Protein AF-A0A9P9WY53-F1 (afdb_monomer_lite)

Sequence (409 aa):
MLSVRAVSGLALAAVLSTARLGLASPLDHPAYRSVFDVDAVASCSATGQASCQNTTVQTNLCCFNAPGGALLQTQFWDTDPVTGPDDSWTIHGLWPDNCDGTYESSCDSSRAYTDITGILTSAGETELVSYMETMWVSNSGTPESFWEHEWSKHGTCVSTLDPKCYTGYTKGQEAVDFFKKVVALFKTLPTYDWLSAAGITPSSSKTYTLAQIQAALTKNHGASVYLGCNNAEISEVWYFFNVKGSVQTGTFVPVASLNSAECPSTGIKYLPKNGGGDDGGGSGGGGGDGGGTVFSGSGTLNVYSSGTQKGCLISAGTWYTSGTCATYTATASGSGFTLKSSKGNCGLSGGVFTCGSGVTSTVFTASGSSLMASGSTAFSADSTASGSTQVKVYSGSSHSVKLTVQWAS

Radius of gyration: 28.32 Å; chains: 1; bounding box: 71×73×102 Å

InterPro domains:
  IPR001568 Ribonuclease T2-like [PF00445] (69-244)
  IPR001568 Ribonuclease T2-like [PTHR11240] (50-266)
  IPR018188 Ribonuclease T2, His active site 1 [PS00530] (89-96)
  IPR033130 Ribonuclease T2, His active site 2 [PS00531] (146-157)
  IPR033697 Ribonuclease T2, eukaryotic [cd01061] (67-270)
  IPR036430 Ribonuclease T2-like superfamily [G3DSA:3.90.730.10] (40-279)
  IPR036430 Ribonuclease T2-like superfamily [SSF55895] (50-269)
  IPR057328 RNase T2-like, C-terminal domain [PF25488] (294-407)

Structure (mmCIF, N/CA/C/O backbone):
data_AF-A0A9P9WY53-F1
#
_entry.id   AF-A0A9P9WY53-F1
#
loop_
_atom_site.group_PDB
_atom_site.id
_atom_site.type_symbol
_atom_site.label_atom_id
_atom_site.label_alt_id
_atom_site.label_comp_id
_atom_site.label_asym_id
_atom_site.label_entity_id
_atom_site.label_seq_id
_atom_site.pdbx_PDB_ins_code
_atom_site.Cartn_x
_atom_site.Cartn_y
_atom_site.Cartn_z
_atom_site.occupancy
_atom_site.B_iso_or_equiv
_atom_site.auth_seq_id
_atom_site.auth_comp_id
_atom_site.auth_asym_id
_atom_site.auth_atom_id
_atom_site.pdbx_PDB_model_num
ATOM 1 N N . MET A 1 1 ? -46.934 -36.806 -68.868 1.00 34.78 1 MET A N 1
ATOM 2 C CA . MET A 1 1 ? -45.612 -36.744 -69.528 1.00 34.78 1 MET A CA 1
ATOM 3 C C . MET A 1 1 ? -44.962 -35.420 -69.162 1.00 34.78 1 MET A C 1
ATOM 5 O O . MET A 1 1 ? -45.695 -34.446 -69.096 1.00 34.78 1 MET A O 1
ATOM 9 N N . LEU A 1 2 ? -43.658 -35.468 -68.849 1.00 33.75 2 LEU A N 1
ATOM 10 C CA . LEU A 1 2 ? -42.581 -34.466 -69.017 1.00 33.75 2 LEU A CA 1
ATOM 11 C C . LEU A 1 2 ? -42.977 -33.010 -69.369 1.00 33.75 2 LEU A C 1
ATOM 13 O O . LEU A 1 2 ? -43.847 -32.798 -70.193 1.00 33.75 2 LEU A O 1
ATOM 17 N N . SER A 1 3 ? -42.282 -31.943 -68.980 1.00 33.88 3 SER A N 1
ATOM 18 C CA . SER A 1 3 ? -41.001 -31.729 -68.303 1.00 33.88 3 SER A CA 1
ATOM 19 C C . SER A 1 3 ? -40.841 -30.205 -68.129 1.00 33.88 3 SER A C 1
ATOM 21 O O . SER A 1 3 ? -41.247 -29.439 -68.997 1.00 33.88 3 SER A O 1
ATOM 23 N N . VAL A 1 4 ? -40.255 -29.818 -66.996 1.00 42.78 4 VAL A N 1
ATOM 24 C CA . VAL A 1 4 ? -39.410 -28.646 -66.684 1.00 42.78 4 VAL A CA 1
ATOM 25 C C . VAL A 1 4 ? -39.227 -27.561 -67.765 1.00 42.78 4 VAL A C 1
ATOM 27 O O . VAL A 1 4 ? -38.699 -27.842 -68.839 1.00 42.78 4 VAL A O 1
ATOM 30 N N . ARG A 1 5 ? -39.429 -26.286 -67.381 1.00 36.91 5 ARG A N 1
ATOM 31 C CA . ARG A 1 5 ? -38.379 -25.240 -67.436 1.00 36.91 5 ARG A CA 1
ATOM 32 C C . ARG A 1 5 ? -38.738 -23.986 -66.633 1.00 36.91 5 ARG A C 1
ATOM 34 O O . ARG A 1 5 ? -39.850 -23.480 -66.684 1.00 36.91 5 ARG A O 1
ATOM 41 N N . ALA A 1 6 ? -37.742 -23.550 -65.869 1.00 45.53 6 ALA A N 1
ATOM 42 C CA . ALA A 1 6 ? -37.726 -22.417 -64.961 1.00 45.53 6 ALA A CA 1
ATOM 43 C C . ALA A 1 6 ? -37.694 -21.069 -65.692 1.00 45.53 6 ALA A C 1
ATOM 45 O O . ALA A 1 6 ? -37.074 -20.973 -66.750 1.00 45.53 6 ALA A O 1
ATOM 46 N N . VAL A 1 7 ? -38.231 -20.023 -65.054 1.00 38.66 7 VAL A N 1
ATOM 47 C CA . VAL A 1 7 ? -37.725 -18.650 -65.193 1.00 38.66 7 VAL A CA 1
ATOM 48 C C . VAL A 1 7 ? -37.784 -17.955 -63.834 1.00 38.66 7 VAL A C 1
ATOM 50 O O . VAL A 1 7 ? -38.788 -17.987 -63.127 1.00 38.66 7 VAL A O 1
ATOM 53 N N . SER A 1 8 ? -36.645 -17.370 -63.495 1.00 41.56 8 SER A N 1
ATOM 54 C CA . SER A 1 8 ? -36.292 -16.640 -62.290 1.00 41.56 8 SER A CA 1
ATOM 55 C C . SER A 1 8 ? -37.048 -15.314 -62.155 1.00 41.56 8 SER A C 1
ATOM 57 O O . SER A 1 8 ? -37.125 -14.546 -63.111 1.00 41.56 8 SER A O 1
ATOM 59 N N . GLY A 1 9 ? -37.518 -15.002 -60.945 1.00 38.72 9 GLY A N 1
ATOM 60 C CA . GLY A 1 9 ? -37.957 -13.664 -60.546 1.00 38.72 9 GLY A CA 1
ATOM 61 C C . GLY A 1 9 ? -37.144 -13.201 -59.342 1.00 38.72 9 GLY A C 1
ATOM 62 O O . GLY A 1 9 ? -37.290 -13.750 -58.254 1.00 38.72 9 GLY A O 1
ATOM 63 N N . LEU A 1 10 ? -36.253 -12.230 -59.556 1.00 37.78 10 LEU A N 1
ATOM 64 C CA . LEU A 1 10 ? -35.496 -11.542 -58.509 1.00 37.78 10 LEU A CA 1
ATOM 65 C C . LEU A 1 10 ? -36.462 -10.837 -57.542 1.00 37.78 10 LEU A C 1
ATOM 67 O O . LEU A 1 10 ? -37.207 -9.951 -57.955 1.00 37.78 10 LEU A O 1
ATOM 71 N N . ALA A 1 11 ? -36.400 -11.176 -56.254 1.00 39.72 11 ALA A N 1
ATOM 72 C CA . ALA A 1 11 ? -36.968 -10.356 -55.190 1.00 39.72 11 ALA A CA 1
ATOM 73 C C . ALA A 1 11 ? -35.929 -9.308 -54.764 1.00 39.72 11 ALA A C 1
ATOM 75 O O . ALA A 1 11 ? -34.837 -9.642 -54.305 1.00 39.72 11 ALA A O 1
ATOM 76 N N . LEU A 1 12 ? -36.270 -8.035 -54.948 1.00 38.75 12 LEU A N 1
ATOM 77 C CA . LEU A 1 12 ? -35.481 -6.885 -54.524 1.00 38.75 12 LEU A CA 1
ATOM 78 C C . LEU A 1 12 ? -35.648 -6.713 -53.001 1.00 38.75 12 LEU A C 1
ATOM 80 O O . LEU A 1 12 ? -36.653 -6.176 -52.543 1.00 38.75 12 LEU A O 1
ATOM 84 N N . ALA A 1 13 ? -34.695 -7.199 -52.205 1.00 37.19 13 ALA A N 1
ATOM 85 C CA . ALA A 1 13 ? -34.647 -6.911 -50.772 1.00 37.19 13 ALA A CA 1
ATOM 86 C C . ALA A 1 13 ? -33.915 -5.579 -50.549 1.00 37.19 13 ALA A C 1
ATOM 88 O O . ALA A 1 13 ? -32.710 -5.469 -50.775 1.00 37.19 13 ALA A O 1
ATOM 89 N N . ALA A 1 14 ? -34.655 -4.555 -50.126 1.00 38.44 14 ALA A N 1
ATOM 90 C CA . ALA A 1 14 ? -34.094 -3.285 -49.688 1.00 38.44 14 ALA A CA 1
ATOM 91 C C . ALA A 1 14 ? -33.285 -3.495 -48.396 1.00 38.44 14 ALA A C 1
ATOM 93 O O . ALA A 1 14 ? -33.844 -3.799 -47.344 1.00 38.44 14 ALA A O 1
ATOM 94 N N . VAL A 1 15 ? -31.964 -3.327 -48.471 1.00 37.22 15 VAL A N 1
ATOM 95 C CA . VAL A 1 15 ? -31.099 -3.253 -47.289 1.00 37.22 15 VAL A CA 1
ATOM 96 C C . VAL A 1 15 ? -31.235 -1.845 -46.711 1.00 37.22 15 VAL A C 1
ATOM 98 O O . VAL A 1 15 ? -30.659 -0.891 -47.231 1.00 37.22 15 VAL A O 1
ATOM 101 N N . LEU A 1 16 ? -32.016 -1.700 -45.637 1.00 36.06 16 LEU A N 1
ATOM 102 C CA . LEU A 1 16 ? -31.950 -0.518 -44.780 1.00 36.06 16 LEU A CA 1
ATOM 103 C C . LEU A 1 16 ? -30.589 -0.531 -44.068 1.00 36.06 16 LEU A C 1
ATOM 105 O O . LEU A 1 16 ? -30.392 -1.248 -43.090 1.00 36.06 16 LEU A O 1
ATOM 109 N N . SER A 1 17 ? -29.638 0.257 -44.566 1.00 35.50 17 SER A N 1
ATOM 110 C CA . SER A 1 17 ? -28.422 0.578 -43.821 1.00 35.50 17 SER A CA 1
ATOM 111 C C . SER A 1 17 ? -28.790 1.567 -42.717 1.00 35.50 17 SER A C 1
ATOM 113 O O . SER A 1 17 ? -28.965 2.760 -42.962 1.00 35.50 17 SER A O 1
ATOM 115 N N . THR A 1 18 ? -28.961 1.081 -41.489 1.00 37.84 18 THR A N 1
ATOM 116 C CA . THR A 1 18 ? -28.984 1.962 -40.320 1.00 37.84 18 THR A CA 1
ATOM 117 C C . THR A 1 18 ? -27.558 2.438 -40.070 1.00 37.84 18 THR A C 1
ATOM 119 O O . THR A 1 18 ? -26.758 1.722 -39.465 1.00 37.84 18 THR A O 1
ATOM 122 N N . ALA A 1 19 ? -27.234 3.644 -40.533 1.00 40.16 19 ALA A N 1
ATOM 123 C CA . ALA A 1 19 ? -26.040 4.351 -40.098 1.00 40.16 19 ALA A CA 1
ATOM 124 C C . ALA A 1 19 ? -26.155 4.602 -38.588 1.00 40.16 19 ALA A C 1
ATOM 126 O O . ALA A 1 19 ? -26.906 5.468 -38.139 1.00 40.16 19 ALA A O 1
ATOM 127 N N . ARG A 1 20 ? -25.437 3.814 -37.783 1.00 36.72 20 ARG A N 1
ATOM 128 C CA . ARG A 1 20 ? -25.203 4.160 -36.384 1.00 36.72 20 ARG A CA 1
ATOM 129 C C . ARG A 1 20 ? -24.158 5.270 -36.372 1.00 36.72 20 ARG A C 1
ATOM 131 O O . ARG A 1 20 ? -22.989 5.008 -36.640 1.00 36.72 20 ARG A O 1
ATOM 138 N N . LEU A 1 21 ? -24.576 6.497 -36.065 1.00 37.03 21 LEU A N 1
ATOM 139 C CA . LEU A 1 21 ? -23.648 7.501 -35.554 1.00 37.03 21 LEU A CA 1
ATOM 140 C C . LEU A 1 21 ? -23.112 6.976 -34.218 1.00 37.03 21 LEU A C 1
ATOM 142 O O . LEU A 1 21 ? -23.807 7.006 -33.204 1.00 37.03 21 LEU A O 1
ATOM 146 N N . GLY A 1 22 ? -21.891 6.446 -34.237 1.00 35.56 22 GLY A N 1
ATOM 147 C CA . GLY A 1 22 ? -21.110 6.267 -33.026 1.00 35.56 22 GLY A CA 1
ATOM 148 C C . GLY A 1 22 ? -20.785 7.649 -32.475 1.00 35.56 22 GLY A C 1
ATOM 149 O O . GLY A 1 22 ? -20.062 8.414 -33.107 1.00 35.56 22 GLY A O 1
ATOM 150 N N . LEU A 1 23 ? -21.357 7.985 -31.321 1.00 37.25 23 LEU A N 1
ATOM 151 C CA . LEU A 1 23 ? -20.871 9.088 -30.503 1.00 37.25 23 LEU A CA 1
ATOM 152 C C . LEU A 1 23 ? -19.451 8.718 -30.071 1.00 37.25 23 LEU A C 1
ATOM 154 O O . LEU A 1 23 ? -19.266 7.806 -29.267 1.00 37.25 23 LEU A O 1
ATOM 158 N N . ALA A 1 24 ? -18.459 9.381 -30.663 1.00 37.66 24 ALA A N 1
ATOM 159 C CA . ALA A 1 24 ? -17.080 9.296 -30.218 1.00 37.66 24 ALA A CA 1
ATOM 160 C C . ALA A 1 24 ? -17.008 9.769 -28.760 1.00 37.66 24 ALA A C 1
ATOM 162 O O . ALA A 1 24 ? -17.452 10.871 -28.425 1.00 37.66 24 ALA A O 1
ATOM 163 N N . SER A 1 25 ? -16.489 8.907 -27.892 1.00 38.03 25 SER A N 1
ATOM 164 C CA . SER A 1 25 ? -16.187 9.235 -26.504 1.00 38.03 25 SER A CA 1
ATOM 165 C C . SER A 1 25 ? -15.178 10.396 -26.455 1.00 38.03 25 SER A C 1
ATOM 167 O O . SER A 1 25 ? -14.256 10.413 -27.269 1.00 38.03 25 SER A O 1
ATOM 169 N N . PRO A 1 26 ? -15.256 11.341 -25.498 1.00 35.94 26 PRO A N 1
ATOM 170 C CA . PRO A 1 26 ? -14.372 12.516 -25.460 1.00 35.94 26 PRO A CA 1
ATOM 171 C C . PRO A 1 26 ? -12.906 12.225 -25.081 1.00 35.94 26 PRO A C 1
ATOM 173 O O . PRO A 1 26 ? -12.176 13.153 -24.742 1.00 35.94 26 PRO A O 1
ATOM 176 N N . LEU A 1 27 ? -12.469 10.963 -25.098 1.00 38.38 27 LEU A N 1
ATOM 177 C CA . LEU A 1 27 ? -11.152 10.547 -24.606 1.00 38.38 27 LEU A CA 1
ATOM 178 C C . LEU A 1 27 ? -10.075 10.418 -25.694 1.00 38.38 27 LEU A C 1
ATOM 180 O O . LEU A 1 27 ? -8.916 10.216 -25.354 1.00 38.38 27 LEU A O 1
ATOM 184 N N . ASP A 1 28 ? -10.400 10.645 -26.967 1.00 35.56 28 ASP A N 1
ATOM 185 C CA . ASP A 1 28 ? -9.404 10.687 -28.048 1.00 35.56 28 ASP A CA 1
ATOM 186 C C . ASP A 1 28 ? -8.825 12.102 -28.240 1.00 35.56 28 ASP A C 1
ATOM 188 O O . ASP A 1 28 ? -8.848 12.671 -29.331 1.00 35.56 28 ASP A O 1
ATOM 192 N N . HIS A 1 29 ? -8.309 12.702 -27.161 1.00 34.91 29 HIS A N 1
ATOM 193 C CA . HIS A 1 29 ? -7.468 13.898 -27.263 1.00 34.91 29 HIS A CA 1
ATOM 194 C C . HIS A 1 29 ? -5.985 13.488 -27.327 1.00 34.91 29 HIS A C 1
ATOM 196 O O . HIS A 1 29 ? -5.458 12.951 -26.352 1.00 34.91 29 HIS A O 1
ATOM 202 N N . PRO A 1 30 ? -5.260 13.786 -28.423 1.00 36.59 30 PRO A N 1
ATOM 203 C CA . PRO A 1 30 ? -3.889 13.313 -28.654 1.00 36.59 30 PRO A CA 1
ATOM 204 C C . PRO A 1 30 ? -2.811 14.014 -27.800 1.00 36.59 30 PRO A C 1
ATOM 206 O O . PRO A 1 30 ? -1.625 13.882 -28.082 1.00 36.59 30 PRO A O 1
ATOM 209 N N . ALA A 1 31 ? -3.189 14.760 -26.758 1.00 36.19 31 ALA A N 1
ATOM 210 C CA . ALA A 1 31 ? -2.281 15.616 -25.989 1.00 36.19 31 ALA A CA 1
ATOM 211 C C . ALA A 1 31 ? -1.795 15.014 -24.653 1.00 36.19 31 ALA A C 1
ATOM 213 O O . ALA A 1 31 ? -1.090 15.689 -23.911 1.00 36.19 31 ALA A O 1
ATOM 214 N N . TYR A 1 32 ? -2.137 13.758 -24.346 1.00 35.66 32 TYR A N 1
ATOM 215 C CA . TYR A 1 32 ? -1.671 13.048 -23.145 1.00 35.66 32 TYR A CA 1
ATOM 216 C C . TYR A 1 32 ? -1.222 11.615 -23.481 1.00 35.66 32 TYR A C 1
ATOM 218 O O . TYR A 1 32 ? -1.654 10.634 -22.884 1.00 35.66 32 TYR A O 1
ATOM 226 N N . ARG A 1 33 ? -0.327 11.471 -24.464 1.00 34.38 33 ARG A N 1
ATOM 227 C CA . ARG A 1 33 ? 0.544 10.290 -24.526 1.00 34.38 33 ARG A CA 1
ATOM 228 C C . ARG A 1 33 ? 1.718 10.548 -23.588 1.00 34.38 33 ARG A C 1
ATOM 230 O O . ARG A 1 33 ? 2.646 11.267 -23.941 1.00 34.38 33 ARG A O 1
ATOM 237 N N . SER A 1 34 ? 1.634 9.993 -22.380 1.00 40.41 34 SER A N 1
ATOM 238 C CA . SER A 1 34 ? 2.817 9.776 -21.547 1.00 40.41 34 SER A CA 1
ATOM 239 C C . SER A 1 34 ? 3.851 9.021 -22.383 1.00 40.41 34 SER A C 1
ATOM 241 O O . SER A 1 34 ? 3.508 8.059 -23.072 1.00 40.41 34 SER A O 1
ATOM 243 N N . VAL A 1 35 ? 5.092 9.500 -22.374 1.00 39.69 35 VAL A N 1
ATOM 244 C CA . VAL A 1 35 ? 6.221 8.908 -23.096 1.00 39.69 35 VAL A CA 1
ATOM 245 C C . VAL A 1 35 ? 6.683 7.671 -22.328 1.00 39.69 35 VAL A C 1
ATOM 247 O O . VAL A 1 35 ? 7.740 7.672 -21.720 1.00 39.69 35 VAL A O 1
ATOM 250 N N . PHE A 1 36 ? 5.868 6.622 -22.327 1.00 41.28 36 PHE A N 1
ATOM 251 C CA . PHE A 1 36 ? 6.325 5.269 -22.046 1.00 41.28 36 PHE A CA 1
ATOM 252 C C . PHE A 1 36 ? 5.616 4.333 -23.004 1.00 41.28 36 PHE A C 1
ATOM 254 O O . PHE A 1 36 ? 4.417 4.068 -22.900 1.00 41.28 36 PHE A O 1
ATOM 261 N N . ASP A 1 37 ? 6.390 3.896 -23.987 1.00 39.88 37 ASP A N 1
ATOM 262 C CA . ASP A 1 37 ? 5.979 2.896 -24.943 1.00 39.88 37 ASP A CA 1
ATOM 263 C C . ASP A 1 37 ? 5.831 1.562 -24.211 1.00 39.88 37 ASP A C 1
ATOM 265 O O . ASP A 1 37 ? 6.793 1.009 -23.677 1.00 39.88 37 ASP A O 1
ATOM 269 N N . VAL A 1 38 ? 4.621 1.009 -24.241 1.00 47.94 38 VAL A N 1
ATOM 270 C CA . VAL A 1 38 ? 4.382 -0.417 -23.963 1.00 47.94 38 VAL A CA 1
ATOM 271 C C . VAL A 1 38 ? 5.217 -1.320 -24.894 1.00 47.94 38 VAL A C 1
ATOM 273 O O . VAL A 1 38 ? 5.351 -2.509 -24.621 1.00 47.94 38 VAL A O 1
ATOM 276 N N . ASP A 1 39 ? 5.828 -0.743 -25.937 1.00 50.22 39 ASP A N 1
ATOM 277 C CA . ASP A 1 39 ? 6.748 -1.373 -26.886 1.00 50.22 39 ASP A CA 1
ATOM 278 C C . ASP A 1 39 ? 8.173 -1.625 -26.333 1.00 50.22 39 ASP A C 1
ATOM 280 O O . ASP A 1 39 ? 8.968 -2.300 -26.989 1.00 50.22 39 ASP A O 1
ATOM 284 N N . ALA A 1 40 ? 8.530 -1.128 -25.138 1.00 62.75 40 ALA A N 1
ATOM 285 C CA . ALA A 1 40 ? 9.886 -1.289 -24.587 1.00 62.75 40 ALA A CA 1
ATOM 286 C C . ALA A 1 40 ? 10.119 -2.602 -23.806 1.00 62.75 40 ALA A C 1
ATOM 288 O O . ALA A 1 40 ? 11.270 -2.960 -23.550 1.00 62.75 40 ALA A O 1
ATOM 289 N N . VAL A 1 41 ? 9.064 -3.337 -23.439 1.00 75.88 41 VAL A N 1
ATOM 290 C CA . VAL A 1 41 ? 9.145 -4.621 -22.711 1.00 75.88 41 VAL A CA 1
ATOM 291 C C . VAL A 1 41 ? 8.838 -5.773 -23.667 1.00 75.88 41 VAL A C 1
ATOM 293 O O . VAL A 1 41 ? 8.019 -5.627 -24.573 1.00 75.88 41 VAL A O 1
ATOM 296 N N . ALA A 1 42 ? 9.466 -6.938 -23.475 1.00 73.88 42 ALA A N 1
ATOM 297 C CA . ALA A 1 42 ? 9.141 -8.141 -24.239 1.00 73.88 42 ALA A CA 1
ATOM 298 C C . ALA A 1 42 ? 7.617 -8.391 -24.285 1.00 73.88 42 ALA A C 1
ATOM 300 O O . ALA A 1 42 ? 6.957 -8.537 -2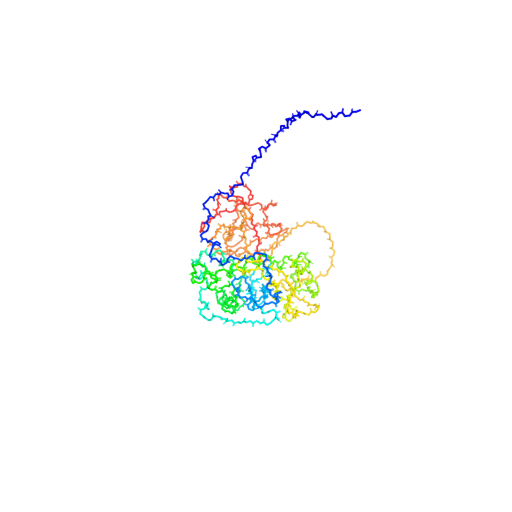3.254 1.00 73.88 42 ALA A O 1
ATOM 301 N N . SER A 1 43 ? 7.053 -8.451 -25.497 1.00 78.06 43 SER A N 1
ATOM 302 C CA . SER A 1 43 ? 5.635 -8.753 -25.698 1.00 78.06 43 SER A CA 1
ATOM 303 C C . SER A 1 43 ? 5.385 -10.241 -25.462 1.00 78.06 43 SER A C 1
ATOM 305 O O . SER A 1 43 ? 5.921 -11.101 -26.165 1.00 78.06 43 SER A O 1
ATOM 307 N N . CYS A 1 44 ? 4.571 -10.549 -24.456 1.00 82.88 44 CYS A N 1
ATOM 308 C CA . CYS A 1 44 ? 4.282 -11.914 -24.040 1.00 82.88 44 CYS A CA 1
ATOM 309 C C . CYS A 1 44 ? 2.855 -12.316 -24.406 1.00 82.88 44 CYS A C 1
ATOM 311 O O . CYS A 1 44 ? 1.917 -11.527 -24.315 1.00 82.88 44 CYS A O 1
ATOM 313 N N . SER A 1 45 ? 2.671 -13.579 -24.792 1.00 75.31 45 SER A N 1
ATOM 314 C CA . SER A 1 45 ? 1.340 -14.111 -25.081 1.00 75.31 45 SER A CA 1
ATOM 315 C C . SER A 1 45 ? 0.481 -14.154 -23.812 1.00 75.31 45 SER A C 1
ATOM 317 O O . SER A 1 45 ? 0.800 -14.869 -22.862 1.00 75.31 45 SER A O 1
ATOM 319 N N . ALA A 1 46 ? -0.659 -13.458 -23.829 1.00 66.19 46 ALA A N 1
ATOM 320 C CA . ALA A 1 46 ? -1.642 -13.493 -22.742 1.00 66.19 46 ALA A CA 1
ATOM 321 C C . ALA A 1 46 ? -2.316 -14.872 -22.569 1.00 66.19 46 ALA A C 1
ATOM 323 O O . ALA A 1 46 ? -2.923 -15.149 -21.536 1.00 66.19 46 ALA A O 1
ATOM 324 N N . THR A 1 47 ? -2.206 -15.756 -23.567 1.00 69.31 47 THR A N 1
ATOM 325 C CA . THR A 1 47 ? -2.735 -17.129 -23.527 1.00 69.31 47 THR A CA 1
ATOM 326 C C . THR A 1 47 ? -1.714 -18.151 -23.023 1.00 69.31 47 THR A C 1
ATOM 328 O O . THR A 1 47 ? -1.993 -19.348 -23.042 1.00 69.31 47 THR A O 1
ATOM 331 N N . GLY A 1 48 ? -0.529 -17.699 -22.602 1.00 77.75 48 GLY A N 1
ATOM 332 C CA . GLY A 1 48 ? 0.511 -18.557 -22.046 1.00 77.75 48 GLY A CA 1
ATOM 333 C C . GLY A 1 48 ? 0.086 -19.262 -20.755 1.00 77.75 48 GLY A C 1
ATOM 334 O O . GLY A 1 48 ? -0.821 -18.831 -20.036 1.00 77.75 48 GLY A O 1
ATOM 335 N N . GLN A 1 49 ? 0.766 -20.368 -20.460 1.00 88.94 49 GLN A N 1
ATOM 336 C CA . GLN A 1 49 ? 0.623 -21.070 -19.191 1.00 88.94 49 GLN A CA 1
ATOM 337 C C . GLN A 1 49 ? 1.104 -20.180 -18.035 1.00 88.94 49 GLN A C 1
ATOM 339 O O . GLN A 1 49 ? 2.068 -19.431 -18.187 1.00 88.94 49 GLN A O 1
ATOM 344 N N . ALA A 1 50 ? 0.430 -20.257 -16.887 1.00 94.62 50 ALA A N 1
ATOM 345 C CA . ALA A 1 50 ? 0.872 -19.550 -15.690 1.00 94.62 50 ALA A CA 1
ATOM 346 C C . ALA A 1 50 ? 2.152 -20.190 -15.125 1.00 94.62 50 ALA A C 1
ATOM 348 O O . ALA A 1 50 ? 2.346 -21.405 -15.251 1.00 94.62 50 ALA A O 1
ATOM 349 N N . SER A 1 51 ? 2.999 -19.390 -14.479 1.00 96.81 51 SER A N 1
ATOM 350 C CA . SER A 1 51 ? 4.149 -19.885 -13.716 1.00 96.81 51 SER A CA 1
ATOM 351 C C . SER A 1 51 ? 3.755 -20.975 -12.708 1.00 96.81 51 SER A C 1
ATOM 353 O O . SER A 1 51 ? 2.590 -21.092 -12.325 1.00 96.81 51 SER A O 1
ATOM 355 N N . CYS A 1 52 ? 4.703 -21.844 -12.348 1.00 96.62 52 CYS A N 1
ATOM 356 C CA . CYS A 1 52 ? 4.506 -23.002 -11.460 1.00 96.62 52 CYS A CA 1
ATOM 357 C C . CYS A 1 52 ? 3.507 -24.075 -11.913 1.00 96.62 52 CYS A C 1
ATOM 359 O O . CYS A 1 52 ? 3.318 -25.068 -11.216 1.00 96.62 52 CYS A O 1
ATOM 361 N N . GLN A 1 53 ? 2.882 -23.922 -13.080 1.00 93.06 53 GLN A N 1
ATOM 362 C CA . GLN A 1 53 ? 2.010 -24.947 -13.658 1.00 93.06 53 GLN A CA 1
ATOM 363 C C . GLN A 1 53 ? 2.706 -25.737 -14.773 1.00 93.06 53 GLN A C 1
ATOM 365 O O . GLN A 1 53 ? 2.181 -26.753 -15.228 1.00 93.06 53 GLN A O 1
ATOM 370 N N . ASN A 1 54 ? 3.864 -25.270 -15.247 1.00 90.50 54 ASN A N 1
ATOM 371 C CA . ASN A 1 54 ? 4.600 -25.875 -16.350 1.00 90.50 54 ASN A CA 1
ATOM 372 C C . ASN A 1 54 ? 5.099 -27.283 -16.004 1.00 90.50 54 ASN A C 1
ATOM 374 O O . ASN A 1 54 ? 5.645 -27.528 -14.935 1.00 90.50 54 ASN A O 1
ATOM 378 N N . THR A 1 55 ? 4.986 -28.200 -16.962 1.00 87.19 55 THR A N 1
ATOM 379 C CA . THR A 1 55 ? 5.513 -29.570 -16.842 1.00 87.19 55 THR A CA 1
ATOM 380 C C . THR A 1 55 ? 6.864 -29.746 -17.535 1.00 87.19 55 THR A C 1
ATOM 382 O O . THR A 1 55 ? 7.472 -30.810 -17.460 1.00 87.19 55 THR A O 1
ATOM 385 N N . THR A 1 56 ? 7.334 -28.716 -18.240 1.00 87.75 56 THR A N 1
ATOM 386 C CA . THR A 1 56 ? 8.630 -28.682 -18.925 1.00 87.75 56 THR A CA 1
ATOM 387 C C . THR A 1 56 ? 9.401 -27.436 -18.526 1.00 87.75 56 THR A C 1
ATOM 389 O O . THR A 1 56 ? 8.802 -26.399 -18.221 1.00 87.75 56 THR A O 1
ATOM 392 N N . VAL A 1 57 ? 10.731 -27.516 -18.577 1.00 88.88 57 VAL A N 1
ATOM 393 C CA . VAL A 1 57 ? 11.613 -26.360 -18.373 1.00 88.88 57 VAL A CA 1
ATOM 394 C C . VAL A 1 57 ? 11.259 -25.264 -19.379 1.00 88.88 57 VAL A C 1
ATOM 396 O O . VAL A 1 57 ? 11.121 -25.533 -20.573 1.00 88.88 57 VAL A O 1
ATOM 399 N N . GLN A 1 58 ? 11.091 -24.040 -18.885 1.00 91.31 58 GLN A N 1
ATOM 400 C CA . GLN A 1 58 ? 10.806 -22.868 -19.706 1.00 91.31 58 GLN A CA 1
ATOM 401 C C . GLN A 1 58 ? 12.104 -22.124 -20.007 1.00 91.31 58 GLN A C 1
ATOM 403 O O . GLN A 1 58 ? 12.926 -21.917 -19.119 1.00 91.31 58 GLN A O 1
ATOM 408 N N . THR A 1 59 ? 12.294 -21.733 -21.266 1.00 89.88 59 THR A N 1
ATOM 409 C CA . THR A 1 59 ? 13.524 -21.072 -21.731 1.00 89.88 59 THR A CA 1
ATOM 410 C C . THR A 1 59 ? 13.344 -19.575 -21.966 1.00 89.88 59 THR A C 1
ATOM 412 O O . THR A 1 59 ? 14.305 -18.819 -21.845 1.00 89.88 59 THR A O 1
ATOM 415 N N . ASN A 1 60 ? 12.123 -19.117 -22.265 1.00 92.56 60 ASN A N 1
ATOM 416 C CA . ASN A 1 60 ? 11.824 -17.695 -22.417 1.00 92.56 60 ASN A CA 1
ATOM 417 C C . ASN A 1 60 ? 11.444 -17.067 -21.069 1.00 92.56 60 ASN A C 1
ATOM 419 O O . ASN A 1 60 ? 10.268 -16.836 -20.783 1.00 92.56 60 ASN A O 1
ATOM 423 N N . LEU A 1 61 ? 12.459 -16.768 -20.261 1.00 95.06 61 LEU A N 1
ATOM 424 C CA . LEU A 1 61 ? 12.283 -16.173 -18.934 1.00 95.06 61 LEU A CA 1
ATOM 425 C C . LEU A 1 61 ? 11.865 -14.695 -18.956 1.00 95.06 61 LEU A C 1
ATOM 427 O O . LEU A 1 61 ? 11.520 -14.151 -17.918 1.00 95.06 61 LEU A O 1
ATOM 431 N N . CYS A 1 62 ? 11.819 -14.054 -20.127 1.00 95.62 62 CYS A N 1
ATOM 432 C CA . CYS A 1 62 ? 11.206 -12.730 -20.265 1.00 95.62 62 CYS A CA 1
ATOM 433 C C . CYS A 1 62 ? 9.674 -12.796 -20.302 1.00 95.62 62 CYS A C 1
ATOM 435 O O . CYS A 1 62 ? 9.008 -11.805 -20.019 1.00 95.62 62 CYS A O 1
ATOM 437 N N . CYS A 1 63 ? 9.112 -13.968 -20.612 1.00 94.38 63 CYS A N 1
ATOM 438 C CA . CYS A 1 63 ? 7.669 -14.201 -20.669 1.00 94.38 63 CYS A CA 1
ATOM 439 C C . CYS A 1 63 ? 7.180 -15.307 -19.737 1.00 94.38 63 CYS A C 1
ATOM 441 O O . CYS A 1 63 ? 6.023 -15.721 -19.833 1.00 94.38 63 CYS A O 1
ATOM 443 N N . PHE A 1 64 ? 8.049 -15.793 -18.856 1.00 95.62 64 PHE A N 1
ATOM 444 C CA . PHE A 1 64 ? 7.715 -16.828 -17.899 1.00 95.62 64 PHE A CA 1
ATOM 445 C C . PHE A 1 64 ? 8.537 -16.650 -16.626 1.00 95.62 64 PHE A C 1
ATOM 447 O O . PHE A 1 64 ? 9.763 -16.692 -16.669 1.00 95.62 64 PHE A O 1
ATOM 454 N N . ASN A 1 65 ? 7.859 -16.486 -15.491 1.00 97.06 65 ASN A N 1
ATOM 455 C CA . ASN A 1 65 ? 8.520 -16.331 -14.198 1.00 97.06 65 ASN A CA 1
ATOM 456 C C . ASN A 1 65 ? 9.013 -17.692 -13.690 1.00 97.06 65 ASN A C 1
ATOM 458 O O . ASN A 1 65 ? 8.207 -18.558 -13.343 1.00 97.06 65 ASN A O 1
ATOM 462 N N . ALA A 1 66 ? 10.333 -17.879 -13.685 1.00 96.38 66 ALA A N 1
ATOM 463 C CA . ALA A 1 66 ? 11.025 -19.016 -13.076 1.00 96.38 66 ALA A CA 1
ATOM 464 C C . ALA A 1 66 ? 12.469 -18.629 -12.670 1.00 96.38 66 ALA A C 1
ATOM 466 O O . ALA A 1 66 ? 13.043 -17.749 -13.319 1.00 96.38 66 ALA A O 1
ATOM 467 N N . PRO A 1 67 ? 13.066 -19.268 -11.641 1.00 95.38 67 PRO A N 1
ATOM 468 C CA . PRO A 1 67 ? 12.453 -20.274 -10.764 1.00 95.38 67 PRO A CA 1
ATOM 469 C C . PRO A 1 67 ? 11.432 -19.677 -9.777 1.00 95.38 67 PRO A C 1
ATOM 471 O O . PRO A 1 67 ? 10.491 -20.377 -9.407 1.00 95.38 67 PRO A O 1
ATOM 474 N N . GLY A 1 68 ? 11.534 -18.372 -9.492 1.00 96.94 68 GLY A N 1
ATOM 475 C CA . GLY A 1 68 ? 10.605 -17.581 -8.681 1.00 96.94 68 GLY A CA 1
ATOM 476 C C . GLY A 1 68 ? 9.233 -17.354 -9.335 1.00 96.94 68 GLY A C 1
ATOM 477 O O . GLY A 1 68 ? 8.908 -16.249 -9.767 1.00 96.94 68 GLY A O 1
ATOM 478 N N . GLY A 1 69 ? 8.472 -18.431 -9.524 1.00 97.25 69 GLY A N 1
ATOM 479 C CA . GLY A 1 69 ? 7.198 -18.435 -10.235 1.00 97.25 69 GLY A CA 1
ATOM 480 C C . GLY A 1 69 ? 5.973 -18.162 -9.362 1.00 97.25 69 GLY A C 1
ATOM 481 O O . GLY A 1 69 ? 4.926 -17.817 -9.913 1.00 97.25 69 GLY A O 1
ATOM 482 N N . ALA A 1 70 ? 6.084 -18.306 -8.044 1.00 98.12 70 ALA A N 1
ATOM 483 C CA . ALA A 1 70 ? 5.029 -17.970 -7.099 1.00 98.12 70 ALA A CA 1
ATOM 484 C C . ALA A 1 70 ? 5.280 -16.550 -6.581 1.00 98.12 70 ALA A C 1
ATOM 486 O O . ALA A 1 70 ? 6.230 -16.306 -5.851 1.00 98.12 70 ALA A O 1
ATOM 487 N N . LEU A 1 71 ? 4.456 -15.593 -6.999 1.00 98.69 71 LEU A N 1
ATOM 488 C CA . LEU A 1 71 ? 4.603 -14.189 -6.629 1.00 98.69 71 LEU A CA 1
ATOM 489 C C . LEU A 1 71 ? 3.722 -13.879 -5.419 1.00 98.69 71 LEU A C 1
ATOM 491 O O . LEU A 1 71 ? 2.515 -14.121 -5.457 1.00 98.69 71 LEU A O 1
ATOM 495 N N . LEU A 1 72 ? 4.313 -13.313 -4.372 1.00 98.44 72 LEU A N 1
ATOM 496 C CA . LEU A 1 72 ? 3.631 -12.964 -3.129 1.00 98.44 72 LEU A CA 1
ATOM 497 C C . LEU A 1 72 ? 3.515 -11.448 -3.021 1.00 98.44 72 LEU A C 1
ATOM 499 O O . LEU A 1 72 ? 4.531 -10.781 -2.869 1.00 98.44 72 LEU A O 1
ATOM 503 N N . GLN A 1 73 ? 2.302 -10.895 -3.060 1.00 98.75 73 GLN A N 1
ATOM 504 C CA . GLN A 1 73 ? 2.084 -9.511 -2.631 1.00 98.75 73 GLN A CA 1
ATOM 505 C C . GLN A 1 73 ? 1.890 -9.517 -1.113 1.00 98.75 73 GLN A C 1
ATOM 507 O O . GLN A 1 73 ? 0.906 -10.069 -0.617 1.00 98.75 73 GLN A O 1
ATOM 512 N N . THR A 1 74 ? 2.844 -8.943 -0.384 1.00 98.62 74 THR A N 1
ATOM 513 C CA . THR A 1 74 ? 2.894 -8.992 1.081 1.00 98.62 74 THR A CA 1
ATOM 514 C C . THR A 1 74 ? 2.512 -7.647 1.689 1.00 98.62 74 THR A C 1
ATOM 516 O O . THR A 1 74 ? 2.834 -6.582 1.148 1.00 98.62 74 THR A O 1
ATOM 519 N N . GLN A 1 75 ? 1.770 -7.681 2.794 1.00 98.62 75 GLN A N 1
ATOM 520 C CA . GLN A 1 75 ? 1.267 -6.484 3.464 1.00 98.62 75 GLN A CA 1
ATOM 521 C C . GLN A 1 75 ? 1.469 -6.553 4.975 1.00 98.62 75 GLN A C 1
ATOM 523 O O . GLN A 1 75 ? 1.400 -7.638 5.556 1.00 98.62 75 GLN A O 1
ATOM 528 N N . PHE A 1 76 ? 1.628 -5.381 5.588 1.00 97.00 76 PHE A N 1
ATOM 529 C CA . PHE A 1 76 ? 1.769 -5.194 7.024 1.00 97.00 76 PHE A CA 1
ATOM 530 C C . PHE A 1 76 ? 0.540 -4.567 7.674 1.00 97.00 76 PHE A C 1
ATOM 532 O O . PHE A 1 76 ? -0.161 -3.727 7.097 1.00 97.00 76 PHE A O 1
ATOM 539 N N . TRP A 1 77 ? 0.338 -4.949 8.930 1.00 95.38 77 TRP A N 1
ATOM 540 C CA . TRP A 1 77 ? -0.452 -4.216 9.900 1.00 95.38 77 TRP A CA 1
ATOM 541 C C . TRP A 1 77 ? 0.433 -3.848 11.090 1.00 95.38 77 TRP A C 1
ATOM 543 O O . TRP A 1 77 ? 0.570 -4.617 12.039 1.00 95.38 77 TRP A O 1
ATOM 553 N N . ASP A 1 78 ? 1.054 -2.672 11.012 1.00 83.50 78 ASP A N 1
ATOM 554 C CA . ASP A 1 78 ? 1.952 -2.170 12.050 1.00 83.50 78 ASP A CA 1
ATOM 555 C C . ASP A 1 78 ? 1.198 -1.322 13.080 1.00 83.50 78 ASP A C 1
ATOM 557 O O . ASP A 1 78 ? 0.618 -0.284 12.741 1.00 83.50 78 ASP A O 1
ATOM 561 N N . THR A 1 79 ? 1.234 -1.750 14.339 1.00 80.12 79 THR A N 1
ATOM 562 C CA . THR A 1 79 ? 0.591 -1.083 15.485 1.00 80.12 79 THR A CA 1
ATOM 563 C C . THR A 1 79 ? 1.600 -0.531 16.495 1.00 80.12 79 THR A C 1
ATOM 565 O O . THR A 1 79 ? 1.268 0.396 17.231 1.00 80.12 79 THR A O 1
ATOM 568 N N . ASP A 1 80 ? 2.836 -1.045 16.516 1.00 76.25 80 ASP A N 1
ATOM 569 C CA . ASP A 1 80 ? 3.919 -0.558 17.379 1.00 76.25 80 ASP A CA 1
ATOM 570 C C . ASP A 1 80 ? 5.314 -0.765 16.735 1.00 76.25 80 ASP A C 1
ATOM 572 O O . ASP A 1 80 ? 5.839 -1.883 16.747 1.00 76.25 80 ASP A O 1
ATOM 576 N N . PRO A 1 81 ? 5.934 0.289 16.168 1.00 77.56 81 PRO A N 1
ATOM 577 C CA . PRO A 1 81 ? 5.353 1.609 15.942 1.00 77.56 81 PRO A CA 1
ATOM 578 C C . PRO A 1 81 ? 4.295 1.573 14.833 1.00 77.56 81 PRO A C 1
ATOM 580 O O . PRO A 1 81 ? 4.370 0.777 13.902 1.00 77.56 81 PRO A O 1
ATOM 583 N N . VAL A 1 82 ? 3.330 2.486 14.903 1.00 74.62 82 VAL A N 1
ATOM 584 C CA . VAL A 1 82 ? 2.306 2.653 13.865 1.00 74.62 82 VAL A CA 1
ATOM 585 C C . VAL A 1 82 ? 2.921 3.127 12.553 1.00 74.62 82 VAL A C 1
ATOM 587 O O . VAL A 1 82 ? 3.672 4.106 12.534 1.00 74.62 82 VAL A O 1
ATOM 590 N N . THR A 1 83 ? 2.524 2.497 11.447 1.00 74.00 83 THR A N 1
ATOM 591 C CA . THR A 1 83 ? 2.844 2.966 10.094 1.00 74.00 83 THR A CA 1
ATOM 592 C C . THR A 1 83 ? 1.603 3.019 9.198 1.00 74.00 83 THR A C 1
ATOM 594 O O . THR A 1 83 ? 0.660 2.233 9.341 1.00 74.00 83 THR A O 1
ATOM 597 N N . GLY A 1 84 ? 1.605 3.957 8.248 1.00 72.12 84 GLY A N 1
ATOM 598 C CA . GLY A 1 84 ? 0.520 4.154 7.286 1.00 72.12 84 GLY A CA 1
ATOM 599 C C . GLY A 1 84 ? -0.824 4.560 7.912 1.00 72.12 84 GLY A C 1
ATOM 600 O O . GLY A 1 84 ? -0.882 4.920 9.087 1.00 72.12 84 GLY A O 1
ATOM 601 N N . PRO A 1 85 ? -1.915 4.530 7.126 1.00 77.56 85 PRO A N 1
ATOM 602 C CA . PRO A 1 85 ? -3.249 4.902 7.600 1.00 77.56 85 PRO A CA 1
ATOM 603 C C . PRO A 1 85 ? -3.839 3.915 8.621 1.00 77.56 85 PRO A C 1
ATOM 605 O O . PRO A 1 85 ? -3.580 2.708 8.553 1.00 77.56 85 PRO A O 1
ATOM 608 N N . ASP A 1 86 ? -4.694 4.423 9.513 1.00 70.56 86 ASP A N 1
ATOM 609 C CA . ASP A 1 86 ? -5.426 3.654 10.538 1.00 70.56 86 ASP A CA 1
ATOM 610 C C . ASP A 1 86 ? -6.402 2.625 9.962 1.00 70.56 86 ASP A C 1
ATOM 612 O O . ASP A 1 86 ? -6.737 1.641 10.618 1.00 70.56 86 ASP A O 1
ATOM 616 N N . ASP A 1 87 ? -6.873 2.858 8.743 1.00 77.06 87 ASP A N 1
ATOM 617 C CA . ASP A 1 87 ? -7.857 2.057 8.024 1.00 77.06 87 ASP A CA 1
ATOM 618 C C . ASP A 1 87 ? -7.255 1.371 6.793 1.00 77.06 87 ASP A C 1
ATOM 620 O O . ASP A 1 87 ? -7.958 0.999 5.857 1.00 77.06 87 ASP A O 1
ATOM 624 N N . SER A 1 88 ? -5.936 1.171 6.783 1.00 83.06 88 SER A N 1
ATOM 625 C CA . SER A 1 88 ? -5.283 0.442 5.707 1.00 83.06 88 SER A CA 1
ATOM 626 C C . SER A 1 88 ? -4.133 -0.410 6.203 1.00 83.06 88 SER A C 1
ATOM 628 O O . SER A 1 88 ? -3.340 -0.020 7.057 1.00 83.06 88 SER A O 1
ATOM 630 N N . TRP A 1 89 ? -3.997 -1.576 5.586 1.00 95.06 89 TRP A N 1
ATOM 631 C CA . TRP A 1 89 ? -2.732 -2.298 5.581 1.00 95.06 89 TRP A CA 1
ATOM 632 C C . TRP A 1 89 ? -1.719 -1.523 4.728 1.00 95.06 89 TRP A C 1
ATOM 634 O O . TRP A 1 89 ? -2.109 -0.698 3.898 1.00 95.06 89 TRP A O 1
ATOM 644 N N . THR A 1 90 ? -0.431 -1.748 4.943 1.00 93.38 90 THR A N 1
ATOM 645 C CA . THR A 1 90 ? 0.662 -1.141 4.167 1.00 93.38 90 THR A CA 1
ATOM 646 C C . THR A 1 90 ? 1.385 -2.208 3.355 1.00 93.38 90 THR A C 1
ATOM 648 O O . THR A 1 90 ? 1.253 -3.402 3.607 1.00 93.38 90 THR A O 1
ATOM 651 N N . ILE A 1 91 ? 2.116 -1.798 2.327 1.00 98.19 91 ILE A N 1
ATOM 652 C CA . ILE A 1 91 ? 2.930 -2.676 1.495 1.00 98.19 91 ILE A CA 1
ATOM 653 C C . ILE A 1 91 ? 4.152 -3.115 2.304 1.00 98.19 91 ILE A C 1
ATOM 655 O O . ILE A 1 91 ? 4.877 -2.276 2.836 1.00 98.19 91 ILE A O 1
ATOM 659 N N . HIS A 1 92 ? 4.395 -4.425 2.330 1.00 97.69 92 HIS A N 1
ATOM 660 C CA . HIS A 1 92 ? 5.692 -4.989 2.687 1.00 97.69 92 HIS A CA 1
ATOM 661 C C . HIS A 1 92 ? 6.519 -5.184 1.409 1.00 97.69 92 HIS A C 1
ATOM 663 O O . HIS A 1 92 ? 7.584 -4.589 1.286 1.00 97.69 92 HIS A O 1
ATOM 669 N N . GLY A 1 93 ? 5.992 -5.903 0.410 1.00 97.94 93 GLY A N 1
ATOM 670 C CA . GLY A 1 93 ? 6.686 -6.075 -0.865 1.00 97.94 93 GLY A CA 1
ATOM 671 C C . GLY A 1 93 ? 5.971 -6.939 -1.905 1.00 97.94 93 GLY A C 1
ATOM 672 O O . GLY A 1 93 ? 4.756 -7.172 -1.856 1.00 97.94 93 GLY A O 1
ATOM 673 N N . LEU A 1 94 ? 6.760 -7.371 -2.894 1.00 98.75 94 LEU A N 1
ATOM 674 C CA . LEU A 1 94 ? 6.401 -8.363 -3.909 1.00 98.75 94 LEU A CA 1
ATOM 675 C C . LEU A 1 94 ? 7.555 -9.353 -4.069 1.00 98.75 94 LEU A C 1
ATOM 677 O O . LEU A 1 94 ? 8.627 -8.966 -4.540 1.00 98.75 94 LEU A O 1
ATOM 681 N N . TRP A 1 95 ? 7.347 -10.614 -3.694 1.00 98.69 95 TRP A N 1
ATOM 682 C CA . TRP A 1 95 ? 8.438 -11.587 -3.588 1.00 98.69 95 TRP A CA 1
ATOM 683 C C . TRP A 1 95 ? 8.279 -12.751 -4.567 1.00 98.69 95 TRP A C 1
ATOM 685 O O . TRP A 1 95 ? 7.174 -13.284 -4.684 1.00 98.69 95 TRP A O 1
ATOM 695 N N . PRO A 1 96 ? 9.348 -13.133 -5.289 1.00 98.19 96 PRO A N 1
ATOM 696 C CA . PRO A 1 96 ? 9.338 -14.286 -6.178 1.00 98.19 96 PRO A CA 1
ATOM 697 C C . PRO A 1 96 ? 9.827 -15.553 -5.458 1.00 98.19 96 PRO A C 1
ATOM 699 O O . PRO A 1 96 ? 11.026 -15.828 -5.405 1.00 98.19 96 PRO A O 1
ATOM 702 N N . ASP A 1 97 ? 8.892 -16.356 -4.963 1.00 98.38 97 ASP A N 1
ATOM 703 C CA . ASP A 1 97 ? 9.178 -17.672 -4.394 1.00 98.38 97 ASP A CA 1
ATOM 704 C C . ASP A 1 97 ? 9.251 -18.739 -5.488 1.00 98.38 97 ASP A C 1
ATOM 706 O O . ASP A 1 97 ? 8.554 -18.707 -6.513 1.00 98.38 97 ASP A O 1
ATOM 710 N N . ASN A 1 98 ? 10.085 -19.741 -5.241 1.00 97.75 98 ASN A N 1
ATOM 711 C CA . ASN A 1 98 ? 10.076 -20.977 -5.997 1.00 97.75 98 ASN A CA 1
ATOM 712 C C . ASN A 1 98 ? 8.736 -21.693 -5.809 1.00 97.75 98 ASN A C 1
ATOM 714 O O . ASN A 1 98 ? 8.040 -21.557 -4.805 1.00 97.75 98 ASN A O 1
ATOM 718 N N . CYS A 1 99 ? 8.382 -22.527 -6.781 1.00 95.81 99 CYS A N 1
ATOM 719 C CA . CYS A 1 99 ? 7.094 -23.221 -6.792 1.00 95.81 99 CYS A CA 1
ATOM 720 C C . CYS A 1 99 ? 6.900 -24.236 -5.649 1.00 95.81 99 CYS A C 1
ATOM 722 O O . CYS A 1 99 ? 5.796 -24.748 -5.479 1.00 95.81 99 CYS A O 1
ATOM 724 N N . ASP A 1 100 ? 7.958 -24.547 -4.896 1.00 94.38 100 ASP A N 1
ATOM 725 C CA . ASP A 1 100 ? 7.940 -25.403 -3.707 1.00 94.38 100 ASP A CA 1
ATOM 726 C C . ASP A 1 100 ? 7.872 -24.619 -2.381 1.00 94.38 100 ASP A C 1
ATOM 728 O O . ASP A 1 100 ? 7.873 -25.233 -1.315 1.00 94.38 100 ASP A O 1
ATOM 732 N N . GLY A 1 101 ? 7.796 -23.284 -2.437 1.00 93.88 101 GLY A N 1
ATOM 733 C CA . GLY A 1 101 ? 7.755 -22.397 -1.271 1.00 93.88 101 GLY A CA 1
ATOM 734 C C . GLY A 1 101 ? 9.128 -22.036 -0.692 1.00 93.88 101 GLY A C 1
ATOM 735 O O . GLY A 1 101 ? 9.194 -21.336 0.315 1.00 93.88 101 GLY A O 1
ATOM 736 N N . THR A 1 102 ? 10.230 -22.502 -1.291 1.00 96.38 102 THR A N 1
ATOM 737 C CA . THR A 1 102 ? 11.560 -21.915 -1.042 1.00 96.38 102 THR A CA 1
ATOM 738 C C . THR A 1 102 ? 11.710 -20.601 -1.813 1.00 96.38 102 THR A C 1
ATOM 740 O O . THR A 1 102 ? 10.897 -20.302 -2.680 1.00 96.38 102 THR A O 1
ATOM 743 N N . TYR A 1 103 ? 12.747 -19.805 -1.547 1.00 97.12 103 TYR A N 1
ATOM 744 C CA . TYR A 1 103 ? 12.968 -18.548 -2.268 1.00 97.12 103 TYR A CA 1
ATOM 745 C C . TYR A 1 103 ? 14.452 -18.271 -2.504 1.00 97.12 103 TYR A C 1
ATOM 747 O O . TYR A 1 103 ? 15.323 -18.750 -1.773 1.00 97.12 103 TYR A O 1
ATOM 755 N N . GLU A 1 104 ? 14.728 -17.479 -3.537 1.00 97.31 104 GLU A N 1
ATOM 756 C CA . GLU A 1 104 ? 16.046 -16.897 -3.781 1.00 97.31 104 GLU A CA 1
ATOM 757 C C . GLU A 1 104 ? 16.096 -15.464 -3.241 1.00 97.31 104 GLU A C 1
ATOM 759 O O . GLU A 1 104 ? 15.071 -14.798 -3.086 1.00 97.31 104 GLU A O 1
ATOM 764 N N . SER A 1 105 ? 17.295 -14.972 -2.938 1.00 97.50 105 SER A N 1
ATOM 765 C CA . SER A 1 105 ? 17.477 -13.622 -2.405 1.00 97.50 105 SER A CA 1
ATOM 766 C C . SER A 1 105 ? 18.732 -12.973 -2.958 1.00 97.50 105 SER A C 1
ATOM 768 O O . SER A 1 105 ? 19.771 -13.630 -3.040 1.00 97.50 105 SER A O 1
ATOM 770 N N . SER A 1 106 ? 18.660 -11.671 -3.232 1.00 97.62 106 SER A N 1
ATOM 771 C CA . SER A 1 106 ? 19.807 -10.864 -3.665 1.00 97.62 106 SER A CA 1
ATOM 772 C C . SER A 1 106 ? 20.484 -11.426 -4.919 1.00 97.62 106 SER A C 1
ATOM 774 O O . SER A 1 106 ? 21.707 -11.554 -4.982 1.00 97.62 106 SER A O 1
ATOM 776 N N . CYS A 1 107 ? 19.669 -11.783 -5.913 1.00 98.25 107 CYS A N 1
ATOM 777 C CA . CYS A 1 107 ? 20.077 -12.558 -7.084 1.00 98.25 107 CYS A CA 1
ATOM 778 C C . CYS A 1 107 ? 21.024 -11.815 -8.038 1.00 98.25 107 CYS A C 1
ATOM 780 O O . CYS A 1 107 ? 21.686 -12.446 -8.860 1.00 98.25 107 CYS A O 1
ATOM 782 N N . ASP A 1 108 ? 21.104 -10.484 -7.945 1.00 98.00 108 ASP A N 1
ATOM 783 C CA . ASP A 1 108 ? 21.985 -9.677 -8.789 1.00 98.00 108 ASP A CA 1
ATOM 784 C C . ASP A 1 108 ? 22.482 -8.419 -8.064 1.00 98.00 108 ASP A C 1
ATOM 786 O O . ASP A 1 108 ? 21.809 -7.388 -8.010 1.00 98.00 108 ASP A O 1
ATOM 790 N N . SER A 1 109 ? 23.707 -8.483 -7.543 1.00 97.81 109 SER A N 1
ATOM 791 C CA . SER A 1 109 ? 24.335 -7.355 -6.850 1.00 97.81 109 SER A CA 1
ATOM 792 C C . SER A 1 109 ? 24.689 -6.185 -7.772 1.00 97.81 109 SER A C 1
ATOM 794 O O . SER A 1 109 ? 24.848 -5.066 -7.291 1.00 97.81 109 SER A O 1
ATOM 796 N N . SER A 1 110 ? 24.783 -6.394 -9.091 1.00 98.00 110 SER A N 1
ATOM 797 C CA . SER A 1 110 ? 25.076 -5.312 -10.043 1.00 98.00 110 SER A CA 1
ATOM 798 C C . SER A 1 110 ? 23.887 -4.367 -10.254 1.00 98.00 110 SER A C 1
ATOM 800 O O . SER A 1 110 ? 24.072 -3.217 -10.667 1.00 98.00 110 SER A O 1
ATOM 802 N N . ARG A 1 111 ? 22.678 -4.840 -9.923 1.00 98.06 111 ARG A N 1
ATOM 803 C CA . ARG A 1 111 ? 21.425 -4.078 -9.945 1.00 98.06 111 ARG A CA 1
ATOM 804 C C . ARG A 1 111 ? 20.944 -3.667 -8.555 1.00 98.06 111 ARG A C 1
ATOM 806 O O . ARG A 1 111 ? 19.875 -3.082 -8.455 1.00 98.06 111 ARG A O 1
ATOM 813 N N . ALA A 1 112 ? 21.699 -3.921 -7.488 1.00 98.12 112 ALA A N 1
ATOM 814 C CA . ALA A 1 112 ? 21.348 -3.468 -6.142 1.00 98.12 112 ALA A CA 1
ATOM 815 C C . ALA A 1 112 ? 21.552 -1.944 -6.012 1.00 98.12 112 ALA A C 1
ATOM 817 O O . ALA A 1 112 ? 22.646 -1.470 -5.704 1.00 98.12 112 ALA A O 1
ATOM 818 N N . TYR A 1 113 ? 20.509 -1.174 -6.321 1.00 98.38 113 TYR A N 1
ATOM 819 C CA . TYR A 1 113 ? 20.525 0.289 -6.279 1.00 98.38 113 TYR A CA 1
ATOM 820 C C . TYR A 1 113 ? 20.384 0.833 -4.850 1.00 98.38 113 TYR A C 1
ATOM 822 O O . TYR A 1 113 ? 19.768 0.193 -4.004 1.00 98.38 113 TYR A O 1
ATOM 830 N N . THR A 1 114 ? 20.936 2.027 -4.621 1.00 97.75 114 THR A N 1
ATOM 831 C CA . THR A 1 114 ? 20.928 2.754 -3.333 1.00 97.75 114 THR A CA 1
ATOM 832 C C . THR A 1 114 ? 20.359 4.179 -3.473 1.00 97.75 114 THR A C 1
ATOM 834 O O . THR A 1 114 ? 20.830 5.113 -2.828 1.00 97.75 114 THR A O 1
ATOM 837 N N . ASP A 1 115 ? 19.518 4.386 -4.487 1.00 97.56 115 ASP A N 1
ATOM 838 C CA . ASP A 1 115 ? 18.832 5.656 -4.774 1.00 97.56 115 ASP A CA 1
ATOM 839 C C . ASP A 1 115 ? 17.563 5.358 -5.590 1.00 97.56 115 ASP A C 1
ATOM 841 O O . ASP A 1 115 ? 17.407 5.751 -6.750 1.00 97.56 115 ASP A O 1
ATOM 845 N N . ILE A 1 116 ? 16.681 4.549 -5.007 1.00 98.62 116 ILE A N 1
ATOM 846 C CA . ILE A 1 116 ? 15.386 4.184 -5.578 1.00 98.62 116 ILE A CA 1
ATOM 847 C C . ILE A 1 116 ? 14.535 5.436 -5.784 1.00 98.62 116 ILE A C 1
ATOM 849 O O . ILE A 1 116 ? 13.985 5.614 -6.874 1.00 98.62 116 ILE A O 1
ATOM 853 N N . THR A 1 117 ? 14.467 6.339 -4.799 1.00 97.38 117 THR A N 1
ATOM 854 C CA . THR A 1 117 ? 13.750 7.618 -4.938 1.00 97.38 117 THR A CA 1
ATOM 855 C C . THR A 1 117 ? 14.234 8.408 -6.155 1.00 97.38 117 THR A C 1
ATOM 857 O O . THR A 1 117 ? 13.412 8.895 -6.942 1.00 97.38 117 THR A O 1
ATOM 860 N N . GLY A 1 118 ? 15.552 8.522 -6.348 1.00 97.69 118 GLY A N 1
ATOM 861 C CA . GLY A 1 118 ? 16.144 9.206 -7.491 1.00 97.69 118 GLY A CA 1
ATOM 862 C C . GLY A 1 118 ? 15.840 8.520 -8.821 1.00 97.69 118 GLY A C 1
ATOM 863 O O . GLY A 1 118 ? 15.494 9.208 -9.785 1.00 97.69 118 GLY A O 1
ATOM 864 N N . ILE A 1 119 ? 15.889 7.183 -8.879 1.00 98.38 119 ILE A N 1
ATOM 865 C CA . ILE A 1 119 ? 15.517 6.397 -10.071 1.00 98.38 119 ILE A CA 1
ATOM 866 C C . ILE A 1 119 ? 14.055 6.654 -10.460 1.00 98.38 119 ILE A C 1
ATOM 868 O O . ILE A 1 119 ? 13.778 6.995 -11.612 1.00 98.38 119 ILE A O 1
ATOM 872 N N . LEU A 1 120 ? 13.126 6.550 -9.504 1.00 97.94 120 LEU A N 1
ATOM 873 C CA . LEU A 1 120 ? 11.694 6.762 -9.742 1.00 97.94 120 LEU A CA 1
ATOM 874 C C . LEU A 1 120 ? 11.403 8.207 -10.166 1.00 97.94 120 LEU A C 1
ATOM 876 O O . LEU A 1 120 ? 10.721 8.450 -11.162 1.00 97.94 120 LEU A O 1
ATOM 880 N N . THR A 1 121 ? 11.978 9.180 -9.459 1.00 95.81 121 THR A N 1
ATOM 881 C CA . THR A 1 121 ? 11.796 10.606 -9.763 1.00 95.81 121 THR A CA 1
ATOM 882 C C . THR A 1 121 ? 12.361 10.968 -11.135 1.00 95.81 121 THR A C 1
ATOM 884 O O . THR A 1 121 ? 11.718 11.692 -11.895 1.00 95.81 121 THR A O 1
ATOM 887 N N . SER A 1 122 ? 13.529 10.429 -11.499 1.00 96.69 122 SER A N 1
ATOM 888 C CA . SER A 1 122 ? 14.146 10.652 -12.815 1.00 96.69 122 SER A CA 1
ATOM 889 C C . SER A 1 122 ? 13.329 10.042 -13.957 1.00 96.69 122 SER A C 1
ATOM 891 O O . SER A 1 122 ? 13.359 10.558 -15.072 1.00 96.69 122 SER A O 1
ATOM 893 N N . ALA A 1 123 ? 12.564 8.983 -13.678 1.00 96.12 123 ALA A N 1
ATOM 894 C CA . ALA A 1 123 ? 11.595 8.402 -14.605 1.00 96.12 123 ALA A CA 1
ATOM 895 C C . ALA A 1 123 ? 10.253 9.166 -14.654 1.00 96.12 123 ALA A C 1
ATOM 897 O O . ALA A 1 123 ? 9.365 8.790 -15.416 1.00 96.12 123 ALA A O 1
ATOM 898 N N . GLY A 1 124 ? 10.094 10.243 -13.874 1.00 95.00 124 GLY A N 1
ATOM 899 C CA . GLY A 1 124 ? 8.868 11.042 -13.808 1.00 95.00 124 GLY A CA 1
ATOM 900 C C . GLY A 1 124 ? 7.778 10.461 -12.901 1.00 95.00 124 GLY A C 1
ATOM 901 O O . GLY A 1 124 ? 6.643 10.929 -12.942 1.00 95.00 124 GLY A O 1
ATOM 902 N N . GLU A 1 125 ? 8.099 9.470 -12.068 1.00 94.75 125 GLU A N 1
ATOM 903 C CA . GLU A 1 125 ? 7.145 8.752 -11.211 1.00 94.75 125 GLU A CA 1
ATOM 904 C C . GLU A 1 125 ? 7.008 9.405 -9.819 1.00 94.75 125 GLU A C 1
ATOM 906 O O . GLU A 1 125 ? 6.994 8.734 -8.788 1.00 94.75 125 GLU A O 1
ATOM 911 N N . THR A 1 126 ? 6.897 10.736 -9.757 1.00 89.75 126 THR A N 1
ATOM 912 C CA . THR A 1 126 ? 6.827 11.479 -8.480 1.00 89.75 126 THR A CA 1
ATOM 913 C C . THR A 1 126 ? 5.589 11.131 -7.653 1.00 89.75 126 THR A C 1
ATOM 915 O O . THR A 1 126 ? 5.672 11.016 -6.435 1.00 89.75 126 THR A O 1
ATOM 918 N N . GLU A 1 127 ? 4.445 10.905 -8.302 1.00 84.25 127 GLU A N 1
ATOM 919 C CA . GLU A 1 127 ? 3.207 10.498 -7.619 1.00 84.25 127 GLU A CA 1
ATOM 920 C C . GLU A 1 127 ? 3.306 9.079 -7.039 1.00 84.25 127 GLU A C 1
ATOM 922 O O . GLU A 1 127 ? 2.715 8.784 -6.000 1.00 84.25 127 GLU A O 1
ATOM 927 N N . LEU A 1 128 ? 4.063 8.192 -7.696 1.00 87.62 128 LEU A N 1
ATOM 928 C CA . LEU A 1 128 ? 4.345 6.857 -7.174 1.00 87.62 128 LEU A CA 1
ATOM 929 C C . LEU A 1 128 ? 5.195 6.951 -5.907 1.00 87.62 128 LEU A C 1
ATOM 931 O O . LEU A 1 128 ? 4.853 6.305 -4.920 1.00 87.62 128 LEU A O 1
ATOM 935 N N . VAL A 1 129 ? 6.240 7.788 -5.920 1.00 89.38 129 VAL A N 1
ATOM 936 C CA . VAL A 1 129 ? 7.074 8.055 -4.738 1.00 89.38 129 VAL A CA 1
ATOM 937 C C . VAL A 1 129 ? 6.207 8.566 -3.589 1.00 89.38 129 VAL A C 1
ATOM 939 O O . VAL A 1 129 ? 6.189 7.942 -2.534 1.00 89.38 129 VAL A O 1
ATOM 942 N N . SER A 1 130 ? 5.397 9.609 -3.801 1.00 82.19 130 SER A N 1
ATOM 943 C CA . SER A 1 130 ? 4.519 10.145 -2.746 1.00 82.19 130 SER A CA 1
ATOM 944 C C . SER A 1 130 ? 3.512 9.119 -2.212 1.00 82.19 130 SER A C 1
ATOM 946 O O . SER A 1 130 ? 3.209 9.098 -1.019 1.00 82.19 130 SER A O 1
ATOM 948 N N . TYR A 1 131 ? 3.000 8.232 -3.070 1.00 81.19 131 TYR A N 1
ATOM 949 C CA . TYR A 1 131 ? 2.149 7.129 -2.627 1.00 81.19 131 TYR A CA 1
ATOM 950 C C . TYR A 1 131 ? 2.924 6.129 -1.756 1.00 81.19 131 TYR A C 1
ATOM 952 O O . TYR A 1 131 ? 2.439 5.725 -0.698 1.00 81.19 131 TYR A O 1
ATOM 960 N N . MET A 1 132 ? 4.129 5.740 -2.177 1.00 92.75 132 MET A N 1
ATOM 961 C CA . MET A 1 132 ? 4.989 4.812 -1.440 1.00 92.75 132 MET A CA 1
ATOM 962 C C . MET A 1 132 ? 5.437 5.388 -0.093 1.00 92.75 132 MET A C 1
ATOM 964 O O . MET A 1 132 ? 5.449 4.656 0.889 1.00 92.75 132 MET A O 1
ATOM 968 N N . GLU A 1 133 ? 5.705 6.693 0.003 1.00 86.25 133 GLU A N 1
ATOM 969 C CA . GLU A 1 133 ? 6.034 7.372 1.270 1.00 86.25 133 GLU A CA 1
ATOM 970 C C . GLU A 1 133 ? 4.924 7.267 2.326 1.00 86.25 133 GLU A C 1
ATOM 972 O O . GLU A 1 133 ? 5.186 7.447 3.512 1.00 86.25 133 GLU A O 1
ATOM 977 N N . THR A 1 134 ? 3.689 6.973 1.911 1.00 77.12 134 THR A N 1
ATOM 978 C CA . THR A 1 134 ? 2.549 6.772 2.819 1.00 77.12 134 THR A CA 1
ATOM 979 C C . THR A 1 134 ? 2.223 5.293 3.010 1.00 77.12 134 THR A C 1
ATOM 981 O O . THR A 1 134 ? 1.881 4.863 4.110 1.00 77.12 134 THR A O 1
ATOM 984 N N . MET A 1 135 ? 2.299 4.512 1.930 1.00 87.19 135 MET A N 1
ATOM 985 C CA . MET A 1 135 ? 1.742 3.159 1.875 1.00 87.19 135 MET A CA 1
ATOM 986 C C . MET A 1 135 ? 2.791 2.053 1.897 1.00 87.19 135 MET A C 1
ATOM 988 O O . MET A 1 135 ? 2.420 0.915 2.137 1.00 87.19 135 MET A O 1
ATOM 992 N N . TRP A 1 136 ? 4.066 2.349 1.651 1.00 95.06 136 TRP A N 1
ATOM 993 C CA . TRP A 1 136 ? 5.173 1.390 1.650 1.00 95.06 136 TRP A CA 1
ATOM 994 C C . TRP A 1 136 ? 6.271 1.878 2.594 1.00 95.06 136 TRP A C 1
ATOM 996 O O . TRP A 1 136 ? 7.363 2.281 2.196 1.00 95.06 136 TRP A O 1
ATOM 1006 N N . VAL A 1 137 ? 5.922 1.901 3.870 1.00 78.19 137 VAL A N 1
ATOM 1007 C CA . VAL A 1 137 ? 6.680 2.552 4.935 1.00 78.19 137 VAL A CA 1
ATOM 1008 C C . VAL A 1 137 ? 7.314 1.516 5.849 1.00 78.19 137 VAL A C 1
ATOM 1010 O O . VAL A 1 137 ? 6.751 0.453 6.085 1.00 78.19 137 VAL A O 1
ATOM 1013 N N . SER A 1 138 ? 8.503 1.832 6.354 1.00 77.00 138 SER A N 1
ATOM 1014 C CA . SER A 1 138 ? 9.221 0.981 7.299 1.00 77.00 138 SER A CA 1
ATOM 1015 C C . SER A 1 138 ? 8.839 1.322 8.737 1.00 77.00 138 SER A C 1
ATOM 1017 O O . SER A 1 138 ? 8.690 2.496 9.076 1.00 77.00 138 SER A O 1
ATOM 1019 N N . ASN A 1 139 ? 8.762 0.307 9.596 1.00 70.44 139 ASN A N 1
ATOM 1020 C CA . ASN A 1 139 ? 8.586 0.464 11.042 1.00 70.44 139 ASN A CA 1
ATOM 1021 C C . ASN A 1 139 ? 9.924 0.611 11.806 1.00 70.44 139 ASN A C 1
ATOM 1023 O O . ASN A 1 139 ? 9.923 0.858 13.010 1.00 70.44 139 ASN A O 1
ATOM 1027 N N . SER A 1 140 ? 11.076 0.499 11.130 1.00 71.69 140 SER A N 1
ATOM 1028 C CA . SER A 1 140 ? 12.402 0.535 11.774 1.00 71.69 140 SER A CA 1
ATOM 1029 C C . SER A 1 140 ? 13.491 1.281 10.989 1.00 71.69 140 SER A C 1
ATOM 1031 O O . SER A 1 140 ? 14.639 1.328 11.432 1.00 71.69 140 SER A O 1
ATOM 1033 N N . GLY A 1 141 ? 13.169 1.842 9.821 1.00 75.81 141 GLY A N 1
ATOM 1034 C CA . GLY A 1 141 ? 14.118 2.491 8.914 1.00 75.81 141 GLY A CA 1
ATOM 1035 C C . GLY A 1 141 ? 13.495 3.631 8.108 1.00 75.81 141 GLY A C 1
ATOM 1036 O O . GLY A 1 141 ? 12.353 4.027 8.334 1.00 75.81 141 GLY A O 1
ATOM 1037 N N . THR A 1 142 ? 14.255 4.185 7.162 1.00 85.31 142 THR A N 1
ATOM 1038 C CA . THR A 1 142 ? 13.707 5.169 6.216 1.00 85.31 142 THR A CA 1
ATOM 1039 C C . THR A 1 142 ? 12.978 4.451 5.079 1.00 85.31 142 THR A C 1
ATOM 1041 O O . THR A 1 142 ? 13.387 3.340 4.725 1.00 85.31 142 THR A O 1
ATOM 1044 N N . PRO A 1 143 ? 11.955 5.072 4.459 1.00 86.94 143 PRO A N 1
ATOM 1045 C CA . PRO A 1 143 ? 11.312 4.507 3.274 1.00 86.94 143 PRO A CA 1
ATOM 1046 C C . PRO A 1 143 ? 12.319 4.136 2.179 1.00 86.94 143 PRO A C 1
ATOM 1048 O O . PRO A 1 143 ? 12.280 3.018 1.685 1.00 86.94 143 PRO A O 1
ATOM 1051 N N . GLU A 1 144 ? 13.301 5.003 1.908 1.00 94.75 144 GLU A N 1
ATOM 1052 C CA . GLU A 1 144 ? 14.367 4.728 0.935 1.00 94.75 144 GLU A CA 1
ATOM 1053 C C . GLU A 1 144 ? 15.124 3.433 1.255 1.00 94.75 144 GLU A C 1
ATOM 1055 O O . GLU A 1 144 ? 15.136 2.515 0.444 1.00 94.75 144 GLU A O 1
ATOM 1060 N N . SER A 1 145 ? 15.678 3.305 2.468 1.00 95.06 145 SER A N 1
ATOM 1061 C CA . SER A 1 145 ? 16.429 2.101 2.864 1.00 95.06 145 SER A CA 1
ATOM 1062 C C . SER A 1 145 ? 15.591 0.820 2.797 1.00 95.06 145 SER A C 1
ATOM 1064 O O . SER A 1 145 ? 16.114 -0.270 2.558 1.00 95.06 145 SER A O 1
ATOM 1066 N N . PHE A 1 146 ? 14.277 0.940 2.991 1.00 95.19 146 PHE A N 1
ATOM 1067 C CA . PHE A 1 146 ? 13.360 -0.182 2.884 1.00 95.19 146 PHE A CA 1
ATOM 1068 C C . PHE A 1 146 ? 13.080 -0.553 1.427 1.00 95.19 146 PHE A C 1
ATOM 1070 O O . PHE A 1 146 ? 13.136 -1.728 1.076 1.00 95.19 146 PHE A O 1
ATOM 1077 N N . TRP A 1 147 ? 12.877 0.422 0.544 1.00 98.50 147 TRP A N 1
ATOM 1078 C CA . TRP A 1 147 ? 12.722 0.166 -0.888 1.00 98.50 147 TRP A CA 1
ATOM 1079 C C . TRP A 1 147 ? 14.001 -0.401 -1.510 1.00 98.50 147 TRP A C 1
ATOM 1081 O O . TRP A 1 147 ? 13.925 -1.318 -2.327 1.00 98.50 147 TRP A O 1
ATOM 1091 N N . GLU A 1 148 ? 15.175 0.074 -1.086 1.00 98.50 148 GLU A N 1
ATOM 1092 C CA . GLU A 1 148 ? 16.469 -0.515 -1.445 1.00 98.50 148 GLU A CA 1
ATOM 1093 C C . GLU A 1 148 ? 16.544 -1.993 -1.037 1.00 98.50 148 GLU A C 1
ATOM 1095 O O . GLU A 1 148 ? 16.966 -2.831 -1.838 1.00 98.50 148 GLU A O 1
ATOM 1100 N N . HIS A 1 149 ? 16.106 -2.329 0.185 1.00 97.25 149 HIS A N 1
ATOM 1101 C CA . HIS A 1 149 ? 16.055 -3.708 0.673 1.00 97.25 149 HIS A CA 1
ATOM 1102 C C . HIS A 1 149 ? 15.137 -4.577 -0.187 1.00 97.25 149 HIS A C 1
ATOM 1104 O O . HIS A 1 149 ? 15.577 -5.611 -0.691 1.00 97.25 149 HIS A O 1
ATOM 1110 N N . GLU A 1 150 ? 13.891 -4.148 -0.387 1.00 98.50 150 GLU A N 1
ATOM 1111 C CA . GLU A 1 150 ? 12.892 -4.901 -1.148 1.00 98.50 150 GLU A CA 1
ATOM 1112 C C . GLU A 1 150 ? 13.327 -5.105 -2.604 1.00 98.50 150 GLU A C 1
ATOM 1114 O O . GLU A 1 150 ? 13.239 -6.211 -3.145 1.00 98.50 150 GLU A O 1
ATOM 1119 N N . TRP A 1 151 ? 13.886 -4.071 -3.236 1.00 98.81 151 TRP A N 1
ATOM 1120 C CA . TRP A 1 151 ? 14.436 -4.188 -4.582 1.00 98.81 151 TRP A CA 1
ATOM 1121 C C . TRP A 1 151 ? 15.635 -5.138 -4.628 1.00 98.81 151 TRP A C 1
ATOM 1123 O O . TRP A 1 151 ? 15.627 -6.112 -5.383 1.00 98.81 151 TRP A O 1
ATOM 1133 N N . SER A 1 152 ? 16.662 -4.872 -3.819 1.00 98.62 152 SER A N 1
ATOM 1134 C CA . SER A 1 152 ? 17.918 -5.624 -3.836 1.00 98.62 152 SER A CA 1
ATOM 1135 C C . SER A 1 152 ? 17.687 -7.099 -3.529 1.00 98.62 152 SER A C 1
ATOM 1137 O O . SER A 1 152 ? 18.183 -7.960 -4.253 1.00 98.62 152 SER A O 1
ATOM 1139 N N . LYS A 1 153 ? 16.884 -7.401 -2.506 1.00 98.44 153 LYS A N 1
ATOM 1140 C CA . LYS A 1 153 ? 16.647 -8.763 -2.030 1.00 98.44 153 LYS A CA 1
ATOM 1141 C C . LYS A 1 153 ? 15.650 -9.531 -2.891 1.00 98.44 153 LYS A C 1
ATOM 1143 O O . LYS A 1 153 ? 15.904 -10.703 -3.154 1.00 98.44 153 LYS A O 1
ATOM 1148 N N . HIS A 1 154 ? 14.556 -8.900 -3.326 1.00 98.69 154 HIS A N 1
ATOM 1149 C CA . HIS A 1 154 ? 13.443 -9.588 -3.989 1.00 98.69 154 HIS A CA 1
ATOM 1150 C C . HIS A 1 154 ? 13.270 -9.171 -5.453 1.00 98.69 154 HIS A C 1
ATOM 1152 O O . HIS A 1 154 ? 13.182 -10.030 -6.331 1.00 98.69 154 HIS A O 1
ATOM 1158 N N . GLY A 1 155 ? 13.286 -7.869 -5.749 1.00 98.50 155 GLY A N 1
ATOM 1159 C CA . GLY A 1 155 ? 13.134 -7.354 -7.116 1.00 98.50 155 GLY A CA 1
ATOM 1160 C C . GLY A 1 155 ? 14.204 -7.863 -8.090 1.00 98.50 155 GLY A C 1
ATOM 1161 O O . GLY A 1 155 ? 13.890 -8.235 -9.224 1.00 98.50 155 GLY A O 1
ATOM 1162 N N . THR A 1 156 ? 15.458 -7.988 -7.639 1.00 98.62 156 THR A N 1
ATOM 1163 C CA . THR A 1 156 ? 16.552 -8.537 -8.464 1.00 98.62 156 THR A CA 1
ATOM 1164 C C . THR A 1 156 ? 16.347 -10.005 -8.856 1.00 98.62 156 THR A C 1
ATOM 1166 O O . THR A 1 156 ? 16.902 -10.433 -9.869 1.00 98.62 156 THR A O 1
ATOM 1169 N N . CYS A 1 157 ? 15.525 -10.752 -8.115 1.00 98.56 157 CYS A N 1
ATOM 1170 C CA . CYS A 1 157 ? 15.230 -12.168 -8.344 1.00 98.56 157 CYS A CA 1
ATOM 1171 C C . CYS A 1 157 ? 14.054 -12.412 -9.304 1.00 98.56 157 CYS A C 1
ATOM 1173 O O . CYS A 1 157 ? 13.770 -13.552 -9.674 1.00 98.56 157 CYS A O 1
ATOM 1175 N N . VAL A 1 158 ? 13.369 -11.360 -9.758 1.00 98.44 158 VAL A N 1
ATOM 1176 C CA . VAL A 1 158 ? 12.302 -11.491 -10.754 1.00 98.44 158 VAL A CA 1
ATOM 1177 C C . VAL A 1 158 ? 12.921 -11.636 -12.145 1.00 98.44 158 VAL A C 1
ATOM 1179 O O . VAL A 1 158 ? 13.361 -10.665 -12.760 1.00 98.44 158 VAL A O 1
ATOM 1182 N N . SER A 1 159 ? 12.920 -12.857 -12.676 1.00 97.38 159 SER A N 1
ATOM 1183 C CA . SER A 1 159 ? 13.531 -13.183 -13.976 1.00 97.38 159 SER A CA 1
ATOM 1184 C C . SER A 1 159 ? 12.986 -12.370 -15.154 1.00 97.38 159 SER A C 1
ATOM 1186 O O . SER A 1 159 ? 13.740 -12.015 -16.060 1.00 97.38 159 SER A O 1
ATOM 1188 N N . THR A 1 160 ? 11.700 -12.017 -15.126 1.00 97.56 160 THR A N 1
ATOM 1189 C CA . THR A 1 160 ? 11.063 -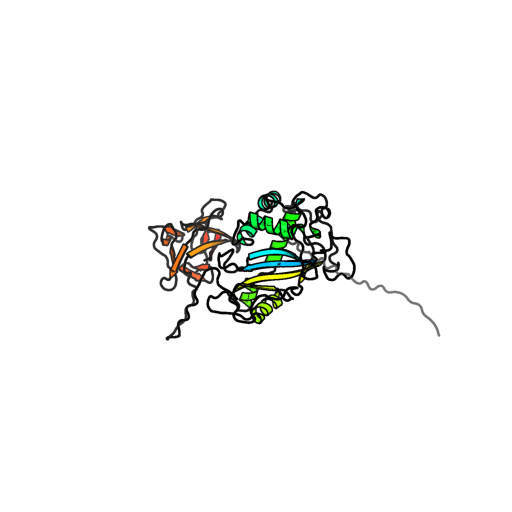11.225 -16.190 1.00 97.56 160 THR A CA 1
ATOM 1190 C C . THR A 1 160 ? 11.456 -9.742 -16.167 1.00 97.56 160 THR A C 1
ATOM 1192 O O . THR A 1 160 ? 11.207 -9.038 -17.145 1.00 97.56 160 THR A O 1
ATOM 1195 N N . LEU A 1 161 ? 12.124 -9.277 -15.101 1.00 97.88 161 LEU A N 1
ATOM 1196 C CA . LEU A 1 161 ? 12.702 -7.934 -14.968 1.00 97.88 161 LEU A CA 1
ATOM 1197 C C . LEU A 1 161 ? 14.192 -7.872 -15.347 1.00 97.88 161 LEU A C 1
ATOM 1199 O O . LEU A 1 161 ? 14.824 -6.833 -15.162 1.00 97.88 161 LEU A O 1
ATOM 1203 N N . ASP A 1 162 ? 14.778 -8.949 -15.873 1.00 97.19 162 ASP A N 1
ATOM 1204 C CA . ASP A 1 162 ? 16.153 -8.921 -16.380 1.00 97.19 162 ASP A CA 1
ATOM 1205 C C . ASP A 1 162 ? 16.290 -7.850 -17.490 1.00 97.19 162 ASP A C 1
ATOM 1207 O O . ASP A 1 162 ? 15.459 -7.822 -18.405 1.00 97.19 162 ASP A O 1
ATOM 1211 N N . PRO A 1 163 ? 17.322 -6.981 -17.463 1.00 97.00 163 PRO A N 1
ATOM 1212 C CA . PRO A 1 163 ? 17.556 -5.967 -18.494 1.00 97.00 163 PRO A CA 1
ATOM 1213 C C . PRO A 1 163 ? 17.497 -6.484 -19.937 1.00 97.00 163 PRO A C 1
ATOM 1215 O O . PRO A 1 163 ? 17.068 -5.758 -20.833 1.00 97.00 163 PRO A O 1
ATOM 1218 N N . LYS A 1 164 ? 17.865 -7.750 -20.186 1.00 96.00 164 LYS A N 1
ATOM 1219 C CA . LYS A 1 164 ? 17.790 -8.361 -21.528 1.00 96.00 164 LYS A CA 1
ATOM 1220 C C . LYS A 1 164 ? 16.361 -8.500 -22.066 1.00 96.00 164 LYS A C 1
ATOM 1222 O O . LYS A 1 164 ? 16.181 -8.751 -23.254 1.00 96.00 164 LYS A O 1
ATOM 1227 N N . CYS A 1 165 ? 15.358 -8.377 -21.199 1.00 96.31 165 CYS A N 1
ATOM 1228 C CA . CYS A 1 165 ? 13.943 -8.428 -21.549 1.00 96.31 165 CYS A CA 1
ATOM 1229 C C . CYS A 1 165 ? 13.398 -7.089 -22.064 1.00 96.31 165 CYS A C 1
ATOM 1231 O O . CYS A 1 165 ? 12.235 -7.025 -22.466 1.00 96.31 165 CYS A O 1
ATOM 1233 N N . TYR A 1 166 ? 14.227 -6.042 -22.079 1.00 95.00 166 TYR A N 1
ATOM 1234 C CA . TYR A 1 166 ? 13.862 -4.703 -22.523 1.00 95.00 166 TYR A CA 1
ATOM 1235 C C . TYR A 1 166 ? 14.505 -4.375 -23.870 1.00 95.00 166 TYR A C 1
ATOM 1237 O O . TYR A 1 166 ? 15.702 -4.577 -24.087 1.00 95.00 166 TYR A O 1
ATOM 1245 N N . THR A 1 167 ? 13.714 -3.802 -24.772 1.00 93.00 167 THR A N 1
ATOM 1246 C CA . THR A 1 167 ? 14.220 -3.215 -26.015 1.00 93.00 167 THR A CA 1
ATOM 1247 C C . THR A 1 167 ? 14.576 -1.757 -25.749 1.00 93.00 167 THR A C 1
ATOM 1249 O O . THR A 1 167 ? 13.722 -0.980 -25.339 1.00 93.00 167 THR A O 1
ATOM 1252 N N . GLY A 1 168 ? 15.835 -1.371 -25.975 1.00 92.75 168 GLY A N 1
ATOM 1253 C CA . GLY A 1 168 ? 16.289 -0.006 -25.672 1.00 92.75 168 GLY A CA 1
ATOM 1254 C C . GLY A 1 168 ? 16.416 0.276 -24.171 1.00 92.75 168 GLY A C 1
ATOM 1255 O O . GLY A 1 168 ? 16.178 1.401 -23.739 1.00 92.75 168 GLY A O 1
ATOM 1256 N N . TYR A 1 169 ? 16.780 -0.749 -23.394 1.00 95.31 169 TYR A N 1
ATOM 1257 C CA . TYR A 1 169 ? 16.948 -0.686 -21.943 1.00 95.31 169 TYR A CA 1
ATOM 1258 C C . TYR A 1 169 ? 17.707 0.561 -21.475 1.00 95.31 169 TYR A C 1
ATOM 1260 O O . TYR A 1 169 ? 18.821 0.840 -21.930 1.00 95.31 169 TYR A O 1
ATOM 1268 N N . THR A 1 170 ? 17.130 1.251 -20.494 1.00 95.31 170 THR A N 1
ATOM 1269 C CA . THR A 1 170 ? 17.822 2.274 -19.707 1.00 95.31 170 THR A CA 1
ATOM 1270 C C . THR A 1 170 ? 18.010 1.773 -18.282 1.00 95.31 170 THR A C 1
ATOM 1272 O O . THR A 1 170 ? 17.101 1.187 -17.702 1.00 95.31 170 THR A O 1
ATOM 1275 N N . LYS A 1 171 ? 19.193 2.006 -17.703 1.00 96.56 171 LYS A N 1
ATOM 1276 C CA . LYS A 1 171 ? 19.521 1.545 -16.347 1.00 96.56 171 LYS A CA 1
ATOM 1277 C C . LYS A 1 171 ? 18.471 2.013 -15.330 1.00 96.56 171 LYS A C 1
ATOM 1279 O O . LYS A 1 171 ? 18.239 3.214 -15.223 1.00 96.56 171 LYS A O 1
ATOM 1284 N N . GLY A 1 172 ? 17.900 1.076 -14.570 1.00 97.38 172 GLY A N 1
ATOM 1285 C CA . GLY A 1 172 ? 16.903 1.346 -13.532 1.00 97.38 172 GLY A CA 1
ATOM 1286 C C . GLY A 1 172 ? 15.452 1.275 -14.016 1.00 97.38 172 GLY A C 1
ATOM 1287 O O . GLY A 1 172 ? 14.547 1.293 -13.185 1.00 97.38 172 GLY A O 1
ATOM 1288 N N . GLN A 1 173 ? 15.208 1.147 -15.326 1.00 97.69 173 GLN A N 1
ATOM 1289 C CA . GLN A 1 173 ? 13.862 0.993 -15.894 1.00 97.69 173 GLN A CA 1
ATOM 1290 C C . GLN A 1 173 ? 13.107 -0.200 -15.287 1.00 97.69 173 GLN A C 1
ATOM 1292 O O . GLN A 1 173 ? 11.919 -0.120 -14.994 1.00 97.69 173 GLN A O 1
ATOM 1297 N N . GLU A 1 174 ? 13.812 -1.296 -15.043 1.00 98.25 174 GLU A N 1
ATOM 1298 C CA . GLU A 1 174 ? 13.286 -2.512 -14.446 1.00 98.25 174 GLU A CA 1
ATOM 1299 C C . GLU A 1 174 ? 12.894 -2.346 -12.972 1.00 98.25 174 GLU A C 1
ATOM 1301 O O . GLU A 1 174 ? 11.928 -2.961 -12.518 1.00 98.25 174 GLU A O 1
ATOM 1306 N N . ALA A 1 175 ? 13.601 -1.483 -12.235 1.00 98.56 175 ALA A N 1
ATOM 1307 C CA . ALA A 1 175 ? 13.230 -1.130 -10.871 1.00 98.56 175 ALA A CA 1
ATOM 1308 C C . ALA A 1 175 ? 11.959 -0.271 -10.873 1.00 98.56 175 ALA A C 1
ATOM 1310 O O . ALA A 1 175 ? 11.032 -0.547 -10.115 1.00 98.56 175 ALA A O 1
ATOM 1311 N N . VAL A 1 176 ? 11.863 0.710 -11.779 1.00 98.62 176 VAL A N 1
ATOM 1312 C CA . VAL A 1 176 ? 10.643 1.519 -11.957 1.00 98.62 176 VAL A CA 1
ATOM 1313 C C . VAL A 1 176 ? 9.424 0.622 -12.198 1.00 98.62 176 VAL A C 1
ATOM 1315 O O . VAL A 1 176 ? 8.406 0.759 -11.515 1.00 98.62 176 VAL A O 1
ATOM 1318 N N . ASP A 1 177 ? 9.537 -0.343 -13.113 1.00 98.38 177 ASP A N 1
ATOM 1319 C CA . ASP A 1 177 ? 8.448 -1.271 -13.428 1.00 98.38 177 ASP A CA 1
ATOM 1320 C C . ASP A 1 177 ? 8.078 -2.186 -12.252 1.00 98.38 177 ASP A C 1
ATOM 1322 O O . ASP A 1 177 ? 6.891 -2.456 -12.036 1.00 98.38 177 ASP A O 1
ATOM 1326 N N . PHE A 1 178 ? 9.058 -2.618 -11.451 1.00 98.81 178 PHE A N 1
ATOM 1327 C CA . PHE A 1 178 ? 8.813 -3.365 -10.217 1.00 98.81 178 PHE A CA 1
ATOM 1328 C C . PHE A 1 178 ? 7.946 -2.572 -9.238 1.00 98.81 178 PHE A C 1
ATOM 1330 O O . PHE A 1 178 ? 6.862 -3.034 -8.877 1.00 98.81 178 PHE A O 1
ATOM 1337 N N . PHE A 1 179 ? 8.366 -1.362 -8.858 1.00 98.81 179 PHE A N 1
ATOM 1338 C CA . PHE A 1 179 ? 7.645 -0.542 -7.877 1.00 98.81 179 PHE A CA 1
ATOM 1339 C C . PHE A 1 179 ? 6.235 -0.179 -8.355 1.00 98.81 179 PHE A C 1
ATOM 1341 O O . PHE A 1 179 ? 5.268 -0.301 -7.596 1.00 98.81 179 PHE A O 1
ATOM 1348 N N . LYS A 1 180 ? 6.083 0.163 -9.643 1.00 98.38 180 LYS A N 1
ATOM 1349 C CA . LYS A 1 180 ? 4.766 0.380 -10.264 1.00 98.38 180 LYS A CA 1
ATOM 1350 C C . LYS A 1 180 ? 3.884 -0.854 -10.149 1.00 98.38 180 LYS A C 1
ATOM 1352 O O . LYS A 1 180 ? 2.702 -0.732 -9.823 1.00 98.38 180 LYS A O 1
ATOM 1357 N N . LYS A 1 181 ? 4.437 -2.043 -10.409 1.00 98.38 181 LYS A N 1
ATOM 1358 C CA . LYS A 1 181 ? 3.683 -3.294 -10.329 1.00 98.38 181 LYS A CA 1
ATOM 1359 C C . LYS A 1 181 ? 3.265 -3.625 -8.903 1.00 98.38 181 LYS A C 1
ATOM 1361 O O . LYS A 1 181 ? 2.102 -3.977 -8.717 1.00 98.38 181 LYS A O 1
ATOM 1366 N N . VAL A 1 182 ? 4.156 -3.483 -7.919 1.00 98.81 182 VAL A N 1
ATOM 1367 C CA . VAL A 1 182 ? 3.819 -3.740 -6.510 1.00 98.81 182 VAL A CA 1
ATOM 1368 C C . VAL A 1 182 ? 2.660 -2.848 -6.074 1.00 98.81 182 VAL A C 1
ATOM 1370 O O . VAL A 1 182 ? 1.648 -3.352 -5.590 1.00 98.81 182 VAL A O 1
ATOM 1373 N N . VAL A 1 183 ? 2.753 -1.539 -6.330 1.00 97.94 183 VAL A N 1
ATOM 1374 C CA . VAL A 1 183 ? 1.701 -0.577 -5.973 1.00 97.94 183 VAL A CA 1
ATOM 1375 C C . VAL A 1 183 ? 0.395 -0.858 -6.718 1.00 97.94 183 VAL A C 1
ATOM 1377 O O . VAL A 1 183 ? -0.680 -0.810 -6.117 1.00 97.94 183 VAL A O 1
ATOM 1380 N N . ALA A 1 184 ? 0.457 -1.162 -8.017 1.00 97.44 184 ALA A N 1
ATOM 1381 C CA . ALA A 1 184 ? -0.733 -1.490 -8.797 1.00 97.44 184 ALA A CA 1
ATOM 1382 C C . ALA A 1 184 ? -1.434 -2.752 -8.273 1.00 97.44 184 ALA A C 1
ATOM 1384 O O . ALA A 1 184 ? -2.658 -2.757 -8.169 1.00 97.44 184 ALA A O 1
ATOM 1385 N N . LEU A 1 185 ? -0.676 -3.794 -7.918 1.00 98.25 185 LEU A N 1
ATOM 1386 C CA . LEU A 1 185 ? -1.222 -5.040 -7.383 1.00 98.25 185 LEU A CA 1
ATOM 1387 C C . LEU A 1 185 ? -1.793 -4.844 -5.973 1.00 98.25 185 LEU A C 1
ATOM 1389 O O . LEU A 1 185 ? -2.924 -5.250 -5.721 1.00 98.25 185 LEU A O 1
ATOM 1393 N N . PHE A 1 186 ? -1.071 -4.150 -5.089 1.00 98.44 186 PHE A N 1
ATOM 1394 C CA . PHE A 1 186 ? -1.532 -3.816 -3.738 1.00 98.44 186 PHE A CA 1
ATOM 1395 C C . PHE A 1 186 ? -2.888 -3.093 -3.744 1.00 98.44 186 PHE A C 1
ATOM 1397 O O . PHE A 1 186 ? -3.790 -3.463 -2.999 1.00 98.44 186 PHE A O 1
ATOM 1404 N N . LYS A 1 187 ? -3.089 -2.128 -4.653 1.00 91.38 187 LYS A N 1
ATOM 1405 C CA . LYS A 1 187 ? -4.368 -1.405 -4.796 1.00 91.38 187 LYS A CA 1
ATOM 1406 C C . LYS A 1 187 ? -5.561 -2.307 -5.145 1.00 91.38 187 LYS A C 1
ATOM 1408 O O . LYS A 1 187 ? -6.700 -1.899 -4.942 1.00 91.38 187 LYS A O 1
ATOM 1413 N N . THR A 1 188 ? -5.325 -3.510 -5.672 1.00 96.75 188 THR A N 1
ATOM 1414 C CA . THR A 1 188 ? -6.385 -4.503 -5.940 1.00 96.75 188 THR A CA 1
ATOM 1415 C C . THR A 1 188 ? -6.695 -5.404 -4.743 1.00 96.75 188 THR A C 1
ATOM 1417 O O . THR A 1 188 ? -7.649 -6.177 -4.795 1.00 96.75 188 THR A O 1
ATOM 1420 N N . LEU A 1 189 ? -5.914 -5.287 -3.666 1.00 97.00 189 LEU A N 1
ATOM 1421 C CA . LEU A 1 189 ? -5.957 -6.125 -2.471 1.00 97.00 189 LEU A CA 1
ATOM 1422 C C . LEU A 1 189 ? -6.219 -5.277 -1.206 1.00 97.00 189 LEU A C 1
ATOM 1424 O O . LEU A 1 189 ? -5.365 -5.240 -0.315 1.00 97.00 189 LEU A O 1
ATOM 1428 N N . PRO A 1 190 ? -7.366 -4.568 -1.102 1.00 95.12 190 PRO A N 1
ATOM 1429 C CA . PRO A 1 190 ? -7.676 -3.716 0.045 1.00 95.12 190 PRO A CA 1
ATOM 1430 C C . PRO A 1 190 ? -8.069 -4.559 1.272 1.00 95.12 190 PRO A C 1
ATOM 1432 O O . PRO A 1 190 ? -9.244 -4.705 1.613 1.00 95.12 190 PRO A O 1
ATOM 1435 N N . THR A 1 191 ? -7.070 -5.136 1.946 1.00 96.19 191 THR A N 1
ATOM 1436 C CA . THR A 1 191 ? -7.247 -6.079 3.065 1.00 96.19 191 THR A CA 1
ATOM 1437 C C . THR A 1 191 ? -8.156 -5.527 4.163 1.00 96.19 191 THR A C 1
ATOM 1439 O O . THR A 1 191 ? -9.044 -6.241 4.630 1.00 96.19 191 THR A O 1
ATOM 1442 N N . TYR A 1 192 ? -7.981 -4.258 4.551 1.00 91.94 192 TYR A N 1
ATOM 1443 C CA . TYR A 1 192 ? -8.816 -3.628 5.579 1.00 91.94 192 TYR A CA 1
ATOM 1444 C C . TYR A 1 192 ? -10.296 -3.639 5.185 1.00 91.94 192 TYR A C 1
ATOM 1446 O O . TYR A 1 192 ? -11.133 -4.095 5.962 1.00 91.94 192 TYR A O 1
ATOM 1454 N N . ASP A 1 193 ? -10.618 -3.210 3.963 1.00 85.81 193 ASP A N 1
ATOM 1455 C CA . ASP A 1 193 ? -11.997 -3.142 3.473 1.00 85.81 193 ASP A CA 1
ATOM 1456 C C . ASP A 1 193 ? -12.645 -4.526 3.422 1.00 85.81 193 ASP A C 1
ATOM 1458 O O . ASP A 1 193 ? -13.808 -4.693 3.794 1.00 85.81 193 ASP A O 1
ATOM 1462 N N . TRP A 1 194 ? -11.893 -5.543 2.995 1.00 97.75 194 TRP A N 1
ATOM 1463 C CA . TRP A 1 194 ? -12.382 -6.921 2.935 1.00 97.75 194 TRP A CA 1
ATOM 1464 C C . TRP A 1 194 ? -12.679 -7.501 4.317 1.00 97.75 194 TRP A C 1
ATOM 1466 O O . TRP A 1 194 ? -13.699 -8.175 4.489 1.00 97.75 194 TRP A O 1
ATOM 1476 N N . LEU A 1 195 ? -11.822 -7.225 5.303 1.00 96.56 195 LEU A N 1
ATOM 1477 C CA . LEU A 1 195 ? -12.046 -7.619 6.694 1.00 96.56 195 LEU A CA 1
ATOM 1478 C C . LEU A 1 195 ? -13.222 -6.842 7.301 1.00 96.56 195 LEU A C 1
ATOM 1480 O O . LEU A 1 195 ? -14.140 -7.447 7.860 1.00 96.56 195 LEU A O 1
ATOM 1484 N N . SER A 1 196 ? -13.254 -5.524 7.111 1.00 85.94 196 SER A N 1
ATOM 1485 C CA . SER A 1 196 ? -14.300 -4.634 7.619 1.00 85.94 196 SER A CA 1
ATOM 1486 C C . SER A 1 196 ? -15.683 -5.008 7.077 1.00 85.94 196 SER A C 1
ATOM 1488 O O . SER A 1 196 ? -16.637 -5.158 7.844 1.00 85.94 196 SER A O 1
ATOM 1490 N N . ALA A 1 197 ? -15.793 -5.306 5.777 1.00 83.75 197 ALA A N 1
ATOM 1491 C CA . ALA A 1 197 ? -17.028 -5.788 5.153 1.00 83.75 197 ALA A CA 1
ATOM 1492 C C . ALA A 1 197 ? -17.509 -7.145 5.705 1.00 83.75 197 ALA A C 1
ATOM 1494 O O . ALA A 1 197 ? -18.693 -7.474 5.598 1.00 83.75 197 ALA A O 1
ATOM 1495 N N . ALA A 1 198 ? -16.614 -7.935 6.305 1.00 93.44 198 ALA A N 1
ATOM 1496 C CA . ALA A 1 198 ? -16.935 -9.172 7.015 1.00 93.44 198 ALA A CA 1
ATOM 1497 C C . ALA A 1 198 ? -17.188 -8.965 8.524 1.00 93.44 198 ALA A C 1
ATOM 1499 O O . ALA A 1 198 ? -17.386 -9.941 9.250 1.00 93.44 198 ALA A O 1
ATOM 1500 N N . GLY A 1 199 ? -17.195 -7.717 9.006 1.00 88.69 199 GLY A N 1
ATOM 1501 C CA . GLY A 1 199 ? -17.353 -7.374 10.421 1.00 88.69 199 GLY A CA 1
ATOM 1502 C C . GLY A 1 199 ? -16.094 -7.601 11.265 1.00 88.69 199 GLY A C 1
ATOM 1503 O O . GLY A 1 199 ? -16.190 -7.663 12.490 1.00 88.69 199 GLY A O 1
ATOM 1504 N N . ILE A 1 200 ? -14.930 -7.746 10.626 1.00 96.38 200 ILE A N 1
ATOM 1505 C CA . ILE A 1 200 ? -13.624 -7.906 11.268 1.00 96.38 200 ILE A CA 1
ATOM 1506 C C . ILE A 1 200 ? -12.922 -6.549 11.219 1.00 96.38 200 ILE A C 1
ATOM 1508 O O . ILE A 1 200 ? -12.295 -6.191 10.228 1.00 96.38 200 ILE A O 1
ATOM 1512 N N . THR A 1 201 ? -13.054 -5.772 12.289 1.00 89.25 201 THR A N 1
ATOM 1513 C CA . THR A 1 201 ? -12.432 -4.445 12.415 1.00 89.25 201 THR A CA 1
ATOM 1514 C C . THR A 1 201 ? -11.395 -4.441 13.533 1.00 89.25 201 THR A C 1
ATOM 1516 O O . THR A 1 201 ? -11.502 -5.259 14.458 1.00 89.25 201 THR A O 1
ATOM 1519 N N . PRO A 1 202 ? -10.426 -3.515 13.517 1.00 89.31 202 PRO A N 1
ATOM 1520 C CA . PRO A 1 202 ? -9.514 -3.373 14.638 1.00 89.31 202 PRO A CA 1
ATOM 1521 C C . PRO A 1 202 ? -10.261 -3.125 15.961 1.00 89.31 202 PRO A C 1
ATOM 1523 O O . PRO A 1 202 ? -11.281 -2.431 15.983 1.00 89.31 202 PRO A O 1
ATOM 1526 N N . SER A 1 203 ? -9.799 -3.723 17.058 1.00 86.88 203 SER A N 1
ATOM 1527 C CA . SER A 1 203 ? -10.382 -3.579 18.400 1.00 86.88 203 SER A CA 1
ATOM 1528 C C . SER A 1 203 ? -9.372 -3.978 19.474 1.00 86.88 203 SER A C 1
ATOM 1530 O O . SER A 1 203 ? -8.599 -4.918 19.299 1.00 86.88 203 SER A O 1
ATOM 1532 N N . SER A 1 204 ? -9.386 -3.270 20.606 1.00 84.88 204 SER A N 1
ATOM 1533 C CA . SER A 1 204 ? -8.516 -3.585 21.743 1.00 84.88 204 SER A CA 1
ATOM 1534 C C . SER A 1 204 ? -9.039 -4.736 22.612 1.00 84.88 204 SER A C 1
ATOM 1536 O O . SER A 1 204 ? -8.326 -5.183 23.509 1.00 84.88 204 SER A O 1
ATOM 1538 N N . SER A 1 205 ? -10.285 -5.184 22.408 1.00 86.31 205 SER A N 1
ATOM 1539 C CA . SER A 1 205 ? -10.927 -6.214 23.240 1.00 86.31 205 SER A CA 1
ATOM 1540 C C . SER A 1 205 ? -11.419 -7.425 22.450 1.00 86.31 205 SER A C 1
ATOM 1542 O O . SER A 1 205 ? -11.380 -8.552 22.951 1.00 86.31 205 SER A O 1
ATOM 1544 N N . LYS A 1 206 ? -11.878 -7.219 21.211 1.00 92.88 206 LYS A N 1
ATOM 1545 C CA . LYS A 1 206 ? -12.366 -8.299 20.360 1.00 92.88 206 LYS A CA 1
ATOM 1546 C C . LYS A 1 206 ? -11.198 -9.122 19.857 1.00 92.88 206 LYS A C 1
ATOM 1548 O O . LYS A 1 206 ? -10.117 -8.623 19.556 1.00 92.88 206 LYS A O 1
ATOM 1553 N N . THR A 1 207 ? -11.469 -10.407 19.712 1.00 98.19 207 THR A N 1
ATOM 1554 C CA . THR A 1 207 ? -10.571 -11.326 19.033 1.00 98.19 207 THR A CA 1
ATOM 1555 C C . THR A 1 207 ? -11.337 -12.104 17.981 1.00 98.19 207 THR A C 1
ATOM 1557 O O . THR A 1 207 ? -12.565 -12.217 18.032 1.00 98.19 207 THR A O 1
ATOM 1560 N N . TYR A 1 208 ? -10.596 -12.636 17.023 1.00 98.31 208 TYR A N 1
ATOM 1561 C CA . TYR A 1 208 ? -11.125 -13.340 15.871 1.00 98.31 208 TYR A CA 1
ATOM 1562 C C . TYR A 1 208 ? -10.554 -14.753 15.801 1.00 98.31 208 TYR A C 1
ATOM 1564 O O . TYR A 1 208 ? -9.547 -15.094 16.431 1.00 98.31 208 TYR A O 1
ATOM 1572 N N . THR A 1 209 ? -11.223 -15.605 15.037 1.00 98.62 209 THR A N 1
ATOM 1573 C CA . THR A 1 209 ? -10.700 -16.925 14.685 1.00 98.62 209 THR A CA 1
ATOM 1574 C C . THR A 1 209 ? -9.974 -16.866 13.351 1.00 98.62 209 THR A C 1
ATOM 1576 O O . THR A 1 209 ? -10.348 -16.093 12.464 1.00 98.62 209 THR A O 1
ATOM 1579 N N . LEU A 1 210 ? -8.977 -17.736 13.178 1.00 98.44 210 LEU A N 1
ATOM 1580 C CA . LEU A 1 210 ? -8.255 -17.870 11.913 1.00 98.44 210 LEU A CA 1
ATOM 1581 C C . LEU A 1 210 ? -9.221 -18.137 10.754 1.00 98.44 210 LEU A C 1
ATOM 1583 O O . LEU A 1 210 ? -9.112 -17.531 9.694 1.00 98.44 210 LEU A O 1
ATOM 1587 N N . ALA A 1 211 ? -10.222 -18.991 10.983 1.00 98.38 211 ALA A N 1
ATOM 1588 C CA . ALA A 1 211 ? -11.224 -19.337 9.981 1.00 98.38 211 ALA A CA 1
ATOM 1589 C C . ALA A 1 211 ? -12.052 -18.126 9.514 1.00 98.38 211 ALA A C 1
ATOM 1591 O O . ALA A 1 211 ? -12.357 -18.029 8.327 1.00 98.38 211 ALA A O 1
ATOM 1592 N N . GLN A 1 212 ? -12.398 -17.193 10.411 1.00 98.25 212 GLN A N 1
ATOM 1593 C CA . GLN A 1 212 ? -13.141 -15.979 10.049 1.00 98.25 212 GLN A CA 1
ATOM 1594 C C . GLN A 1 212 ? -12.315 -15.057 9.149 1.00 98.25 212 GLN A C 1
ATOM 1596 O O . GLN A 1 212 ? -12.798 -14.646 8.093 1.00 98.25 212 GLN A O 1
ATOM 1601 N N . ILE A 1 213 ? -11.068 -14.776 9.541 1.00 98.69 213 ILE A N 1
ATOM 1602 C CA . ILE A 1 213 ? -10.152 -13.923 8.768 1.00 98.69 213 ILE A CA 1
ATOM 1603 C C . ILE A 1 213 ? -9.869 -14.573 7.407 1.00 98.69 213 ILE A C 1
ATOM 1605 O O . ILE A 1 213 ? -10.047 -13.945 6.364 1.00 98.69 213 ILE A O 1
ATOM 1609 N N . GLN A 1 214 ? -9.532 -15.867 7.400 1.00 98.50 214 GLN A N 1
ATOM 1610 C CA . GLN A 1 214 ? -9.258 -16.617 6.177 1.00 98.50 214 GLN A CA 1
ATOM 1611 C C . GLN A 1 214 ? -10.449 -16.599 5.217 1.00 98.50 214 GLN A C 1
ATOM 1613 O O . GLN A 1 214 ? -10.261 -16.390 4.019 1.00 98.50 214 GLN A O 1
ATOM 1618 N N . ALA A 1 215 ? -11.671 -16.805 5.716 1.00 98.38 215 ALA A N 1
ATOM 1619 C CA . ALA A 1 215 ? -12.875 -16.803 4.891 1.00 98.38 215 ALA A CA 1
ATOM 1620 C C . ALA A 1 215 ? -13.138 -15.428 4.256 1.00 98.38 215 ALA A C 1
ATOM 1622 O O . ALA A 1 215 ? -13.465 -15.366 3.069 1.00 98.38 215 ALA A O 1
ATOM 1623 N N . ALA A 1 216 ? -12.959 -14.337 5.010 1.00 98.19 216 ALA A N 1
ATOM 1624 C CA . ALA A 1 216 ? -13.148 -12.974 4.513 1.00 98.19 216 ALA A CA 1
ATOM 1625 C C . ALA A 1 216 ? -12.185 -12.640 3.361 1.00 98.19 216 ALA A C 1
ATOM 1627 O O . ALA A 1 216 ? -12.606 -12.123 2.324 1.00 98.19 216 ALA A O 1
ATOM 1628 N N . LEU A 1 217 ? -10.909 -13.000 3.508 1.00 98.56 217 LEU A N 1
ATOM 1629 C CA . LEU A 1 217 ? -9.881 -12.709 2.506 1.00 98.56 217 LEU A CA 1
ATOM 1630 C C . LEU A 1 217 ? -9.976 -13.646 1.297 1.00 98.56 217 LEU A C 1
ATOM 1632 O O . LEU A 1 217 ? -9.954 -13.189 0.155 1.00 98.56 217 LEU A O 1
ATOM 1636 N N . THR A 1 218 ? -10.196 -14.944 1.526 1.00 97.81 218 THR A N 1
ATOM 1637 C CA . THR A 1 218 ? -10.333 -15.947 0.452 1.00 97.81 218 THR A CA 1
ATOM 1638 C C . THR A 1 218 ? -11.528 -15.652 -0.449 1.00 97.81 218 THR A C 1
ATOM 1640 O O . THR A 1 218 ? -11.447 -15.844 -1.659 1.00 97.81 218 THR A O 1
ATOM 1643 N N . LYS A 1 219 ? -12.634 -15.147 0.117 1.00 96.94 219 LYS A N 1
ATOM 1644 C CA . LYS A 1 219 ? -13.828 -14.764 -0.648 1.00 96.94 219 LYS A CA 1
ATOM 1645 C C . LYS A 1 219 ? -13.528 -13.725 -1.733 1.00 96.94 219 LYS A C 1
ATOM 1647 O O . LYS A 1 219 ? -14.169 -13.766 -2.779 1.00 96.94 219 LYS A O 1
ATOM 1652 N N . ASN A 1 220 ? -12.598 -12.805 -1.479 1.00 95.31 220 ASN A N 1
ATOM 1653 C CA . ASN A 1 220 ? -12.280 -11.712 -2.396 1.00 95.31 220 ASN A CA 1
ATOM 1654 C C . ASN A 1 220 ? -11.044 -12.005 -3.261 1.00 95.31 220 ASN A C 1
ATOM 1656 O O . ASN A 1 220 ? -11.066 -11.718 -4.453 1.00 95.31 220 ASN A O 1
ATOM 1660 N N . HIS A 1 221 ? -10.005 -12.630 -2.695 1.00 97.56 221 HIS A N 1
ATOM 1661 C CA . HIS A 1 221 ? -8.808 -13.049 -3.441 1.00 97.56 221 HIS A CA 1
ATOM 1662 C C . HIS A 1 221 ? -9.091 -14.218 -4.397 1.00 97.56 221 HIS A C 1
ATOM 1664 O O . HIS A 1 221 ? -8.509 -14.312 -5.471 1.00 97.56 221 HIS A O 1
ATOM 1670 N N . GLY A 1 222 ? -10.000 -15.123 -4.022 1.00 97.75 222 GLY A N 1
ATOM 1671 C CA . GLY A 1 222 ? -10.313 -16.347 -4.767 1.00 97.75 222 GLY A CA 1
ATOM 1672 C C . GLY A 1 222 ? -9.473 -17.566 -4.368 1.00 97.75 222 GLY A C 1
ATOM 1673 O O . GLY A 1 222 ? -9.735 -18.666 -4.853 1.00 97.75 222 GLY A O 1
ATOM 1674 N N . ALA A 1 223 ? -8.504 -17.404 -3.466 1.00 97.50 223 ALA A N 1
ATOM 1675 C CA . ALA A 1 223 ? -7.687 -18.483 -2.917 1.00 97.50 223 ALA A CA 1
ATOM 1676 C C . ALA A 1 223 ? -7.278 -18.199 -1.461 1.00 97.50 223 ALA A C 1
ATOM 1678 O O . ALA A 1 223 ? -7.435 -17.075 -0.979 1.00 97.50 223 ALA A O 1
ATOM 1679 N N . SER A 1 224 ? -6.782 -19.214 -0.745 1.00 97.62 224 SER A N 1
ATOM 1680 C CA . SER A 1 224 ? -6.270 -19.014 0.612 1.00 97.62 224 SER A CA 1
ATOM 1681 C C . SER A 1 224 ? -4.997 -18.167 0.605 1.00 97.62 224 SER A C 1
ATOM 1683 O O . SER A 1 224 ? -4.173 -18.251 -0.302 1.00 97.62 224 SER A O 1
ATOM 1685 N N . VAL A 1 225 ? -4.842 -17.373 1.654 1.00 98.38 225 VAL A N 1
ATOM 1686 C CA . VAL A 1 225 ? -3.732 -16.443 1.888 1.00 98.38 225 VAL A CA 1
ATOM 1687 C C . VAL A 1 225 ? -2.917 -16.903 3.088 1.00 98.38 225 VAL A C 1
ATOM 1689 O O . VAL A 1 225 ? -3.431 -17.644 3.925 1.00 98.38 225 VAL A O 1
ATOM 1692 N N . TYR A 1 226 ? -1.670 -16.454 3.181 1.00 98.50 226 TYR A N 1
ATOM 1693 C CA . TYR A 1 226 ? -0.900 -16.597 4.413 1.00 98.50 226 TYR A CA 1
ATOM 1694 C C . TYR A 1 226 ? -1.328 -15.527 5.420 1.00 98.50 226 TYR A C 1
ATOM 1696 O O . TYR A 1 226 ? -1.609 -14.393 5.028 1.00 98.50 226 TYR A O 1
ATOM 1704 N N . LEU A 1 227 ? -1.354 -15.890 6.704 1.00 98.56 227 LEU A N 1
ATOM 1705 C CA . LEU A 1 227 ? -1.637 -14.988 7.819 1.00 98.56 227 LEU A CA 1
ATOM 1706 C C . LEU A 1 227 ? -0.545 -15.155 8.876 1.00 98.56 227 LEU A C 1
ATOM 1708 O O . LEU A 1 227 ? -0.420 -16.229 9.474 1.00 98.56 227 LEU A O 1
ATOM 1712 N N . GLY A 1 228 ? 0.229 -14.092 9.080 1.00 97.88 228 GLY A N 1
ATOM 1713 C CA . GLY A 1 228 ? 1.297 -14.019 10.069 1.00 97.88 228 GLY A CA 1
ATOM 1714 C C . GLY A 1 228 ? 0.820 -13.310 11.330 1.00 97.88 228 GLY A C 1
ATOM 1715 O O . GLY A 1 228 ? 0.166 -12.264 11.253 1.00 97.88 228 GLY A O 1
ATOM 1716 N N . CYS A 1 229 ? 1.144 -13.884 12.488 1.00 97.00 229 CYS A N 1
ATOM 1717 C CA . CYS A 1 229 ? 0.853 -13.277 13.778 1.00 97.00 229 CYS A CA 1
ATOM 1718 C C . CYS A 1 229 ? 2.091 -13.231 14.670 1.00 97.00 229 CYS A C 1
ATOM 1720 O O . CYS A 1 229 ? 2.823 -14.211 14.785 1.00 97.00 229 CYS A O 1
ATOM 1722 N N . ASN A 1 230 ? 2.224 -12.149 15.430 1.00 91.19 230 ASN A N 1
ATOM 1723 C CA . ASN A 1 230 ? 3.155 -12.041 16.544 1.00 91.19 230 ASN A CA 1
ATOM 1724 C C . ASN A 1 230 ? 2.359 -11.982 17.856 1.00 91.19 230 ASN A C 1
ATOM 1726 O O . ASN A 1 230 ? 1.505 -11.124 18.028 1.00 91.19 230 ASN A O 1
ATOM 1730 N N . ASN A 1 231 ? 2.579 -12.910 18.793 1.00 90.56 231 ASN A N 1
ATOM 1731 C CA . ASN A 1 231 ? 1.851 -12.949 20.077 1.00 90.56 231 ASN A CA 1
ATOM 1732 C C . ASN A 1 231 ? 0.310 -12.893 19.939 1.00 90.56 231 ASN A C 1
ATOM 1734 O O . ASN A 1 231 ? -0.389 -12.227 20.716 1.00 90.56 231 ASN A O 1
ATOM 1738 N N . ALA A 1 232 ? -0.207 -13.634 18.952 1.00 94.38 232 ALA A N 1
ATOM 1739 C CA . ALA A 1 232 ? -1.606 -13.663 18.518 1.00 94.38 232 ALA A CA 1
ATOM 1740 C C . ALA A 1 232 ? -2.135 -12.360 17.897 1.00 94.38 232 ALA A C 1
ATOM 1742 O O . ALA A 1 232 ? -3.306 -12.313 17.546 1.00 94.38 232 ALA A O 1
ATOM 1743 N N . GLU A 1 233 ? -1.320 -11.325 17.733 1.00 95.31 233 GLU A N 1
ATOM 1744 C CA . GLU A 1 233 ? -1.667 -10.143 16.955 1.00 95.31 233 GLU A CA 1
ATOM 1745 C C . GLU A 1 233 ? -1.351 -10.372 15.486 1.00 95.31 233 GLU A C 1
ATOM 1747 O O . GLU A 1 233 ? -0.228 -10.737 15.151 1.00 95.31 233 GLU A O 1
ATOM 1752 N N . ILE A 1 234 ? -2.346 -10.197 14.621 1.00 97.56 234 ILE A N 1
ATOM 1753 C CA . ILE A 1 234 ? -2.133 -10.304 13.182 1.00 97.56 234 ILE A CA 1
ATOM 1754 C C . ILE A 1 234 ? -1.286 -9.124 12.701 1.00 97.56 234 ILE A C 1
ATOM 1756 O O . ILE A 1 234 ? -1.634 -7.970 12.941 1.00 97.56 234 ILE A O 1
ATOM 1760 N N . SER A 1 235 ? -0.185 -9.430 12.022 1.00 95.38 235 SER A N 1
ATOM 1761 C CA . SER A 1 235 ? 0.788 -8.439 11.554 1.00 95.38 235 SER A CA 1
ATOM 1762 C C . SER A 1 235 ? 1.051 -8.534 10.057 1.00 95.38 235 SER A C 1
ATOM 1764 O O . SER A 1 235 ? 1.465 -7.549 9.455 1.00 95.38 235 SER A O 1
ATOM 1766 N N . GLU A 1 236 ? 0.796 -9.690 9.434 1.00 97.69 236 GLU A N 1
ATOM 1767 C CA . GLU A 1 236 ? 1.086 -9.908 8.017 1.00 97.69 236 GLU A CA 1
ATOM 1768 C C . GLU A 1 236 ? -0.021 -10.664 7.286 1.00 97.69 236 GLU A C 1
ATOM 1770 O O . GLU A 1 236 ? -0.626 -11.602 7.813 1.00 97.69 236 GLU A O 1
ATOM 1775 N N . VAL A 1 237 ? -0.221 -10.295 6.022 1.00 98.69 237 VAL A N 1
ATOM 1776 C CA . VAL A 1 237 ? -0.981 -11.083 5.050 1.00 98.69 237 VAL A CA 1
ATOM 1777 C C . VAL A 1 237 ? -0.196 -11.185 3.748 1.00 98.69 237 VAL A C 1
ATOM 1779 O O . VAL A 1 237 ? 0.304 -10.177 3.243 1.00 98.69 237 VAL A O 1
ATOM 1782 N N . TRP A 1 238 ? -0.089 -12.393 3.189 1.00 98.69 238 TRP A N 1
ATOM 1783 C CA . TRP A 1 238 ? 0.564 -12.601 1.892 1.00 98.69 238 TRP A CA 1
ATOM 1784 C C . TRP A 1 238 ? -0.403 -13.231 0.888 1.00 98.69 238 TRP A C 1
ATOM 1786 O O . TRP A 1 238 ? -0.970 -14.306 1.119 1.00 98.69 238 TRP A O 1
ATOM 1796 N N . TYR A 1 239 ? -0.568 -12.555 -0.247 1.00 98.81 239 TYR A N 1
ATOM 1797 C CA . TYR A 1 239 ? -1.424 -12.967 -1.354 1.00 98.81 239 TYR A CA 1
ATOM 1798 C C . TYR A 1 239 ? -0.587 -13.610 -2.454 1.00 98.81 239 TYR A C 1
ATOM 1800 O O . TYR A 1 239 ? 0.272 -12.957 -3.044 1.00 98.81 239 TYR A O 1
ATOM 1808 N N . PHE A 1 240 ? -0.854 -14.883 -2.743 1.00 98.62 240 PHE A N 1
ATOM 1809 C CA . PHE A 1 240 ? -0.070 -15.671 -3.691 1.00 98.62 240 PHE A CA 1
ATOM 1810 C C . PHE A 1 240 ? -0.684 -15.633 -5.086 1.00 98.62 240 PHE A C 1
ATOM 1812 O O . PHE A 1 240 ? -1.905 -15.745 -5.258 1.00 98.62 240 PHE A O 1
ATOM 1819 N N . PHE A 1 241 ? 0.190 -15.541 -6.082 1.00 98.69 241 PHE A N 1
ATOM 1820 C CA . PHE A 1 241 ? -0.158 -15.520 -7.490 1.00 98.69 241 PHE A CA 1
ATOM 1821 C C . PHE A 1 241 ? 0.793 -16.386 -8.309 1.00 98.69 241 PHE A C 1
ATOM 1823 O O . PHE A 1 241 ? 2.005 -16.334 -8.137 1.00 98.69 241 PHE A O 1
ATOM 1830 N N . ASN A 1 242 ? 0.243 -17.085 -9.296 1.00 98.19 242 ASN A N 1
ATOM 1831 C CA . ASN A 1 242 ? 1.008 -17.465 -10.479 1.00 98.19 242 ASN A CA 1
ATOM 1832 C C . ASN A 1 242 ? 0.790 -16.402 -11.560 1.00 98.19 242 ASN A C 1
ATOM 1834 O O . ASN A 1 242 ? -0.243 -15.738 -11.588 1.00 98.19 242 ASN A O 1
ATOM 1838 N N . VAL A 1 243 ? 1.726 -16.242 -12.489 1.00 97.00 243 VAL A N 1
ATOM 1839 C CA . VAL A 1 243 ? 1.679 -15.175 -13.496 1.00 97.00 243 VAL A CA 1
ATOM 1840 C C . VAL A 1 243 ? 1.663 -15.771 -14.897 1.00 97.00 243 VAL A C 1
ATOM 1842 O O . VAL A 1 243 ? 2.492 -16.613 -15.238 1.00 97.00 243 VAL A O 1
ATOM 1845 N N . LYS A 1 244 ? 0.720 -15.319 -15.728 1.00 95.25 244 LYS A N 1
ATOM 1846 C CA . LYS A 1 244 ? 0.721 -15.564 -17.176 1.00 95.25 244 LYS A CA 1
ATOM 1847 C C . LYS A 1 244 ? 1.446 -14.415 -17.871 1.00 95.25 244 LYS A C 1
ATOM 1849 O O . LYS A 1 244 ? 0.917 -13.304 -17.907 1.00 95.25 244 LYS A O 1
ATOM 1854 N N . GLY A 1 245 ? 2.624 -14.686 -18.429 1.00 94.25 245 GLY A N 1
ATOM 1855 C CA . GLY A 1 245 ? 3.489 -13.669 -19.029 1.00 94.25 245 GLY A CA 1
ATOM 1856 C C . GLY A 1 245 ? 4.507 -13.104 -18.035 1.00 94.25 245 GLY A C 1
ATOM 1857 O O . GLY A 1 245 ? 4.997 -13.821 -17.164 1.00 94.25 245 GLY A O 1
ATOM 1858 N N . SER A 1 246 ? 4.837 -11.822 -18.188 1.00 95.25 246 SER A N 1
ATOM 1859 C CA . SER A 1 246 ? 5.834 -11.117 -17.377 1.00 95.25 246 SER A CA 1
ATOM 1860 C C . SER A 1 246 ? 5.228 -10.442 -16.141 1.00 95.25 246 SER A C 1
ATOM 1862 O O . SER A 1 246 ? 4.013 -10.272 -16.056 1.00 95.25 246 SER A O 1
ATOM 1864 N N . VAL A 1 247 ? 6.045 -10.028 -15.169 1.00 96.00 247 VAL A N 1
ATOM 1865 C CA . VAL A 1 247 ? 5.553 -9.253 -14.012 1.00 96.00 247 VAL A CA 1
ATOM 1866 C C . VAL A 1 247 ? 5.022 -7.882 -14.447 1.00 96.00 247 VAL A C 1
ATOM 1868 O O . VAL A 1 247 ? 3.978 -7.441 -13.964 1.00 96.00 247 VAL A O 1
ATOM 1871 N N . GLN A 1 248 ? 5.670 -7.237 -15.418 1.00 92.44 248 GLN A N 1
ATOM 1872 C CA . GLN A 1 248 ? 5.339 -5.894 -15.904 1.00 92.44 248 GLN A CA 1
ATOM 1873 C C . GLN A 1 248 ? 3.917 -5.823 -16.477 1.00 92.44 248 GLN A C 1
ATOM 1875 O O . GLN A 1 248 ? 3.135 -4.942 -16.110 1.00 92.44 248 GLN A O 1
ATOM 1880 N N . THR A 1 249 ? 3.540 -6.772 -17.338 1.00 91.25 249 THR A N 1
ATOM 1881 C CA . THR A 1 249 ? 2.299 -6.691 -18.138 1.00 91.25 249 THR A CA 1
ATOM 1882 C C . THR A 1 249 ? 1.420 -7.937 -18.060 1.00 91.25 249 THR A C 1
ATOM 1884 O O . THR A 1 249 ? 0.288 -7.920 -18.541 1.00 91.25 249 THR A O 1
ATOM 1887 N N . GLY A 1 250 ? 1.910 -9.011 -17.444 1.00 92.94 250 GLY A N 1
ATOM 1888 C CA . GLY A 1 250 ? 1.201 -10.277 -17.341 1.00 92.94 250 GLY A CA 1
ATOM 1889 C C . GLY A 1 250 ? -0.004 -10.245 -16.407 1.00 92.94 250 GLY A C 1
ATOM 1890 O O . GLY A 1 250 ? -0.250 -9.299 -15.653 1.00 92.94 250 GLY A O 1
ATOM 1891 N N . THR A 1 251 ? -0.772 -11.331 -16.465 1.00 94.75 251 THR A N 1
ATOM 1892 C CA . THR A 1 251 ? -1.956 -11.532 -15.624 1.00 94.75 251 THR A CA 1
ATOM 1893 C C . THR A 1 251 ? -1.584 -12.316 -14.376 1.00 94.75 251 THR A C 1
ATOM 1895 O O . THR A 1 251 ? -1.113 -13.450 -14.475 1.00 94.75 251 THR A O 1
ATOM 1898 N N . PHE A 1 252 ? -1.849 -11.726 -13.215 1.00 97.25 252 PHE A N 1
ATOM 1899 C CA . PHE A 1 252 ? -1.685 -12.352 -11.909 1.00 97.25 252 PHE A CA 1
ATOM 1900 C C . PHE A 1 252 ? -2.918 -13.212 -11.618 1.00 97.25 252 PHE A C 1
ATOM 1902 O O . PHE A 1 252 ? -4.047 -12.727 -11.621 1.00 97.25 252 PHE A O 1
ATOM 1909 N N . VAL A 1 253 ? -2.703 -14.509 -11.429 1.00 97.38 253 VAL A N 1
ATOM 1910 C CA . VAL A 1 253 ? -3.735 -15.517 -11.185 1.00 97.38 253 VAL A CA 1
ATOM 1911 C C . VAL A 1 253 ? -3.649 -15.932 -9.718 1.00 97.38 253 VAL A C 1
ATOM 1913 O O . VAL A 1 253 ? -2.638 -16.533 -9.349 1.00 97.38 253 VAL A O 1
ATOM 1916 N N . PRO A 1 254 ? -4.668 -15.638 -8.892 1.00 98.19 254 PRO A N 1
ATOM 1917 C CA . PRO A 1 254 ? -4.693 -16.035 -7.489 1.00 98.19 254 PRO A CA 1
ATOM 1918 C C . PRO A 1 254 ? -4.479 -17.537 -7.313 1.00 98.19 254 PRO A C 1
ATOM 1920 O O . PRO A 1 254 ? -5.103 -18.344 -8.006 1.00 98.19 254 PRO A O 1
ATOM 1923 N N . VAL A 1 255 ? -3.618 -17.912 -6.370 1.00 98.12 255 VAL A N 1
ATOM 1924 C CA . VAL A 1 255 ? -3.402 -19.306 -5.962 1.00 98.12 255 VAL A CA 1
ATOM 1925 C C . VAL A 1 255 ? -3.355 -19.424 -4.447 1.00 98.12 255 VAL A C 1
ATOM 1927 O O . VAL A 1 255 ? -3.206 -18.429 -3.739 1.00 98.12 255 VAL A O 1
ATOM 1930 N N . ALA A 1 256 ? -3.553 -20.646 -3.955 1.00 97.50 256 ALA A N 1
ATOM 1931 C CA . ALA A 1 256 ? -3.474 -20.929 -2.530 1.00 97.50 256 ALA A CA 1
ATOM 1932 C C . ALA A 1 256 ? -2.059 -20.650 -2.016 1.00 97.50 256 ALA A C 1
ATOM 1934 O O . ALA A 1 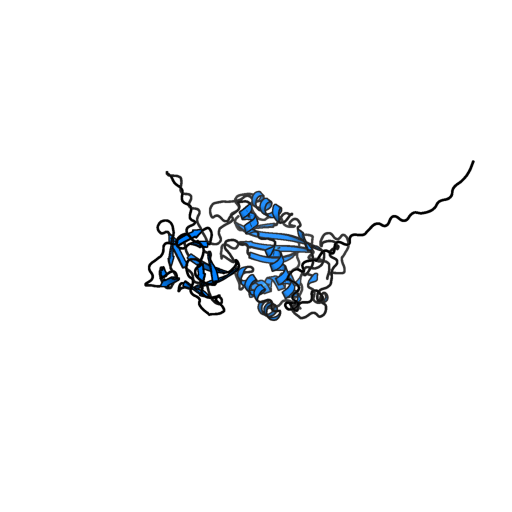256 ? -1.082 -20.900 -2.724 1.00 97.50 256 ALA A O 1
ATOM 1935 N N . SER A 1 257 ? -1.967 -20.164 -0.780 1.00 95.75 257 SER A N 1
ATOM 1936 C CA . SER A 1 257 ? -0.684 -19.998 -0.107 1.00 95.75 257 SER A CA 1
ATOM 1937 C C . SER A 1 257 ? 0.118 -21.300 -0.083 1.00 95.75 257 SER A C 1
ATOM 1939 O O . SER A 1 257 ? -0.430 -22.377 0.162 1.00 95.75 257 SER A O 1
ATOM 1941 N N . LEU A 1 258 ? 1.424 -21.175 -0.328 1.00 93.00 258 LEU A N 1
ATOM 1942 C CA . LEU A 1 258 ? 2.391 -22.265 -0.186 1.00 93.00 258 LEU A CA 1
ATOM 1943 C C . LEU A 1 258 ? 2.818 -22.466 1.277 1.00 93.00 258 LEU A C 1
ATOM 1945 O O . LEU A 1 258 ? 3.373 -23.506 1.625 1.00 93.00 258 LEU A O 1
ATOM 1949 N N . ASN A 1 259 ? 2.528 -21.491 2.140 1.00 90.88 259 ASN A N 1
ATOM 1950 C CA . ASN A 1 259 ? 2.915 -21.476 3.541 1.00 90.88 259 ASN A CA 1
ATOM 1951 C C . ASN A 1 259 ? 1.704 -21.762 4.435 1.00 90.88 259 ASN A C 1
ATOM 1953 O O . ASN A 1 259 ? 0.555 -21.453 4.116 1.00 90.88 259 ASN A O 1
ATOM 1957 N N . SER A 1 260 ? 1.969 -22.360 5.594 1.00 87.50 260 SER A N 1
ATOM 1958 C CA . SER A 1 260 ? 0.952 -22.504 6.637 1.00 87.50 260 SER A CA 1
ATOM 1959 C C . SER A 1 260 ? 0.843 -21.205 7.425 1.00 87.50 260 SER A C 1
ATOM 1961 O O . SER A 1 260 ? 1.859 -20.573 7.681 1.00 87.50 260 SER A O 1
ATOM 1963 N N . ALA A 1 261 ? -0.369 -20.818 7.826 1.00 86.88 261 ALA A N 1
ATOM 1964 C CA . ALA A 1 261 ? -0.565 -19.653 8.685 1.00 86.88 261 ALA A CA 1
ATOM 1965 C C . ALA A 1 261 ? 0.162 -19.818 10.034 1.00 86.88 261 ALA A C 1
ATOM 1967 O O . ALA A 1 261 ? 0.146 -20.901 10.622 1.00 86.88 261 ALA A O 1
ATOM 1968 N N . GLU A 1 262 ? 0.724 -18.724 10.546 1.00 92.62 262 GLU A N 1
ATOM 1969 C CA . GLU A 1 262 ? 1.404 -18.667 11.852 1.00 92.62 262 GLU A CA 1
ATOM 1970 C C . GLU A 1 262 ? 0.511 -18.078 12.959 1.00 92.62 262 GLU A C 1
ATOM 1972 O O . GLU A 1 262 ? 0.895 -17.970 14.123 1.00 92.62 262 GLU A O 1
ATOM 1977 N N . CYS A 1 263 ? -0.729 -17.733 12.617 1.00 96.38 263 CYS A N 1
ATOM 1978 C CA . CYS A 1 263 ? -1.741 -17.300 13.569 1.00 96.38 263 CYS A CA 1
ATOM 1979 C C . CYS A 1 263 ? -2.402 -18.469 14.329 1.00 96.38 263 CYS A C 1
ATOM 1981 O O . CYS A 1 263 ? -2.663 -19.525 13.747 1.00 96.38 263 CYS A O 1
ATOM 1983 N N . PRO A 1 264 ? -2.763 -18.287 15.618 1.00 97.25 264 PRO A N 1
ATOM 1984 C CA . PRO A 1 264 ? -3.523 -19.285 16.368 1.00 97.25 264 PRO A CA 1
ATOM 1985 C C . PRO A 1 264 ? -4.934 -19.468 15.792 1.00 97.25 264 PRO A C 1
ATOM 1987 O O . PRO A 1 264 ? -5.508 -18.559 15.198 1.00 97.25 264 PRO A O 1
ATOM 1990 N N . SER A 1 265 ? -5.552 -20.630 16.024 1.00 97.62 265 SER A N 1
ATOM 1991 C CA . SER A 1 265 ? -6.899 -20.925 15.507 1.00 97.62 265 SER A CA 1
ATOM 1992 C C . SER A 1 265 ? -7.989 -19.990 16.057 1.00 97.62 265 SER A C 1
ATOM 1994 O O . SER A 1 265 ? -8.983 -19.729 15.376 1.00 97.62 265 SER A O 1
ATOM 1996 N N . THR A 1 266 ? -7.800 -19.459 17.266 1.00 98.00 266 THR A N 1
ATOM 1997 C CA . THR A 1 266 ? -8.716 -18.546 17.964 1.00 98.00 266 THR A CA 1
ATOM 1998 C C . THR A 1 266 ? -7.938 -17.495 18.745 1.00 98.00 266 THR A C 1
ATOM 2000 O O . THR A 1 266 ? -6.785 -17.731 19.101 1.00 98.00 266 THR A O 1
ATOM 2003 N N . GLY A 1 267 ? -8.589 -16.390 19.111 1.00 97.44 267 GLY A N 1
ATOM 2004 C CA . GLY A 1 267 ? -7.976 -15.377 19.971 1.00 97.44 267 GLY A CA 1
ATOM 2005 C C . GLY A 1 267 ? -7.036 -14.430 19.225 1.00 97.44 267 GLY A C 1
ATOM 2006 O O . GLY A 1 267 ? -6.238 -13.753 19.867 1.00 97.44 267 GLY A O 1
ATOM 2007 N N . ILE A 1 268 ? -7.127 -14.380 17.891 1.00 98.69 268 ILE A N 1
ATOM 2008 C CA . ILE A 1 268 ? -6.333 -13.463 17.074 1.00 98.69 268 ILE A CA 1
ATOM 2009 C C . ILE A 1 268 ? -6.769 -12.036 17.389 1.00 98.69 268 ILE A C 1
ATOM 2011 O O . ILE A 1 268 ? -7.948 -11.697 17.269 1.00 98.69 268 ILE A O 1
ATOM 2015 N N . LYS A 1 269 ? -5.816 -11.204 17.781 1.00 97.88 269 LYS A N 1
ATOM 2016 C CA . LYS A 1 269 ? -5.994 -9.777 18.003 1.00 97.88 269 LYS A CA 1
ATOM 2017 C C . LYS A 1 269 ? -5.775 -9.063 16.680 1.00 97.88 269 LYS A C 1
ATOM 2019 O O . LYS A 1 269 ? -4.779 -9.296 16.003 1.00 97.88 269 LYS A O 1
ATOM 2024 N N . TYR A 1 270 ? -6.701 -8.186 16.335 1.00 96.25 270 TYR A N 1
ATOM 2025 C CA . TYR A 1 270 ? -6.508 -7.214 15.273 1.00 96.25 270 TYR A CA 1
ATOM 2026 C C . TYR A 1 270 ? -6.544 -5.855 15.954 1.00 96.25 270 TYR A C 1
ATOM 2028 O O . TYR A 1 270 ? -7.623 -5.329 16.214 1.00 96.25 270 TYR A O 1
ATOM 2036 N N . LEU A 1 271 ? -5.386 -5.376 16.412 1.00 91.00 271 LEU A N 1
ATOM 2037 C CA . LEU A 1 271 ? -5.341 -4.198 17.274 1.00 91.00 271 LEU A CA 1
ATOM 2038 C C . LEU A 1 271 ? -5.502 -2.914 16.452 1.00 91.00 271 LEU A C 1
ATOM 2040 O O . LEU A 1 271 ? -5.039 -2.858 15.314 1.00 91.00 271 LEU A O 1
ATOM 2044 N N . PRO A 1 272 ? -6.149 -1.871 16.993 1.00 77.88 272 PRO A N 1
ATOM 2045 C CA . PRO A 1 272 ? -6.135 -0.550 16.382 1.00 77.88 272 PRO A CA 1
ATOM 2046 C C . PRO A 1 272 ? -4.705 -0.013 16.348 1.00 77.88 272 PRO A C 1
ATOM 2048 O O . PRO A 1 272 ? -3.986 -0.144 17.337 1.00 77.88 272 PRO A O 1
ATOM 2051 N N . LYS A 1 273 ? -4.316 0.628 15.243 1.00 70.06 273 LYS A N 1
ATOM 2052 C CA . LYS A 1 273 ? -3.016 1.298 15.136 1.00 70.06 273 LYS A CA 1
ATOM 2053 C C . LYS A 1 273 ? -2.879 2.402 16.188 1.00 70.06 273 LYS A C 1
ATOM 2055 O O . LYS A 1 273 ? -1.940 2.402 16.969 1.00 70.06 273 LYS A O 1
ATOM 2060 N N . ASN A 1 274 ? -3.888 3.254 16.336 1.00 57.03 274 ASN A N 1
ATOM 2061 C CA . ASN A 1 274 ? -3.962 4.197 17.450 1.00 57.03 274 ASN A CA 1
ATOM 2062 C C . ASN A 1 274 ? -4.796 3.605 18.596 1.00 57.03 274 ASN A C 1
ATOM 2064 O O . ASN A 1 274 ? -5.975 3.317 18.406 1.00 57.03 274 ASN A O 1
ATOM 2068 N N . GLY A 1 275 ? -4.180 3.411 19.774 1.00 41.12 275 GLY A N 1
ATOM 2069 C CA . GLY A 1 275 ? -4.673 2.654 20.943 1.00 41.12 275 GLY A CA 1
ATOM 2070 C C . GLY A 1 275 ? -6.010 3.081 21.577 1.00 41.12 275 GLY A C 1
ATOM 2071 O O . GLY A 1 275 ? -6.068 3.420 22.758 1.00 41.12 275 GLY A O 1
ATOM 2072 N N . GLY A 1 276 ? -7.104 3.018 20.822 1.00 32.81 276 GLY A N 1
ATOM 2073 C CA . GLY A 1 276 ? -8.467 3.183 21.308 1.00 32.81 276 GLY A CA 1
ATOM 2074 C C . GLY A 1 276 ? -8.905 1.968 22.119 1.00 32.81 276 GLY A C 1
ATOM 2075 O O . GLY A 1 276 ? -9.203 0.914 21.559 1.00 32.81 276 GLY A O 1
ATOM 2076 N N . GLY A 1 277 ? -8.933 2.131 23.441 1.00 28.14 277 GLY A N 1
ATOM 2077 C CA . GLY A 1 277 ? -9.555 1.192 24.364 1.00 28.14 277 GLY A CA 1
ATOM 2078 C C . GLY A 1 277 ? -11.059 1.064 24.112 1.00 28.14 277 GLY A C 1
ATOM 2079 O O . GLY A 1 277 ? -11.787 2.052 24.113 1.00 28.14 277 GLY A O 1
ATOM 2080 N N . ASP A 1 278 ? -11.515 -0.170 23.923 1.00 33.31 278 ASP A N 1
ATOM 2081 C CA . ASP A 1 278 ? -12.888 -0.603 24.170 1.00 33.31 278 ASP A CA 1
ATOM 2082 C C . ASP A 1 278 ? -13.201 -0.421 25.665 1.00 33.31 278 ASP A C 1
ATOM 2084 O O . ASP A 1 278 ? -12.766 -1.216 26.502 1.00 33.31 278 ASP A O 1
ATOM 2088 N N . ASP A 1 279 ? -13.984 0.601 26.007 1.00 35.12 279 ASP A N 1
ATOM 2089 C CA . ASP A 1 279 ? -14.630 0.688 27.315 1.00 35.12 279 ASP A CA 1
ATOM 2090 C C . ASP A 1 279 ? -15.882 -0.198 27.321 1.00 35.12 279 ASP A C 1
ATOM 2092 O O . ASP A 1 279 ? -16.982 0.181 26.910 1.00 35.12 279 ASP A O 1
ATOM 2096 N N . GLY A 1 280 ? -15.707 -1.416 27.831 1.00 33.22 280 GLY A N 1
ATOM 2097 C CA . GLY A 1 280 ? -16.802 -2.234 28.328 1.00 33.22 280 GLY A CA 1
ATOM 2098 C C . GLY A 1 280 ? -17.339 -1.658 29.640 1.00 33.22 280 GLY A C 1
ATOM 2099 O O . GLY A 1 280 ? -16.795 -1.929 30.707 1.00 33.22 280 GLY A O 1
ATOM 2100 N N . GLY A 1 281 ? -18.437 -0.904 29.573 1.00 30.02 281 GLY A N 1
ATOM 2101 C CA . GLY A 1 281 ? -19.178 -0.409 30.736 1.00 30.02 281 GLY A CA 1
ATOM 2102 C C . GLY A 1 281 ? -20.670 -0.699 30.601 1.00 30.02 281 GLY A C 1
ATOM 2103 O O . GLY A 1 281 ? -21.349 -0.137 29.748 1.00 30.02 281 GLY A O 1
ATOM 2104 N N . GLY A 1 282 ? -21.171 -1.618 31.426 1.00 29.66 282 GLY A N 1
ATOM 2105 C CA . GLY A 1 282 ? -22.523 -2.161 31.357 1.00 29.66 282 GLY A CA 1
ATOM 2106 C C . GLY A 1 282 ? -23.666 -1.152 31.532 1.00 29.66 282 GLY A C 1
ATOM 2107 O O . GLY A 1 282 ? -23.637 -0.257 32.369 1.00 29.66 282 GLY A O 1
ATOM 2108 N N . SER A 1 283 ? -24.701 -1.414 30.732 1.00 31.33 283 SER A N 1
ATOM 2109 C CA . SER A 1 283 ? -26.116 -1.041 30.818 1.00 31.33 283 SER A CA 1
ATOM 2110 C C . SER A 1 283 ? -26.613 -0.399 32.124 1.00 31.33 283 SER A C 1
ATOM 2112 O O . SER A 1 283 ? -26.752 -1.059 33.154 1.00 31.33 283 SER A O 1
ATOM 2114 N N . GLY A 1 284 ? -27.073 0.848 31.997 1.00 26.44 284 GLY A N 1
ATOM 2115 C CA . GLY A 1 284 ? -27.935 1.534 32.955 1.00 26.44 284 GLY A CA 1
ATOM 2116 C C . GLY A 1 284 ? -28.780 2.621 32.284 1.00 26.44 284 GLY A C 1
ATOM 2117 O O . GLY A 1 284 ? -28.434 3.787 32.356 1.00 26.44 284 GLY A O 1
ATOM 2118 N N . GLY A 1 285 ? -29.893 2.219 31.659 1.00 26.75 285 GLY A N 1
ATOM 2119 C CA . GLY A 1 285 ? -31.132 3.007 31.573 1.00 26.75 285 GLY A CA 1
ATOM 2120 C C . GLY A 1 285 ? -31.202 4.228 30.639 1.00 26.75 285 GLY A C 1
ATOM 2121 O O . GLY A 1 285 ? -30.801 5.322 31.007 1.00 26.75 285 GLY A O 1
ATOM 2122 N N . GLY A 1 286 ? -31.953 4.069 29.542 1.00 27.12 286 GLY A N 1
ATOM 2123 C CA . GLY A 1 286 ? -33.016 5.026 29.203 1.00 27.12 286 GLY A CA 1
ATOM 2124 C C . GLY A 1 286 ? -32.759 6.057 28.098 1.00 27.12 286 GLY A C 1
ATOM 2125 O O . GLY A 1 286 ? -32.418 7.192 28.386 1.00 27.12 286 GLY A O 1
ATOM 2126 N N . GLY A 1 287 ? -33.138 5.691 26.867 1.00 27.50 287 GLY A N 1
ATOM 2127 C CA . GLY A 1 287 ? -34.042 6.503 26.039 1.00 27.50 287 GLY A CA 1
ATOM 2128 C C . GLY A 1 287 ? -33.464 7.623 25.162 1.00 27.50 287 GLY A C 1
ATOM 2129 O O . GLY A 1 287 ? -33.162 8.702 25.651 1.00 27.50 287 GLY A O 1
ATOM 2130 N N . GLY A 1 288 ? -33.542 7.416 23.839 1.00 28.14 288 GLY A N 1
ATOM 2131 C CA . GLY A 1 288 ? -33.973 8.469 22.905 1.00 28.14 288 GLY A CA 1
ATOM 2132 C C . GLY A 1 288 ? -32.918 9.094 21.987 1.00 28.14 288 GLY A C 1
ATOM 2133 O O . GLY A 1 288 ? -32.392 10.150 22.297 1.00 28.14 288 GLY A O 1
ATOM 2134 N N . ASP A 1 289 ? -32.690 8.427 20.852 1.00 33.22 289 ASP A N 1
ATOM 2135 C CA . ASP A 1 289 ? -32.588 8.930 19.465 1.00 33.22 289 ASP A CA 1
ATOM 2136 C C . ASP A 1 289 ? -32.015 10.340 19.160 1.00 33.22 289 ASP A C 1
ATOM 2138 O O . ASP A 1 289 ? -32.523 11.365 19.613 1.00 33.22 289 ASP A O 1
ATOM 2142 N N . GLY A 1 290 ? -31.009 10.374 18.273 1.00 31.03 290 GLY A N 1
ATOM 2143 C CA . GLY A 1 290 ? -30.416 11.593 17.707 1.00 31.03 290 GLY A CA 1
ATOM 2144 C C . GLY A 1 290 ? -28.951 11.432 17.288 1.00 31.03 290 GLY A C 1
ATOM 2145 O O . GLY A 1 290 ? -28.063 12.014 17.904 1.00 31.03 290 GLY A O 1
ATOM 2146 N N . GLY A 1 291 ? -28.690 10.611 16.266 1.00 38.59 291 GLY A N 1
ATOM 2147 C CA . GLY A 1 291 ? -27.348 10.299 15.771 1.00 38.59 291 GLY A CA 1
ATOM 2148 C C . GLY A 1 291 ? -26.553 11.509 15.265 1.00 38.59 291 GLY A C 1
ATOM 2149 O O . GLY A 1 291 ? -27.014 12.284 14.431 1.00 38.59 291 GLY A O 1
ATOM 2150 N N . GLY A 1 292 ? -25.311 11.606 15.728 1.00 40.62 292 GLY A N 1
ATOM 2151 C CA . GLY A 1 292 ? -24.261 12.430 15.147 1.00 40.62 292 GLY A CA 1
ATOM 2152 C C . GLY A 1 292 ? -22.923 11.853 15.579 1.00 40.62 292 GLY A C 1
ATOM 2153 O O . GLY A 1 292 ? -22.620 11.818 16.767 1.00 40.62 292 GLY A O 1
ATOM 2154 N N . THR A 1 293 ? -22.139 11.349 14.630 1.00 55.34 293 THR A N 1
ATOM 2155 C CA . THR A 1 293 ? -20.732 11.013 14.861 1.00 55.34 293 THR A CA 1
ATOM 2156 C C . THR A 1 293 ? -20.030 12.268 15.383 1.00 55.34 293 THR A C 1
ATOM 2158 O O . THR A 1 293 ? -20.088 13.317 14.745 1.00 55.34 293 THR A O 1
ATOM 2161 N N . VAL A 1 294 ? -19.427 12.202 16.568 1.00 76.25 294 VAL A N 1
ATOM 2162 C CA . VAL A 1 294 ? -18.695 13.322 17.174 1.00 76.25 294 VAL A CA 1
ATOM 2163 C C . VAL A 1 294 ? -17.215 13.086 16.889 1.00 76.25 294 VAL A C 1
ATOM 2165 O O . VAL A 1 294 ? -16.702 12.030 17.249 1.00 76.25 294 VAL A O 1
ATOM 2168 N N . PHE A 1 295 ? -16.518 14.026 16.241 1.00 89.00 295 PHE A N 1
ATOM 2169 C CA . PHE A 1 295 ? -15.055 13.944 16.175 1.00 89.00 295 PHE A CA 1
ATOM 2170 C C . PHE A 1 295 ? -14.488 14.085 17.587 1.00 89.00 295 PHE A C 1
ATOM 2172 O O . PHE A 1 295 ? -14.941 14.922 18.372 1.00 89.00 295 PHE A O 1
ATOM 2179 N N . SER A 1 296 ? -13.476 13.292 17.907 1.00 91.12 296 SER A N 1
ATOM 2180 C CA . SER A 1 296 ? -12.828 13.302 19.216 1.00 91.12 296 SER A CA 1
ATOM 2181 C C . SER A 1 296 ? -11.326 13.129 19.070 1.00 91.12 296 SER A C 1
ATOM 2183 O O . SER A 1 296 ? -10.873 12.422 18.175 1.00 91.12 296 SER A O 1
ATOM 2185 N N . GLY A 1 297 ? -10.563 13.722 19.986 1.00 90.06 297 GLY A N 1
ATOM 2186 C CA . GLY A 1 297 ? -9.109 13.571 20.010 1.00 90.06 297 GLY A CA 1
ATOM 2187 C C . GLY A 1 297 ? -8.413 14.464 18.988 1.00 90.06 297 GLY A C 1
ATOM 2188 O O . GLY A 1 297 ? -8.965 15.480 18.568 1.00 90.06 297 GLY A O 1
ATOM 2189 N N . SER A 1 298 ? -7.174 14.131 18.641 1.00 93.44 298 SER A N 1
ATOM 2190 C CA . SER A 1 298 ? -6.411 14.885 17.644 1.00 93.44 298 SER A CA 1
ATOM 2191 C C . SER A 1 298 ? -6.630 14.324 16.239 1.00 93.44 298 SER A C 1
ATOM 2193 O O . SER A 1 298 ? -6.925 13.148 16.098 1.00 93.44 298 SER A O 1
ATOM 2195 N N . GLY A 1 299 ? -6.512 15.176 15.223 1.00 91.44 299 GLY A N 1
ATOM 2196 C CA . GLY A 1 299 ? -6.652 14.801 13.818 1.00 91.44 299 GLY A CA 1
ATOM 2197 C C . GLY A 1 299 ? -6.425 15.980 12.880 1.00 91.44 299 GLY A C 1
ATOM 2198 O O . GLY A 1 299 ? -6.147 17.100 13.309 1.00 91.44 299 GLY A O 1
ATOM 2199 N N . THR A 1 300 ? -6.534 15.745 11.583 1.00 96.69 300 THR A N 1
ATOM 2200 C CA . THR A 1 300 ? -6.398 16.744 10.520 1.00 96.69 300 THR A CA 1
ATOM 2201 C C . THR A 1 300 ? -7.734 16.983 9.822 1.00 96.69 300 THR A C 1
ATOM 2203 O O . THR A 1 300 ? -8.650 16.164 9.879 1.00 96.69 300 THR A O 1
ATOM 2206 N N . LEU A 1 301 ? -7.860 18.137 9.164 1.00 97.25 301 LEU A N 1
ATOM 2207 C CA . LEU A 1 301 ? -9.040 18.503 8.378 1.00 97.25 301 LEU A CA 1
ATOM 2208 C C . LEU A 1 301 ? -8.659 18.587 6.899 1.00 97.25 301 LEU A C 1
ATOM 2210 O O . LEU A 1 301 ? -8.121 19.593 6.435 1.00 97.25 301 LEU A O 1
ATOM 2214 N N . ASN A 1 302 ? -8.939 17.518 6.162 1.00 96.50 302 ASN A N 1
ATOM 2215 C CA . ASN A 1 302 ? -8.645 17.370 4.744 1.00 96.50 302 ASN A CA 1
ATOM 2216 C C . ASN A 1 302 ? -9.719 18.038 3.889 1.00 96.50 302 ASN A C 1
ATOM 2218 O O . ASN A 1 302 ? -10.915 17.891 4.137 1.00 96.50 302 ASN A O 1
ATOM 2222 N N . VAL A 1 303 ? -9.300 18.776 2.865 1.00 96.12 303 VAL A N 1
ATOM 2223 C CA . VAL A 1 303 ? -10.213 19.512 1.988 1.00 96.12 303 VAL A CA 1
ATOM 2224 C C . VAL A 1 303 ? -10.406 18.727 0.706 1.00 96.12 303 VAL A C 1
ATOM 2226 O O . VAL A 1 303 ? -9.446 18.427 0.003 1.00 96.12 303 VAL A O 1
ATOM 2229 N N . TYR A 1 304 ? -11.655 18.426 0.378 1.00 94.19 304 TYR A N 1
ATOM 2230 C CA . TYR A 1 304 ? -12.040 17.740 -0.846 1.00 94.19 304 TYR A CA 1
ATOM 2231 C C . TYR A 1 304 ? -12.769 18.703 -1.773 1.00 94.19 304 TYR A C 1
ATOM 2233 O O . TYR A 1 304 ? -13.667 19.423 -1.344 1.00 94.19 304 TYR A O 1
ATOM 2241 N N . SER A 1 305 ? -12.413 18.678 -3.054 1.00 91.00 305 SER A N 1
ATOM 2242 C CA . SER A 1 305 ? -13.104 19.401 -4.121 1.00 91.00 305 SER A CA 1
ATOM 2243 C C . SER A 1 305 ? -13.424 18.422 -5.241 1.00 91.00 305 SER A C 1
ATOM 2245 O O . SER A 1 305 ? -12.551 17.678 -5.685 1.00 91.00 305 SER A O 1
ATOM 2247 N N . SER A 1 306 ? -14.685 18.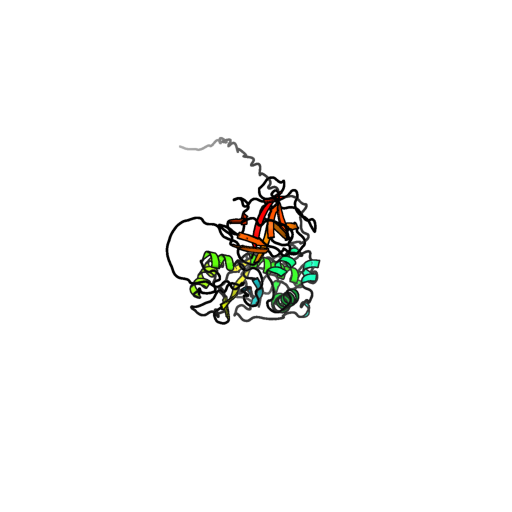394 -5.680 1.00 83.94 306 SER A N 1
ATOM 2248 C CA . SER A 1 306 ? -15.173 17.443 -6.696 1.00 83.94 306 SER A CA 1
ATOM 2249 C C . SER A 1 306 ? -14.839 15.971 -6.379 1.00 83.94 306 SER A C 1
ATOM 2251 O O . SER A 1 306 ? -14.531 15.193 -7.275 1.00 83.94 306 SER A O 1
ATOM 2253 N N . GLY A 1 307 ? -14.862 15.595 -5.094 1.00 75.38 307 GLY A N 1
ATOM 2254 C CA . GLY A 1 307 ? -14.589 14.227 -4.631 1.00 75.38 307 GLY A CA 1
ATOM 2255 C C . GLY A 1 307 ? -13.108 13.843 -4.544 1.00 75.38 307 GLY A C 1
ATOM 2256 O O . GLY A 1 307 ? -12.799 12.739 -4.117 1.00 75.38 307 GLY A O 1
ATOM 2257 N N . THR A 1 308 ? -12.180 14.735 -4.897 1.00 82.56 308 THR A N 1
ATOM 2258 C CA . THR A 1 308 ? -10.734 14.507 -4.754 1.00 82.56 308 THR A CA 1
ATOM 2259 C C . THR A 1 308 ? -10.190 15.299 -3.573 1.00 82.56 308 THR A C 1
ATOM 2261 O O . THR A 1 308 ? -10.504 16.484 -3.444 1.00 82.56 308 THR A O 1
ATOM 2264 N N . GLN A 1 309 ? -9.342 14.684 -2.745 1.00 89.88 309 GLN A N 1
ATOM 2265 C CA . GLN A 1 309 ? -8.601 15.416 -1.720 1.00 89.88 309 GLN A CA 1
ATOM 2266 C C . GLN A 1 309 ? -7.643 16.393 -2.400 1.00 89.88 309 GLN A C 1
ATOM 2268 O O . GLN A 1 309 ? -6.845 16.030 -3.262 1.00 89.88 309 GLN A O 1
ATOM 2273 N N . LYS A 1 310 ? -7.733 17.661 -2.027 1.00 91.06 310 LYS A N 1
ATOM 2274 C CA . LYS A 1 310 ? -6.924 18.740 -2.576 1.00 91.06 310 LYS A CA 1
ATOM 2275 C C . LYS A 1 310 ? -6.228 19.466 -1.440 1.00 91.06 310 LYS A C 1
ATOM 2277 O O . LYS A 1 310 ? -6.438 20.649 -1.280 1.00 91.06 310 LYS A O 1
ATOM 2282 N N . GLY A 1 311 ? -5.406 18.790 -0.644 1.00 92.81 311 GLY A N 1
ATOM 2283 C CA . GLY A 1 311 ? -4.745 19.393 0.520 1.00 92.81 311 GLY A CA 1
ATOM 2284 C C . GLY A 1 311 ? -5.643 19.440 1.759 1.00 92.81 311 GLY A C 1
ATOM 2285 O O . GLY A 1 311 ? -6.536 18.608 1.928 1.00 92.81 311 GLY A O 1
ATOM 2286 N N . CYS A 1 312 ? -5.387 20.392 2.654 1.00 94.62 312 CYS A N 1
ATOM 2287 C CA . CYS A 1 312 ? -5.965 20.397 4.000 1.00 94.62 312 CYS A CA 1
ATOM 2288 C C . CYS A 1 312 ? -5.963 21.790 4.635 1.00 94.62 312 CYS A C 1
ATOM 2290 O O . CYS A 1 312 ? -5.376 22.745 4.112 1.00 94.62 312 CYS A O 1
ATOM 2292 N N . LEU A 1 313 ? -6.656 21.908 5.766 1.00 96.56 313 LEU A N 1
ATOM 2293 C CA . LEU A 1 313 ? -6.666 23.122 6.565 1.00 96.56 313 LEU A CA 1
ATOM 2294 C C . LEU A 1 313 ? -5.385 23.245 7.403 1.00 96.56 313 LEU A C 1
ATOM 2296 O O . LEU A 1 313 ? -4.872 22.268 7.957 1.00 96.56 313 LEU A O 1
ATOM 2300 N N . ILE A 1 314 ? -4.884 24.476 7.516 1.00 94.94 314 ILE A N 1
ATOM 2301 C CA . ILE A 1 314 ? -3.738 24.831 8.363 1.00 94.94 314 ILE A CA 1
ATOM 2302 C C . ILE A 1 314 ? -4.176 25.453 9.677 1.00 94.94 314 ILE A C 1
ATOM 2304 O O . ILE A 1 314 ? -5.337 25.788 9.873 1.00 94.94 314 ILE A O 1
ATOM 2308 N N . SER A 1 315 ? -3.228 25.723 10.577 1.00 95.44 315 SER A N 1
ATOM 2309 C CA . SER A 1 315 ? -3.540 26.088 11.958 1.00 95.44 315 SER A CA 1
ATOM 2310 C C . SER A 1 315 ? -4.394 27.354 12.095 1.00 95.44 315 SER A C 1
ATOM 2312 O O . SER A 1 315 ? -5.016 27.524 13.134 1.00 95.44 315 SER A O 1
ATOM 2314 N N . ALA A 1 316 ? -4.456 28.225 11.082 1.00 95.00 316 ALA A N 1
ATOM 2315 C CA . ALA A 1 316 ? -5.336 29.400 11.051 1.00 95.00 316 ALA A CA 1
ATOM 2316 C C . ALA A 1 316 ? -6.769 29.122 10.536 1.00 95.00 316 ALA A C 1
ATOM 2318 O O . ALA A 1 316 ? -7.637 29.981 10.671 1.00 95.00 316 ALA A O 1
ATOM 2319 N N . GLY A 1 317 ? -7.031 27.946 9.960 1.00 94.62 317 GLY A N 1
ATOM 2320 C CA . GLY A 1 317 ? -8.307 27.553 9.350 1.00 94.62 317 GLY A CA 1
ATOM 2321 C C . GLY A 1 317 ? -8.393 27.775 7.834 1.00 94.62 317 GLY A C 1
ATOM 2322 O O . GLY A 1 317 ? -9.409 27.446 7.230 1.00 94.62 317 GLY A O 1
ATOM 2323 N N . THR A 1 318 ? -7.343 28.313 7.206 1.00 95.81 318 THR A N 1
ATOM 2324 C CA . THR A 1 318 ? -7.246 28.456 5.745 1.00 95.81 318 THR A CA 1
ATOM 2325 C C . THR A 1 318 ? -6.817 27.151 5.078 1.00 95.81 318 THR A C 1
ATOM 2327 O O . THR A 1 318 ? -6.226 26.276 5.703 1.00 95.81 318 THR A O 1
ATOM 2330 N N . TRP A 1 319 ? -7.121 27.028 3.792 1.00 94.75 319 TRP A N 1
ATOM 2331 C CA . TRP A 1 319 ? -6.814 25.879 2.956 1.00 94.75 319 TRP A CA 1
ATOM 2332 C C . TRP A 1 319 ? -5.594 26.151 2.072 1.00 94.75 319 TRP A C 1
ATOM 2334 O O . TRP A 1 319 ? -5.504 27.211 1.453 1.00 94.75 319 TRP A O 1
ATOM 2344 N N . TYR A 1 320 ? -4.669 25.197 1.990 1.00 84.44 320 TYR A N 1
ATOM 2345 C CA . TYR A 1 320 ? -3.563 25.210 1.029 1.00 84.44 320 TYR A CA 1
ATOM 2346 C C . TYR A 1 320 ? -3.193 23.791 0.565 1.00 84.44 320 TYR A C 1
ATOM 2348 O O . TYR A 1 320 ? -3.693 22.805 1.111 1.00 84.44 320 TYR A O 1
ATOM 2356 N N . THR A 1 321 ? -2.330 23.682 -0.450 1.00 84.38 321 THR A N 1
ATOM 2357 C CA . THR A 1 321 ? -2.032 22.397 -1.115 1.00 84.38 321 THR A CA 1
ATOM 2358 C C . THR A 1 321 ? -0.593 21.904 -0.976 1.00 84.38 321 THR A C 1
ATOM 2360 O O . THR A 1 321 ? -0.348 20.747 -1.279 1.00 84.38 321 THR A O 1
ATOM 2363 N N . SER A 1 322 ? 0.364 22.744 -0.563 1.00 73.62 322 SER A N 1
ATOM 2364 C CA . SER A 1 322 ? 1.800 22.408 -0.624 1.00 73.62 322 SER A CA 1
ATOM 2365 C C . SER A 1 322 ? 2.499 22.249 0.728 1.00 73.62 322 SER A C 1
ATOM 2367 O O . SER A 1 322 ? 3.720 22.369 0.785 1.00 73.62 322 SER A O 1
ATOM 2369 N N . GLY A 1 323 ? 1.777 22.083 1.834 1.00 66.19 323 GLY A N 1
ATOM 2370 C CA . GLY A 1 323 ? 2.425 21.949 3.137 1.00 66.19 323 GLY A CA 1
ATOM 2371 C C . GLY A 1 323 ? 1.674 21.057 4.112 1.00 66.19 323 GLY A C 1
ATOM 2372 O O . GLY A 1 323 ? 0.610 20.528 3.806 1.00 66.19 323 GLY A O 1
ATOM 2373 N N . THR A 1 324 ? 2.266 20.904 5.295 1.00 82.44 324 THR A N 1
ATOM 2374 C CA . THR A 1 324 ? 1.787 20.041 6.374 1.00 82.44 324 THR A CA 1
ATOM 2375 C C . THR A 1 324 ? 0.430 20.467 6.932 1.00 82.44 324 THR A C 1
ATOM 2377 O O . THR A 1 324 ? 0.251 21.579 7.435 1.00 82.44 324 THR A O 1
ATOM 2380 N N . CYS A 1 325 ? -0.511 19.530 6.927 1.00 90.00 325 CYS A N 1
ATOM 2381 C CA . CYS A 1 325 ? -1.813 19.705 7.552 1.00 90.00 325 CYS A CA 1
ATOM 2382 C C . CYS A 1 325 ? -1.685 20.044 9.032 1.00 90.00 325 CYS A C 1
ATOM 2384 O O . CYS A 1 325 ? -0.840 19.503 9.746 1.00 90.00 325 CYS A O 1
ATOM 2386 N N . ALA A 1 326 ? -2.542 20.944 9.510 1.00 94.25 326 ALA A N 1
ATOM 2387 C CA . ALA A 1 326 ? -2.559 21.238 10.928 1.00 94.25 326 ALA A CA 1
ATOM 2388 C C . ALA A 1 326 ? -3.261 20.135 11.706 1.00 94.25 326 ALA A C 1
ATOM 2390 O O . ALA A 1 326 ? -4.321 19.651 11.311 1.00 94.25 326 ALA A O 1
ATOM 2391 N N . THR A 1 327 ? -2.698 19.823 12.867 1.00 96.25 327 THR A N 1
ATOM 2392 C CA . THR A 1 327 ? -3.397 19.069 13.895 1.00 96.25 327 THR A CA 1
ATOM 2393 C C . THR A 1 327 ? -4.437 19.961 14.565 1.00 96.25 327 THR A C 1
ATOM 2395 O O . THR A 1 327 ? -4.155 21.084 15.005 1.00 96.25 327 THR A O 1
ATOM 2398 N N . TYR A 1 328 ? -5.640 19.425 14.661 1.00 97.19 328 TYR A N 1
ATOM 2399 C CA . TYR A 1 328 ? -6.765 19.937 15.412 1.00 97.19 328 TYR A CA 1
ATOM 2400 C C . TYR A 1 328 ? -7.077 18.962 16.532 1.00 97.19 328 TYR A C 1
ATOM 2402 O O . TYR A 1 328 ? -6.946 17.760 16.358 1.00 97.19 328 TYR A O 1
ATOM 2410 N N . THR A 1 329 ? -7.536 19.475 17.662 1.00 97.19 329 THR A N 1
ATOM 2411 C CA . THR A 1 329 ? -8.107 18.690 18.747 1.00 97.19 329 THR A CA 1
ATOM 2412 C C . THR A 1 329 ? -9.610 18.913 18.749 1.00 97.19 329 THR A C 1
ATOM 2414 O O . THR A 1 329 ? -10.066 20.048 18.911 1.00 97.19 329 THR A O 1
ATOM 2417 N N . ALA A 1 330 ? -10.366 17.840 18.556 1.00 96.00 330 ALA A N 1
ATOM 2418 C CA . ALA A 1 330 ? -11.805 17.797 18.702 1.00 96.00 330 ALA A CA 1
ATOM 2419 C C . ALA A 1 330 ? -12.176 17.409 20.140 1.00 96.00 330 ALA A C 1
ATOM 2421 O O . ALA A 1 330 ? -11.658 16.448 20.713 1.00 96.00 330 ALA A O 1
ATOM 2422 N N . THR A 1 331 ? -13.063 18.185 20.753 1.00 92.50 331 THR A N 1
ATOM 2423 C CA . THR A 1 331 ? -13.536 17.966 22.125 1.00 92.50 331 THR A CA 1
ATOM 2424 C C . THR A 1 331 ? -15.051 18.053 22.154 1.00 92.50 331 THR A C 1
ATOM 2426 O O . THR A 1 331 ? -15.611 19.066 21.725 1.00 92.50 331 THR A O 1
ATOM 2429 N N . ALA A 1 332 ? -15.704 17.007 22.665 1.00 89.38 332 ALA A N 1
ATOM 2430 C CA . ALA A 1 332 ? -17.157 16.934 22.773 1.00 89.38 332 ALA A CA 1
ATOM 2431 C C . ALA A 1 332 ? -17.735 18.174 23.480 1.00 89.38 332 ALA A C 1
ATOM 2433 O O . ALA A 1 332 ? -17.200 18.650 24.483 1.00 89.38 332 ALA A O 1
ATOM 2434 N N . SER A 1 333 ? -18.819 18.721 22.933 1.00 86.44 333 SER A N 1
ATOM 2435 C CA . SER A 1 333 ? -19.492 19.911 23.452 1.00 86.44 333 SER A CA 1
ATOM 2436 C C . SER A 1 333 ? -20.951 19.928 22.997 1.00 86.44 333 SER A C 1
ATOM 2438 O O . SER A 1 333 ? -21.237 20.029 21.804 1.00 86.44 333 SER A O 1
ATOM 2440 N N . GLY A 1 334 ? -21.889 19.824 23.943 1.00 84.69 334 GLY A N 1
ATOM 2441 C CA . GLY A 1 334 ? -23.317 19.718 23.629 1.00 84.69 334 GLY A CA 1
ATOM 2442 C C . GLY A 1 334 ? -23.624 18.495 22.757 1.00 84.69 334 GLY A C 1
ATOM 2443 O O . GLY A 1 334 ? -23.140 17.403 23.034 1.00 84.69 334 GLY A O 1
ATOM 2444 N N . SER A 1 335 ? -24.406 18.687 21.692 1.00 80.31 335 SER A N 1
ATOM 2445 C CA . SER A 1 335 ? -24.743 17.651 20.701 1.00 80.31 335 SER A CA 1
ATOM 2446 C C . SER A 1 335 ? -23.681 17.464 19.605 1.00 80.31 335 SER A C 1
ATOM 2448 O O . SER A 1 335 ? -23.960 16.865 18.569 1.00 80.31 335 SER A O 1
ATOM 2450 N N . GLY A 1 336 ? -22.483 18.022 19.786 1.00 87.69 336 GLY A N 1
ATOM 2451 C CA . GLY A 1 336 ? -21.421 18.018 18.790 1.00 87.69 336 GLY A CA 1
ATOM 2452 C C . GLY A 1 336 ? -20.039 18.124 19.428 1.00 87.69 336 GLY A C 1
ATOM 2453 O O . GLY A 1 336 ? -19.791 17.578 20.502 1.00 87.69 336 GLY A O 1
ATOM 2454 N N . PHE A 1 337 ? -19.121 18.827 18.773 1.00 94.94 337 PHE A N 1
ATOM 2455 C CA . PHE A 1 337 ? -17.759 19.036 19.261 1.00 94.94 337 PHE A CA 1
ATOM 2456 C C . PHE A 1 337 ? -17.230 20.424 18.906 1.00 94.94 337 PHE A C 1
ATOM 2458 O O . PHE A 1 337 ? -17.650 21.062 17.943 1.00 94.94 337 PHE A O 1
ATOM 2465 N N . THR A 1 338 ? -16.269 20.888 19.694 1.00 97.19 338 THR A N 1
ATOM 2466 C CA . THR A 1 338 ? -15.447 22.063 19.386 1.00 97.19 338 THR A CA 1
ATOM 2467 C C . THR A 1 338 ? -14.099 21.628 18.836 1.00 97.19 338 THR A C 1
ATOM 2469 O O . THR A 1 338 ? -13.620 20.542 19.157 1.00 97.19 338 THR A O 1
ATOM 2472 N N . LEU A 1 339 ? -13.489 22.477 18.011 1.00 97.75 339 LEU A N 1
ATOM 2473 C CA . LEU A 1 339 ? -12.168 22.252 17.427 1.00 97.75 339 LEU A CA 1
ATOM 2474 C C . LEU A 1 339 ? -11.173 23.287 17.955 1.00 97.75 339 LEU A C 1
ATOM 2476 O O . LEU A 1 339 ? -11.516 24.459 18.130 1.00 97.75 339 LEU A O 1
ATOM 2480 N N . LYS A 1 340 ? -9.928 22.867 18.169 1.00 97.62 340 LYS A N 1
ATOM 2481 C CA . LYS A 1 340 ? -8.816 23.733 18.572 1.00 97.62 340 LYS A CA 1
ATOM 2482 C C . LYS A 1 340 ? -7.562 23.381 17.785 1.00 97.62 340 LYS A C 1
ATOM 2484 O O . LYS A 1 340 ? -7.224 22.214 17.685 1.00 97.62 340 LYS A O 1
ATOM 2489 N N . SER A 1 341 ? -6.852 24.374 17.265 1.00 97.31 341 SER A N 1
ATOM 2490 C CA . SER A 1 341 ? -5.533 24.190 16.647 1.00 97.31 341 SER A CA 1
ATOM 2491 C C . SER A 1 341 ? -4.430 24.776 17.538 1.00 97.31 341 SER A C 1
ATOM 2493 O O . SER A 1 341 ? -4.697 25.381 18.582 1.00 97.31 341 SER A O 1
ATOM 2495 N N . SER A 1 342 ? -3.178 24.706 17.079 1.00 95.50 342 SER A N 1
ATOM 2496 C CA . SER A 1 342 ? -2.054 25.417 17.709 1.00 95.50 342 SER A CA 1
ATOM 2497 C C . SER A 1 342 ? -2.218 26.948 17.756 1.00 95.50 342 SER A C 1
ATOM 2499 O O . SER A 1 342 ? -1.510 27.609 18.513 1.00 95.50 342 SER A O 1
ATOM 2501 N N . LYS A 1 343 ? -3.146 27.538 16.983 1.00 94.56 343 LYS A N 1
ATOM 2502 C CA . LYS A 1 343 ? -3.452 28.982 17.023 1.00 94.56 343 LYS A CA 1
ATOM 2503 C C . LYS A 1 343 ? -4.550 29.347 18.018 1.00 94.56 343 LYS A C 1
ATOM 2505 O O . LYS A 1 343 ? -4.687 30.527 18.332 1.00 94.56 343 LYS A O 1
ATOM 2510 N N . GLY A 1 344 ? -5.299 28.374 18.532 1.00 94.19 344 GLY A N 1
ATOM 2511 C CA . GLY A 1 344 ? -6.390 28.589 19.478 1.00 94.19 344 GLY A CA 1
ATOM 2512 C C . GLY A 1 344 ? -7.689 27.928 19.033 1.00 94.19 344 GLY A C 1
ATOM 2513 O O . GLY A 1 344 ? -7.688 27.012 18.210 1.00 94.19 344 GLY A O 1
ATOM 2514 N N . ASN A 1 345 ? -8.795 28.377 19.618 1.00 97.62 345 ASN A N 1
ATOM 2515 C CA . ASN A 1 345 ? -10.123 27.834 19.344 1.00 97.62 345 ASN A CA 1
ATOM 2516 C C . ASN A 1 345 ? -10.513 28.063 17.883 1.00 97.62 345 ASN A C 1
ATOM 2518 O O . ASN A 1 345 ? -10.117 29.064 17.287 1.00 97.62 345 ASN A O 1
ATOM 2522 N N . CYS A 1 346 ? -11.302 27.150 17.324 1.00 98.06 346 CYS A N 1
ATOM 2523 C CA . CYS A 1 346 ? -11.818 27.240 15.967 1.00 98.06 346 CYS A CA 1
ATOM 2524 C C . CYS A 1 346 ? -13.324 27.525 15.960 1.00 98.06 346 CYS A C 1
ATOM 2526 O O . CYS A 1 346 ? -14.092 26.972 16.753 1.00 98.06 346 CYS A O 1
ATOM 2528 N N . GLY A 1 347 ? -13.758 28.367 15.028 1.00 96.56 347 GLY A N 1
ATOM 2529 C CA . GLY A 1 347 ? -15.157 28.739 14.866 1.00 96.56 347 GLY A CA 1
ATOM 2530 C C . GLY A 1 347 ? -15.442 29.438 13.542 1.00 96.56 347 GLY A C 1
ATOM 2531 O O . GLY A 1 347 ? -14.540 29.668 12.736 1.00 96.56 347 GLY A O 1
ATOM 2532 N N . LEU A 1 348 ? -16.713 29.764 13.311 1.00 94.69 348 LEU A N 1
ATOM 2533 C CA . LEU A 1 348 ? -17.170 30.494 12.131 1.00 94.69 348 LEU A CA 1
ATOM 2534 C C . LEU A 1 348 ? -17.249 31.994 12.433 1.00 94.69 348 LEU A C 1
ATOM 2536 O O . LEU A 1 348 ? -18.146 32.447 13.141 1.00 94.69 348 LEU A O 1
ATOM 2540 N N . SER A 1 349 ? -16.336 32.778 11.858 1.00 89.62 349 SER A N 1
ATOM 2541 C CA . SER A 1 349 ? -16.358 34.244 11.932 1.00 89.62 349 SER A CA 1
ATOM 2542 C C . SER A 1 349 ? -16.872 34.810 10.612 1.00 89.62 349 SER A C 1
ATOM 2544 O O . SER A 1 349 ? -16.220 34.665 9.578 1.00 89.62 349 SER A O 1
ATOM 2546 N N . GLY A 1 350 ? -18.083 35.376 10.607 1.00 83.62 350 GLY A N 1
ATOM 2547 C CA . GLY A 1 350 ? -18.730 35.841 9.370 1.00 83.62 350 GLY A CA 1
ATOM 2548 C C . GLY A 1 350 ? -18.919 34.735 8.319 1.00 83.62 350 GLY A C 1
ATOM 2549 O O . GLY A 1 350 ? -18.840 35.010 7.126 1.00 83.62 350 GLY A O 1
ATOM 2550 N N . GLY A 1 351 ? -19.101 33.481 8.755 1.00 88.19 351 GLY A N 1
ATOM 2551 C CA . GLY A 1 351 ? -19.214 32.303 7.883 1.00 88.19 351 GLY A CA 1
ATOM 2552 C C . GLY A 1 351 ? -17.881 31.670 7.462 1.00 88.19 351 GLY A C 1
ATOM 2553 O O . GLY A 1 351 ? -17.898 30.636 6.801 1.00 88.19 351 GLY A O 1
ATOM 2554 N N . VAL A 1 352 ? -16.734 32.235 7.856 1.00 96.50 352 VAL A N 1
ATOM 2555 C CA . VAL A 1 352 ? -15.395 31.701 7.539 1.00 96.50 352 VAL A CA 1
ATOM 2556 C C . VAL A 1 352 ? -14.884 30.815 8.670 1.00 96.50 352 VAL A C 1
ATOM 2558 O O . VAL A 1 352 ? -14.829 31.257 9.821 1.00 96.50 352 VAL A O 1
ATOM 2561 N N . PHE A 1 353 ? -14.439 29.598 8.349 1.00 97.56 353 PHE A N 1
ATOM 2562 C CA . PHE A 1 353 ? -13.752 28.726 9.301 1.00 97.56 353 PHE A CA 1
ATOM 2563 C C . PHE A 1 353 ? -12.401 29.338 9.690 1.00 97.56 353 PHE A C 1
ATOM 2565 O O . PHE A 1 353 ? -11.516 29.514 8.855 1.00 97.56 353 PHE A O 1
ATOM 2572 N N . THR A 1 354 ? -12.254 29.701 10.963 1.00 97.50 354 THR A N 1
ATOM 2573 C CA . THR A 1 354 ? -11.092 30.436 11.481 1.00 97.50 354 THR A CA 1
ATOM 2574 C C . THR A 1 354 ? -10.643 29.827 12.801 1.00 97.50 354 THR A C 1
ATOM 2576 O O . THR A 1 354 ? -11.490 29.465 13.612 1.00 97.50 354 THR A O 1
ATOM 2579 N N . CYS A 1 355 ? -9.333 29.762 13.051 1.00 97.31 355 CYS A N 1
ATOM 2580 C CA . CYS A 1 355 ? -8.776 29.366 14.346 1.00 97.31 355 CYS A CA 1
ATOM 2581 C C . CYS A 1 355 ? -7.817 30.428 14.896 1.00 97.31 355 CYS A C 1
ATOM 2583 O O . CYS A 1 355 ? -6.956 30.933 14.174 1.00 97.31 355 CYS A O 1
ATOM 2585 N N . GLY A 1 356 ? -7.943 30.759 16.181 1.00 94.75 356 GLY A N 1
ATOM 2586 C CA . GLY A 1 356 ? -7.160 31.824 16.806 1.00 94.75 356 GLY A CA 1
ATOM 2587 C C . GLY A 1 356 ? -7.460 32.006 18.295 1.00 94.75 356 GLY A C 1
ATOM 2588 O O . GLY A 1 356 ? -8.475 31.536 18.802 1.00 94.75 356 GLY A O 1
ATOM 2589 N N . SER A 1 357 ? -6.592 32.726 19.007 1.00 89.75 357 SER A N 1
ATOM 2590 C CA . SER A 1 357 ? -6.724 32.970 20.453 1.00 89.75 357 SER A CA 1
ATOM 2591 C C . SER A 1 357 ? -7.936 33.832 20.833 1.00 89.75 357 SER A C 1
ATOM 2593 O O . SER A 1 357 ? -8.408 33.742 21.961 1.00 89.75 357 SER A O 1
ATOM 2595 N N . GLY A 1 358 ? -8.454 34.638 19.899 1.00 88.50 358 GLY A N 1
ATOM 2596 C CA . GLY A 1 358 ? -9.657 35.463 20.068 1.00 88.50 358 GLY A CA 1
ATOM 2597 C C . GLY A 1 358 ? -10.902 34.930 19.354 1.00 88.50 358 GLY A C 1
ATOM 2598 O O . GLY A 1 358 ? -11.890 35.651 19.248 1.00 88.50 358 GLY A O 1
ATOM 2599 N N . VAL A 1 359 ? -10.859 33.709 18.812 1.00 95.00 359 VAL A N 1
ATOM 2600 C CA . VAL A 1 359 ? -11.991 33.126 18.080 1.00 95.00 359 VAL A CA 1
ATOM 2601 C C . VAL A 1 359 ? -12.963 32.462 19.056 1.00 95.00 359 VAL A C 1
ATOM 2603 O O . VAL A 1 359 ? -12.572 31.639 19.885 1.00 95.00 359 VAL A O 1
ATOM 2606 N N . THR A 1 360 ? -14.250 32.794 18.942 1.00 92.06 360 THR A N 1
ATOM 2607 C CA . THR A 1 360 ? -15.325 32.107 19.667 1.00 92.06 360 THR A CA 1
ATOM 2608 C C . THR A 1 360 ? -15.528 30.703 19.098 1.00 92.06 360 THR A C 1
ATOM 2610 O O . THR A 1 360 ? -15.746 30.548 17.896 1.00 92.06 360 THR A O 1
ATOM 2613 N N . SER A 1 361 ? -15.485 29.680 19.956 1.00 94.75 361 SER A N 1
ATOM 2614 C CA . SER A 1 361 ? -15.688 28.290 19.538 1.00 94.75 361 SER A CA 1
ATOM 2615 C C . SER A 1 361 ? -17.070 28.087 18.922 1.00 94.75 361 SER A C 1
ATOM 2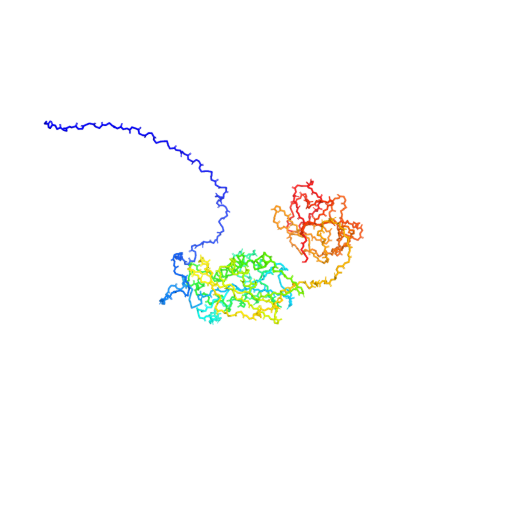617 O O . SER A 1 361 ? -18.081 28.487 19.497 1.00 94.75 361 SER A O 1
ATOM 2619 N N . THR A 1 362 ? -17.119 27.424 17.770 1.00 94.00 362 THR A N 1
ATOM 2620 C CA . THR A 1 362 ? -18.372 26.916 17.192 1.00 94.00 362 THR A CA 1
ATOM 2621 C C . THR A 1 362 ? -18.538 25.447 17.563 1.00 94.00 362 THR A C 1
ATOM 2623 O O . THR A 1 362 ? -17.565 24.693 17.535 1.00 94.00 362 THR A O 1
ATOM 2626 N N . VAL A 1 363 ? -19.761 25.043 17.914 1.00 93.00 363 VAL A N 1
ATOM 2627 C CA . VAL A 1 363 ? -20.111 23.624 18.055 1.00 93.00 363 VAL A CA 1
ATOM 2628 C C . VAL A 1 363 ? -20.406 23.078 16.662 1.00 93.00 363 VAL A C 1
ATOM 2630 O O . VAL A 1 363 ? -21.400 23.446 16.034 1.00 93.00 363 VAL A O 1
ATOM 2633 N N . PHE A 1 364 ? -19.507 22.237 16.170 1.00 94.12 364 PHE A N 1
ATOM 2634 C CA . PHE A 1 364 ? -19.655 21.505 14.921 1.00 94.12 364 PHE A CA 1
ATOM 2635 C C . PHE A 1 364 ? -20.326 20.158 15.177 1.00 94.12 364 PHE A C 1
ATOM 2637 O O . PHE A 1 364 ? -20.341 19.647 16.294 1.00 94.12 364 PHE A O 1
ATOM 2644 N N . THR A 1 365 ? -20.865 19.574 14.120 1.00 90.81 365 THR A N 1
ATOM 2645 C CA . THR A 1 365 ? -21.347 18.185 14.101 1.00 90.81 365 THR A CA 1
ATOM 2646 C C . THR A 1 365 ? -20.592 17.438 13.005 1.00 90.81 365 THR A C 1
ATOM 2648 O O . THR A 1 365 ? -19.754 18.037 12.324 1.00 90.81 365 THR A O 1
ATOM 2651 N N . ALA A 1 366 ? -20.842 16.146 12.815 1.00 88.31 366 ALA A N 1
ATOM 2652 C CA . ALA A 1 366 ? -20.304 15.437 11.663 1.00 88.31 366 ALA A CA 1
ATOM 2653 C C . ALA A 1 366 ? -21.295 14.429 11.088 1.00 88.31 366 ALA A C 1
ATOM 2655 O O . ALA A 1 366 ? -22.189 13.939 11.779 1.00 88.31 366 ALA A O 1
ATOM 2656 N N . SER A 1 367 ? -21.080 14.106 9.816 1.00 81.56 367 SER A N 1
ATOM 2657 C CA . SER A 1 367 ? -21.734 13.015 9.101 1.00 81.56 367 SER A CA 1
ATOM 2658 C C . SER A 1 367 ? -20.648 12.101 8.545 1.00 81.56 367 SER A C 1
ATOM 2660 O O . SER A 1 367 ? -20.030 12.415 7.524 1.00 81.56 367 SER A O 1
ATOM 2662 N N . GLY A 1 368 ? -20.388 10.984 9.227 1.00 85.19 368 GLY A N 1
ATOM 2663 C CA . GLY A 1 368 ? -19.217 10.155 8.937 1.00 85.19 368 GLY A CA 1
ATOM 2664 C C . GLY A 1 368 ? -17.937 10.945 9.210 1.00 85.19 368 GLY A C 1
ATOM 2665 O O . GLY A 1 368 ? -17.845 11.620 10.231 1.00 85.19 368 GLY A O 1
ATOM 2666 N N . SER A 1 369 ? -16.983 10.931 8.277 1.00 88.44 369 SER A N 1
ATOM 2667 C CA . SER A 1 369 ? -15.771 11.760 8.352 1.00 88.44 369 SER A CA 1
ATOM 2668 C C . SER A 1 369 ? -16.011 13.228 7.991 1.00 88.44 369 SER A C 1
ATOM 2670 O O . SER A 1 369 ? -15.117 14.046 8.168 1.00 88.44 369 SER A O 1
ATOM 2672 N N . SER A 1 370 ? -17.183 13.607 7.472 1.00 90.81 370 SER A N 1
ATOM 2673 C CA . SER A 1 370 ? -17.413 14.973 6.991 1.00 90.81 370 SER A CA 1
ATOM 2674 C C . SER A 1 370 ? -17.779 15.922 8.129 1.00 90.81 370 SER A C 1
ATOM 2676 O O . SER A 1 370 ? -18.790 15.726 8.806 1.00 90.81 370 SER A O 1
ATOM 2678 N N . LEU A 1 371 ? -16.985 16.981 8.300 1.00 96.06 371 LEU A N 1
ATOM 2679 C CA . LEU A 1 371 ? -17.277 18.090 9.202 1.00 96.06 371 LEU A CA 1
ATOM 2680 C C . LEU A 1 371 ? -18.593 18.749 8.778 1.00 96.06 371 LEU A C 1
ATOM 2682 O O . LEU A 1 371 ? -18.800 19.026 7.597 1.00 96.06 371 LEU A O 1
ATOM 2686 N N . MET A 1 372 ? -19.469 19.037 9.737 1.00 92.94 372 MET A N 1
ATOM 2687 C CA . MET A 1 372 ? -20.720 19.750 9.505 1.00 92.94 372 MET A CA 1
ATOM 2688 C C . MET A 1 372 ? -20.766 21.062 10.279 1.00 92.94 372 MET A C 1
ATOM 2690 O O . MET A 1 372 ? -20.578 21.112 11.497 1.00 92.94 372 MET A O 1
ATOM 2694 N N . ALA A 1 373 ? -21.094 22.127 9.555 1.00 88.81 373 ALA A N 1
ATOM 2695 C CA . ALA A 1 373 ? -21.346 23.459 10.080 1.00 88.81 373 ALA A CA 1
ATOM 2696 C C . ALA A 1 373 ? -22.819 23.814 9.853 1.00 88.81 373 ALA A C 1
ATOM 2698 O O . ALA A 1 373 ? -23.321 23.695 8.735 1.00 88.81 373 ALA A O 1
ATOM 2699 N N . SER A 1 374 ? -23.524 24.235 10.908 1.00 79.31 374 SER A N 1
ATOM 2700 C CA . SER A 1 374 ? -24.945 24.624 10.836 1.00 79.31 374 SER A CA 1
ATOM 2701 C C . SER A 1 374 ? -25.844 23.574 10.153 1.00 79.31 374 SER A C 1
ATOM 2703 O O . SER A 1 374 ? -26.752 23.922 9.403 1.00 79.31 374 SER A O 1
ATOM 2705 N N . GLY A 1 375 ? -25.568 22.282 10.381 1.00 74.75 375 GLY A N 1
ATOM 2706 C CA . GLY A 1 375 ? -26.346 21.168 9.824 1.00 74.75 375 GLY A CA 1
ATOM 2707 C C . GLY A 1 375 ? -26.018 20.781 8.375 1.00 74.75 375 GLY A C 1
ATOM 2708 O O . GLY A 1 375 ? -26.743 19.978 7.798 1.00 74.75 375 GLY A O 1
ATOM 2709 N N . SER A 1 376 ? -24.944 21.309 7.778 1.00 82.88 376 SER A N 1
ATOM 2710 C CA . SER A 1 376 ? -24.527 20.984 6.405 1.00 82.88 376 SER A CA 1
ATOM 2711 C C . SER A 1 376 ? -23.055 20.575 6.329 1.00 82.88 376 SER A C 1
ATOM 2713 O O . SER A 1 376 ? -22.213 21.175 6.995 1.00 82.88 376 SER A O 1
ATOM 2715 N N . THR A 1 377 ? -22.738 19.582 5.490 1.00 89.06 377 THR A N 1
ATOM 2716 C CA . THR A 1 377 ? -21.358 19.186 5.132 1.00 89.06 377 THR A CA 1
ATOM 2717 C C . THR A 1 377 ? -20.743 20.079 4.053 1.00 89.06 377 THR A C 1
ATOM 2719 O O . THR A 1 377 ? -19.560 19.946 3.733 1.00 89.06 377 THR A O 1
ATOM 2722 N N . ALA A 1 378 ? -21.537 20.973 3.454 1.00 87.56 378 ALA A N 1
ATOM 2723 C CA . ALA A 1 378 ? -21.075 21.832 2.379 1.00 87.56 378 ALA A CA 1
ATOM 2724 C C . ALA A 1 378 ? -20.171 22.941 2.923 1.00 87.56 378 ALA A C 1
ATOM 2726 O O . ALA A 1 378 ? -20.569 23.709 3.799 1.00 87.56 378 ALA A O 1
ATOM 2727 N N . PHE A 1 379 ? -18.992 23.065 2.328 1.00 97.12 379 PHE A N 1
ATOM 2728 C CA . PHE A 1 379 ? -18.121 24.225 2.436 1.00 97.12 379 PHE A CA 1
ATOM 2729 C C . PHE A 1 379 ? -17.875 24.804 1.040 1.00 97.12 379 PHE A C 1
ATOM 2731 O O . PHE A 1 379 ? -18.182 24.186 0.015 1.00 97.12 379 PHE A O 1
ATOM 2738 N N . SER A 1 380 ? -17.333 26.012 0.967 1.00 96.81 380 SER A N 1
ATOM 2739 C CA . SER A 1 380 ? -16.943 26.615 -0.303 1.00 96.81 380 SER A CA 1
ATOM 2740 C C . SER A 1 380 ? -15.768 27.577 -0.159 1.00 96.81 380 SER A C 1
ATOM 2742 O O . SER A 1 380 ? -15.387 27.943 0.949 1.00 96.81 380 SER A O 1
ATOM 2744 N N . ALA A 1 381 ? -15.158 27.947 -1.281 1.00 96.50 381 ALA A N 1
ATOM 2745 C CA . ALA A 1 381 ? -14.045 28.890 -1.364 1.00 96.50 381 ALA A CA 1
ATOM 2746 C C . ALA A 1 381 ? -14.168 29.770 -2.619 1.00 96.50 381 ALA A C 1
ATOM 2748 O O . ALA A 1 381 ? -14.840 29.391 -3.579 1.00 96.50 381 ALA A O 1
ATOM 2749 N N . ASP A 1 382 ? -13.514 30.936 -2.623 1.00 92.56 382 ASP A N 1
ATOM 2750 C CA . ASP A 1 382 ? -13.518 31.868 -3.767 1.00 92.56 382 ASP A CA 1
ATOM 2751 C C . ASP A 1 382 ? -12.674 31.374 -4.956 1.00 92.56 382 ASP A C 1
ATOM 2753 O O . ASP A 1 382 ? -12.884 31.791 -6.099 1.00 92.56 382 ASP A O 1
ATOM 2757 N N . SER A 1 383 ? -11.719 30.481 -4.697 1.00 91.50 383 SER A N 1
ATOM 2758 C CA . SER A 1 383 ? -10.824 29.890 -5.691 1.00 91.50 383 SER A CA 1
ATOM 2759 C C . SER A 1 383 ? -10.291 28.532 -5.220 1.00 91.50 383 SER A C 1
ATOM 2761 O O . SER A 1 383 ? -10.480 28.132 -4.071 1.00 91.50 383 SER A O 1
ATOM 2763 N N . THR A 1 384 ? -9.656 27.784 -6.126 1.00 87.62 384 THR A N 1
ATOM 2764 C CA . THR A 1 384 ? -8.956 26.537 -5.775 1.00 87.62 384 THR A CA 1
ATOM 2765 C C . THR A 1 384 ? -7.568 26.893 -5.257 1.00 87.62 384 THR A C 1
ATOM 2767 O O . THR A 1 384 ? -6.863 27.664 -5.907 1.00 87.62 384 THR A O 1
ATOM 2770 N N . ALA A 1 385 ? -7.174 26.354 -4.102 1.00 86.94 385 ALA A N 1
ATOM 2771 C CA . ALA A 1 385 ? -5.825 26.559 -3.589 1.00 86.94 385 ALA A CA 1
ATOM 2772 C C . ALA A 1 385 ? -4.779 25.890 -4.500 1.00 86.94 385 ALA A C 1
ATOM 2774 O O . ALA A 1 385 ? -5.021 24.821 -5.061 1.00 86.94 385 ALA A O 1
ATOM 2775 N N . SER A 1 386 ? -3.616 26.525 -4.648 1.00 84.31 386 SER A N 1
ATOM 2776 C CA . SER A 1 386 ? -2.508 26.019 -5.462 1.00 84.31 386 SER A CA 1
ATOM 2777 C C . SER A 1 386 ? -1.169 26.416 -4.854 1.00 84.31 386 SER A C 1
ATOM 2779 O O . SER A 1 386 ? -0.983 27.575 -4.473 1.00 84.31 386 SER A O 1
ATOM 2781 N N . GLY A 1 387 ? -0.221 25.480 -4.795 1.00 77.94 387 GLY A N 1
ATOM 2782 C CA . GLY A 1 387 ? 1.068 25.715 -4.150 1.00 77.94 387 GLY A CA 1
ATOM 2783 C C . GLY A 1 387 ? 0.886 26.203 -2.707 1.00 77.94 387 GLY A C 1
ATOM 2784 O O . GLY A 1 387 ? 0.131 25.609 -1.930 1.00 77.94 387 GLY A O 1
ATOM 2785 N N . SER A 1 388 ? 1.547 27.318 -2.387 1.00 78.25 388 SER A N 1
ATOM 2786 C CA . SER A 1 388 ? 1.537 27.962 -1.069 1.00 78.25 388 SER A CA 1
ATOM 2787 C C . SER A 1 388 ? 0.420 28.999 -0.876 1.00 78.25 388 SER A C 1
ATOM 2789 O O . SER A 1 388 ? 0.331 29.608 0.194 1.00 78.25 388 SER A O 1
ATOM 2791 N N . THR A 1 389 ? -0.438 29.226 -1.878 1.00 85.12 389 THR A N 1
ATOM 2792 C CA . THR A 1 389 ? -1.545 30.184 -1.773 1.00 85.12 389 THR A CA 1
ATOM 2793 C C . THR A 1 389 ? -2.600 29.675 -0.797 1.00 85.12 389 THR A C 1
ATOM 2795 O O . THR A 1 389 ? -3.226 28.641 -1.023 1.00 85.12 389 THR A O 1
ATOM 2798 N N . GLN A 1 390 ? -2.818 30.433 0.278 1.00 89.94 390 GLN A N 1
ATOM 2799 C CA . GLN A 1 390 ? -3.844 30.137 1.271 1.00 89.94 390 GLN A CA 1
ATOM 2800 C C . GLN A 1 390 ? -5.190 30.717 0.848 1.00 89.94 390 GLN A C 1
ATOM 2802 O O . GLN A 1 390 ? -5.299 31.908 0.553 1.00 89.94 390 GLN A O 1
ATOM 2807 N N . VAL A 1 391 ? -6.225 29.886 0.881 1.00 95.50 391 VAL A N 1
ATOM 2808 C CA . VAL A 1 391 ? -7.591 30.256 0.510 1.00 95.50 391 VAL A CA 1
ATOM 2809 C C . VAL A 1 391 ? -8.508 30.125 1.723 1.00 95.50 391 VAL A C 1
ATOM 2811 O O . VAL A 1 391 ? -8.361 29.221 2.545 1.00 95.50 391 VAL A O 1
ATOM 2814 N N . LYS A 1 392 ? -9.452 31.056 1.875 1.00 97.50 392 LYS A N 1
ATOM 2815 C CA . LYS A 1 392 ? -10.456 31.002 2.944 1.00 97.50 392 LYS A CA 1
ATOM 2816 C C . LYS A 1 392 ? -11.489 29.917 2.655 1.00 97.50 392 LYS A C 1
ATOM 2818 O O . LYS A 1 392 ? -11.900 29.743 1.510 1.00 97.50 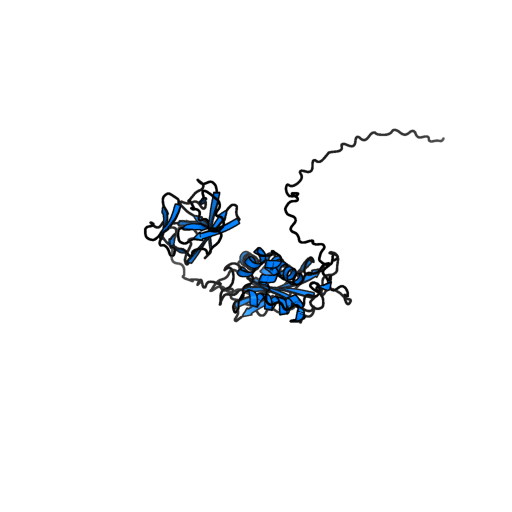392 LYS A O 1
ATOM 2823 N N . VAL A 1 393 ? -11.936 29.244 3.711 1.00 97.56 393 VAL A N 1
ATOM 2824 C CA . VAL A 1 393 ? -12.976 28.215 3.643 1.00 97.56 393 VAL A CA 1
ATOM 2825 C C . VAL A 1 393 ? -14.223 28.721 4.356 1.00 97.56 393 VAL A C 1
ATOM 2827 O O . VAL A 1 393 ? -14.182 29.085 5.531 1.00 97.56 393 VAL A O 1
ATOM 2830 N N . TYR A 1 394 ? -15.329 28.766 3.624 1.00 97.38 394 TYR A N 1
ATOM 2831 C CA . TYR A 1 394 ? -16.619 29.287 4.056 1.00 97.38 394 TYR A CA 1
ATOM 2832 C C . TYR A 1 394 ? -17.580 28.129 4.316 1.00 97.38 394 TYR A C 1
ATOM 2834 O O . TYR A 1 394 ? -17.617 27.175 3.539 1.00 97.38 394 TYR A O 1
ATOM 2842 N N . SER A 1 395 ? -18.379 28.200 5.380 1.00 94.31 395 SER A N 1
ATOM 2843 C CA . SER A 1 395 ? -19.484 27.258 5.586 1.00 94.31 395 SER A CA 1
ATOM 2844 C C . SER A 1 395 ? -20.575 27.476 4.537 1.00 94.31 395 SER A C 1
ATOM 2846 O O . SER A 1 395 ? -20.942 28.616 4.250 1.00 94.31 395 SER A O 1
ATOM 2848 N N . GLY A 1 396 ? -21.152 26.397 4.020 1.00 86.25 396 GLY A N 1
ATOM 2849 C CA . GLY A 1 396 ? -22.182 26.438 2.990 1.00 86.25 396 GLY A CA 1
ATOM 2850 C C . GLY A 1 396 ? -21.615 26.559 1.577 1.00 86.25 396 GLY A C 1
ATOM 2851 O O . GLY A 1 396 ? -20.417 26.435 1.332 1.00 86.25 396 GLY A O 1
ATOM 2852 N N . SER A 1 397 ? -22.503 26.794 0.615 1.00 89.00 397 SER A N 1
ATOM 2853 C CA . SER A 1 397 ? -22.203 26.741 -0.818 1.00 89.00 397 SER A CA 1
ATOM 2854 C C . SER A 1 397 ? -22.306 28.105 -1.510 1.00 89.00 397 SER A C 1
ATOM 2856 O O . SER A 1 397 ? -22.660 28.150 -2.687 1.00 89.00 397 SER A O 1
ATOM 2858 N N . SER A 1 398 ? -22.056 29.219 -0.821 1.00 85.31 398 SER A N 1
ATOM 2859 C CA . SER A 1 398 ? -22.200 30.568 -1.397 1.00 85.31 398 SER A CA 1
ATOM 2860 C C . SER A 1 398 ? -21.054 30.985 -2.325 1.00 85.31 398 SER A C 1
ATOM 2862 O O . SER A 1 398 ? -21.234 31.922 -3.096 1.00 85.31 398 SER A O 1
ATOM 2864 N N . HIS A 1 399 ? -19.911 30.289 -2.301 1.00 92.50 399 HIS A N 1
ATOM 2865 C CA . HIS A 1 399 ? -18.731 30.643 -3.101 1.00 92.50 399 HIS A CA 1
ATOM 2866 C C . HIS A 1 399 ? -18.525 29.712 -4.306 1.00 92.50 399 HIS A C 1
ATOM 2868 O O . HIS A 1 399 ? -19.185 28.673 -4.438 1.00 92.50 399 HIS A O 1
ATOM 2874 N N . SER A 1 400 ? -17.651 30.125 -5.225 1.00 88.50 400 SER A N 1
ATOM 2875 C CA . SER A 1 400 ? -17.463 29.533 -6.559 1.00 88.50 400 SER A CA 1
ATOM 2876 C C . SER A 1 400 ? -16.984 28.076 -6.520 1.00 88.50 400 SER A C 1
ATOM 2878 O O . SER A 1 400 ? -17.475 27.257 -7.295 1.00 88.50 400 SER A O 1
ATOM 2880 N N . VAL A 1 401 ? -16.086 27.724 -5.598 1.00 93.50 401 VAL A N 1
ATOM 2881 C CA . VAL A 1 401 ? -15.543 26.367 -5.444 1.00 93.50 401 VAL A CA 1
ATOM 2882 C C . VAL A 1 401 ? -16.295 25.637 -4.342 1.00 93.50 401 VAL A C 1
ATOM 2884 O O . VAL A 1 401 ? -16.341 26.118 -3.215 1.00 93.50 401 VAL A O 1
ATOM 2887 N N . LYS A 1 402 ? -16.890 24.477 -4.648 1.00 94.25 402 LYS A N 1
ATOM 2888 C CA . LYS A 1 402 ? -17.593 23.640 -3.661 1.00 94.25 402 LYS A CA 1
ATOM 2889 C C . LYS A 1 402 ? -16.629 22.656 -3.020 1.00 94.25 402 LYS A C 1
ATOM 2891 O O . LYS A 1 402 ? -15.878 21.986 -3.724 1.00 94.25 402 LYS A O 1
ATOM 2896 N N . LEU A 1 403 ? -16.692 22.567 -1.700 1.00 96.50 403 LEU A N 1
ATOM 2897 C CA . LEU A 1 403 ? -15.788 21.781 -0.881 1.00 96.50 403 LEU A CA 1
ATOM 2898 C C . LEU A 1 403 ? -16.570 20.899 0.094 1.00 96.50 403 LEU A C 1
ATOM 2900 O O . LEU A 1 403 ? -17.668 21.245 0.532 1.00 96.50 403 LEU A O 1
ATOM 2904 N N . THR A 1 404 ? -15.948 19.802 0.500 1.00 96.06 404 THR A N 1
ATOM 2905 C CA . THR A 1 404 ? -16.259 19.117 1.758 1.00 96.06 404 THR A CA 1
ATOM 2906 C C . THR A 1 404 ? -14.990 19.052 2.590 1.00 96.06 404 THR A C 1
ATOM 2908 O O . THR A 1 404 ? -13.901 18.884 2.043 1.00 96.06 404 THR A O 1
ATOM 2911 N N . VAL A 1 405 ? -15.117 19.184 3.906 1.00 96.88 405 VAL A N 1
ATOM 2912 C CA . VAL A 1 405 ? -13.984 19.058 4.828 1.00 96.88 405 VAL A CA 1
ATOM 2913 C C . VAL A 1 405 ? -14.150 17.759 5.595 1.00 96.88 405 VAL A C 1
ATOM 2915 O O . VAL A 1 405 ? -15.205 17.538 6.185 1.00 96.88 405 VAL A O 1
ATOM 2918 N N . GLN A 1 406 ? -13.135 16.903 5.568 1.00 96.06 406 GLN A N 1
ATOM 2919 C CA . GLN A 1 406 ? -13.178 15.591 6.197 1.00 96.06 406 GLN A CA 1
ATOM 2920 C C . GLN A 1 406 ? -12.108 15.457 7.275 1.00 96.06 406 GLN A C 1
ATOM 2922 O O . GLN A 1 406 ? -10.965 15.864 7.083 1.00 96.06 406 GLN A O 1
ATOM 2927 N N . TRP A 1 407 ? -12.499 14.902 8.412 1.00 95.50 407 TRP A N 1
ATOM 2928 C CA . TRP A 1 407 ? -11.627 14.576 9.526 1.00 95.50 407 TRP A CA 1
ATOM 2929 C C . TRP A 1 407 ? -10.847 13.297 9.251 1.00 95.50 407 TRP A C 1
ATOM 2931 O O . TRP A 1 407 ? -11.426 12.302 8.815 1.00 95.50 407 TRP A O 1
ATOM 2941 N N . ALA A 1 408 ? -9.554 13.338 9.545 1.00 88.94 408 ALA A N 1
ATOM 2942 C CA . ALA A 1 408 ? -8.685 12.172 9.616 1.00 88.94 408 ALA A CA 1
ATOM 2943 C C . ALA A 1 408 ? -7.942 12.239 10.954 1.00 88.94 408 ALA A C 1
ATOM 2945 O O . ALA A 1 408 ? -7.074 13.101 11.111 1.00 88.94 408 ALA A O 1
ATOM 2946 N N . SER A 1 409 ? -8.375 11.426 11.923 1.00 75.62 409 SER A N 1
ATOM 2947 C CA . SER A 1 409 ? -7.742 11.288 13.247 1.00 75.62 409 SER A CA 1
ATOM 2948 C C . SER A 1 409 ? -6.346 10.713 13.137 1.00 75.62 409 SER A C 1
ATOM 2950 O O . SER A 1 409 ? -6.211 9.752 12.352 1.00 75.62 409 SER A O 1
#

Secondary structure (DSSP, 8-state):
-------------------------TT--TT---S--GGGB----TTSPPTT--SS----TTSS--SS-EEEEEEE--BTTB-S-TT--EEEEEEEE-TTS-B-----GGG--S-HHHHHHHTT-HHHHHHHHHHS--SSS-HHHHHHHHHHHTGGG-GGG-GGGBTT--TTHHHHHHHHHHHHHHTT--HHHHHHHTT----SS-EE-HHHHHHHHHHHHSS--EEEEETTEEEEEEEEEEEES-TTTSEEEEE--SS---S-SS-EE---SS------------------PPP-EEEEEEEEETTEEEEEE-TTS-EESSSPPPPEEEEEETTEEEEEETTEEEEEETTEEEEETTPPPP-BEEETTEEEBTTB-EEEESS---TT--B--EESS-SSEEEEEEEE-

Organism: NCBI:txid1658444

Foldseek 3Di:
DDDDDDDDDDDDDDDPPPPPPDPDDPPPDPPDPDPDDPQFFADEDQPFDWELPDPDDDDPLLWYWPQLQKKKFKWWDDQVQFAAALLFTAGQFIARAGSLRHHFWQQDPVLLDQCLVCLCVVSVNVVLVVVCQRRVADNPDGSSVSLSRRCRTGLNSGSSLPQVRTDVDDRSVSSNLRSVLSVVVVVLQRLSVLCVVLVNHAAPPDKDFPVSSQVSRCVRLVEGWAWEDDPLETTMIIWIFTWRTGSNDTDTHTYYDSDHHPHDRIRRHDHRSPHDHDPPDDDDDDDDDDDFDADAAKWFKFKDFPNHTQAGADQFRWGARADDTWIWGWDDDDSYTWIATPQGTWDQDVQWTGHHPPDDTDGWTDDAQWIHDPRDQKKAWQDRHDHPDTTIIGHDDPHDTIIGIGIRD

pLDDT: mean 84.34, std 20.73, range [26.44, 98.81]